Protein AF-A0A430QNC2-F1 (afdb_monomer_lite)

Sequence (498 aa):
MISQLLRFTNPSISVMVCGHLSREELDASSLANCIINIFGLSIDTGFSSACDTLFSQAYGSRNRELIGTLLQRALCVVCLMYMTLVCIHLNIETVLLLLGQNPLTASLTSEYIAYFLPGLGFDFLFLTFARYLQTQNIIQPIVYSTFTGTVFNMFAQYYFIVHLNYGLRTGYDLLEFLGCKGLGAVQEIIKVPLGLFTAVNIRVGQRLGAFDPVGARYVYFTALTIISIVALFTGLPVVLLRHYIPYMFTSDEEVCSLASQLLPMLLLFQFLEGFAGVSEAILLACGRQSLGAITIFLGYYCTGMPIAAILTYQTSLGILGSWIGLTIGFGLTTMVYTILALRTDWTKQVKQARNNVTEISSVYSTNNINEQYKYHCLDIKNESADASNLTLFEQSTMITENLSQYHKMKFSKNIKCIELTSNYLWFKCIIFFIFLILLIISLYIRFFYSIPLWYTYCNEQVNSLDKSSFCIRIMPINNYLLQSNNNITHLLMDNMTL

pLDDT: mean 72.63, std 21.4, range [28.61, 97.38]

Secondary structure (DSSP, 8-state):
-HHHHHHHHHHHHHHHHHTTS-HHHHHHHHHHHHHHIIIIIHHHHHHHHHHHHHHHHHHHTT-HHHHHHHHHHHHHHHHHHHHHHHHHHHTHHHHHHHTT--HHHHHHHHHHHHHHHHHHHHHHHHHHHHHHHHTTT--HHHHHHHHHHHHHHHHHHHIIIIIT--GGGG-------SSS-SHHHHHHHHTHHHHHHHHHHHHHHHHHHTT-HHHHHHHHHHHHHHHHHHHHHHHHHHHHTTTTSHHHH-S-HHHHHHHHHHHHHHHHHHHHHHHHHHHHHHHHHTT-HHHHHHHHIIIIIIIIHHHHHHHHHHSTTHHHHHHHHHHHHHHHHHHHHHHHHHT--HHHHHHHHHHHHHHHHHHHHHHHHHHHHHHHHHHTTS-PPPTTSHHHHHHHHHHHHHHHHHHHHHHHHHHTTTTSHHHHHHHHHHHHHHHHHHHHHHHHHHHH--S-HHHHHHHHHTTSS---HHHHHHS-GGGHHHHHHHHHHHHHHTTS--

Radius of gyration: 30.4 Å; chains: 1; bounding box: 95×49×103 Å

Foldseek 3Di:
DLLLLLLLVQQVFLLVVLVPPDPLLSLLSVVLVVCCVVLFVVVLVVLLLLLLQQLLLCVLLVPPVSLVVSLVVSLVVLVLSLLLSVLVLQCQLVVCVVVVHDNSSSVLSSLLSVLLSVVSSVVSNLSSVCSSCVLNVNNVVSNVCSVVQQVVLAVQCCCCVVPVVCRSNSNRRGDDDDDQFDPSVLVSLLCPLVVLLSVLLSQLSSCLSNLNLPSSVVSLVVQLVVQVVSLCVSLVVQLVCLQPRVVSHDPDPVSSVVSSVCSNLSSLVSSLVSLLSSLQSLCSSLVNCVVVVVLLCCLQVVFLQVQLVCQQPVHPCNNVSSSVSRSRSSNSSSVVSNVCSVPDPSNVSSVVSVVVNVVVVVVVVVVVVVVVVVVVVVPVPDDDDDDPCPPVVVVVVVVVVVVVVVVVVVVVVCVVVVVVVPVVVVVVVVVSVVSVVSSVVSVVCCVVVVDSVVNVVQVVCVPPPDRDPSSVVPDDPVVVVVVVVVVVVVVVVVPPDD

Structure (mmCIF, N/CA/C/O backbone):
data_AF-A0A430QNC2-F1
#
_entry.id   AF-A0A430QNC2-F1
#
loop_
_atom_site.group_PDB
_atom_site.id
_atom_site.type_symbol
_atom_site.label_atom_id
_atom_site.label_alt_id
_atom_site.label_comp_id
_atom_site.label_asym_id
_atom_site.label_entity_id
_atom_site.label_seq_id
_atom_site.pdbx_PDB_ins_code
_atom_site.Cartn_x
_atom_site.Cartn_y
_atom_site.Cartn_z
_atom_site.occupancy
_atom_site.B_iso_or_equiv
_atom_site.auth_seq_id
_atom_site.auth_comp_id
_atom_site.auth_asym_id
_atom_site.auth_atom_id
_atom_site.pdbx_PDB_model_num
ATOM 1 N N . MET A 1 1 ? 7.184 10.308 -0.515 1.00 64.94 1 MET A N 1
ATOM 2 C CA . MET A 1 1 ? 7.228 10.419 0.961 1.00 64.94 1 MET A CA 1
ATOM 3 C C . MET A 1 1 ? 6.279 11.507 1.447 1.00 64.94 1 MET A C 1
ATOM 5 O O . MET A 1 1 ? 5.287 11.138 2.045 1.00 64.94 1 MET A O 1
ATOM 9 N N . ILE A 1 2 ? 6.472 12.785 1.093 1.00 68.69 2 ILE A N 1
ATOM 10 C CA . ILE A 1 2 ? 5.592 13.899 1.527 1.00 68.69 2 ILE A CA 1
ATOM 11 C C . ILE A 1 2 ? 4.103 13.658 1.217 1.00 68.69 2 ILE A C 1
ATOM 13 O O . ILE A 1 2 ? 3.282 13.710 2.118 1.00 68.69 2 ILE A O 1
ATOM 17 N N . SER A 1 3 ? 3.747 13.311 -0.026 1.00 66.31 3 SER A N 1
ATOM 18 C CA . SER A 1 3 ? 2.344 13.009 -0.373 1.00 66.31 3 SER A CA 1
ATOM 19 C C . SER A 1 3 ? 1.770 11.811 0.404 1.00 66.31 3 SER A C 1
ATOM 21 O O . SER A 1 3 ? 0.591 11.814 0.725 1.00 66.31 3 SER A O 1
ATOM 23 N N . GLN A 1 4 ? 2.592 10.813 0.758 1.00 68.88 4 GLN A N 1
ATOM 24 C CA . GLN A 1 4 ? 2.130 9.681 1.572 1.00 68.88 4 GLN A CA 1
ATOM 25 C C . GLN A 1 4 ? 1.888 10.106 3.022 1.00 68.88 4 GLN A C 1
ATOM 27 O O . GLN A 1 4 ? 0.866 9.744 3.584 1.00 68.88 4 GLN A O 1
ATOM 32 N N . LEU A 1 5 ? 2.775 10.930 3.590 1.00 68.50 5 LEU A N 1
ATOM 33 C CA . LEU A 1 5 ? 2.576 11.522 4.914 1.00 68.50 5 LEU A CA 1
ATOM 34 C C . LEU A 1 5 ? 1.263 12.308 4.974 1.00 68.50 5 LEU A C 1
ATOM 36 O O . LEU A 1 5 ? 0.414 11.983 5.790 1.00 68.50 5 LEU A O 1
ATOM 40 N N . LEU A 1 6 ? 1.052 13.239 4.036 1.00 64.31 6 LEU A N 1
ATOM 41 C CA . LEU A 1 6 ? -0.166 14.057 3.980 1.00 64.31 6 LEU A CA 1
ATOM 42 C C . LEU A 1 6 ? -1.450 13.220 3.850 1.00 64.31 6 LEU A C 1
ATOM 44 O O . LEU A 1 6 ? -2.465 13.569 4.442 1.00 64.31 6 LEU A O 1
ATOM 48 N N . ARG A 1 7 ? -1.420 12.102 3.107 1.00 64.81 7 ARG A N 1
ATOM 49 C CA . ARG A 1 7 ? -2.582 11.203 2.990 1.00 64.81 7 ARG A CA 1
ATOM 50 C C . ARG A 1 7 ? -2.899 10.479 4.296 1.00 64.81 7 ARG A C 1
ATOM 52 O O . ARG A 1 7 ? -4.069 10.336 4.626 1.00 64.81 7 ARG A O 1
ATOM 59 N N . PHE A 1 8 ? -1.887 10.025 5.035 1.00 63.56 8 PHE A N 1
ATOM 60 C CA . PHE A 1 8 ? -2.107 9.329 6.309 1.00 63.56 8 PHE A CA 1
ATOM 61 C C . PHE A 1 8 ? -2.521 10.254 7.448 1.00 63.56 8 PHE A C 1
ATOM 63 O O . PHE A 1 8 ? -3.079 9.770 8.428 1.00 63.56 8 PHE A O 1
ATOM 70 N N . THR A 1 9 ? -2.297 11.557 7.299 1.00 60.88 9 THR A N 1
ATOM 71 C CA . THR A 1 9 ? -2.782 12.560 8.243 1.00 60.88 9 THR A CA 1
ATOM 72 C C . THR A 1 9 ? -4.316 12.645 8.247 1.00 60.88 9 THR A C 1
ATOM 74 O O . THR A 1 9 ? -4.897 12.845 9.306 1.00 60.88 9 THR A O 1
ATOM 77 N N . ASN A 1 10 ? -5.001 12.413 7.117 1.00 56.16 10 ASN A N 1
ATOM 78 C CA . ASN A 1 10 ? -6.460 12.595 7.026 1.00 56.16 10 ASN A CA 1
ATOM 79 C C . ASN A 1 10 ? -7.275 11.681 7.983 1.00 56.16 10 ASN A C 1
ATOM 81 O O . ASN A 1 10 ? -8.028 12.243 8.779 1.00 56.16 10 ASN A O 1
ATOM 85 N N . PRO A 1 11 ? -7.108 10.336 8.009 1.00 55.34 11 PRO A N 1
ATOM 86 C CA . PRO A 1 11 ? -7.925 9.462 8.867 1.00 55.34 11 PRO A CA 1
ATOM 87 C C . PRO A 1 11 ? -7.617 9.596 10.363 1.00 55.34 11 PRO A C 1
ATOM 89 O O . PRO A 1 11 ? -8.493 9.407 11.206 1.00 55.34 11 PRO A O 1
ATOM 92 N N . SER A 1 12 ? -6.372 9.945 10.717 1.00 54.44 12 SER A N 1
ATOM 93 C CA . SER A 1 12 ? -5.987 10.217 12.110 1.00 54.44 12 SER A CA 1
ATOM 94 C C . SER A 1 12 ? -6.826 11.344 12.704 1.00 54.44 12 SER A C 1
ATOM 96 O O . SER A 1 12 ? -7.153 11.328 13.889 1.00 54.44 12 SER A O 1
ATOM 98 N N . ILE A 1 13 ? -7.184 12.327 11.882 1.00 55.44 13 ILE A N 1
ATOM 99 C CA . ILE A 1 13 ? -7.842 13.527 12.370 1.00 55.44 13 ILE A CA 1
ATOM 100 C C . ILE A 1 13 ? -9.348 13.332 12.532 1.00 55.44 13 ILE A C 1
ATOM 102 O O . ILE A 1 13 ? -9.943 13.835 13.481 1.00 55.44 13 ILE A O 1
ATOM 106 N N . SER A 1 14 ? -9.938 12.502 11.690 1.00 53.16 14 SER A N 1
ATOM 107 C CA . SER A 1 14 ? -11.319 12.037 11.799 1.00 53.16 14 SER A CA 1
ATOM 108 C C . SER A 1 14 ? -11.618 11.433 13.169 1.00 53.16 14 SER A C 1
ATOM 110 O O . SER A 1 14 ? -12.592 11.809 13.816 1.00 53.16 14 SER A O 1
ATOM 112 N N . VAL A 1 15 ? -10.727 10.567 13.665 1.00 56.00 15 VAL A N 1
ATOM 113 C CA . VAL A 1 15 ? -10.861 9.945 14.993 1.00 56.00 15 VAL A CA 1
ATOM 114 C C . VAL A 1 15 ? -10.715 10.974 16.119 1.00 56.00 15 VAL A C 1
ATOM 116 O O . VAL A 1 15 ? -11.429 10.895 17.117 1.00 56.00 15 VAL A O 1
ATOM 119 N N . MET A 1 16 ? -9.826 11.963 15.962 1.00 58.22 16 MET A N 1
ATOM 120 C CA . MET A 1 16 ? -9.623 13.013 16.968 1.00 58.22 16 MET A CA 1
ATOM 121 C C . MET A 1 16 ? -10.873 13.873 17.162 1.00 58.22 16 MET A C 1
ATOM 123 O O . MET A 1 16 ? -11.249 14.154 18.298 1.00 58.22 16 MET A O 1
ATOM 127 N N . VAL A 1 17 ? -11.538 14.257 16.072 1.00 54.16 17 VAL A N 1
ATOM 128 C CA . VAL A 1 17 ? -12.761 15.066 16.144 1.00 54.16 17 VAL A CA 1
ATOM 129 C C . VAL A 1 17 ? -13.930 14.253 16.716 1.00 54.16 17 VAL A C 1
ATOM 131 O O . VAL A 1 17 ? -14.741 14.781 17.480 1.00 54.16 17 VAL A O 1
ATOM 134 N N . CYS A 1 18 ? -13.981 12.947 16.440 1.00 52.91 18 CYS A N 1
ATOM 135 C CA . CYS A 1 18 ? -14.992 12.058 17.013 1.00 52.91 18 CYS A CA 1
ATOM 136 C C . CYS A 1 18 ? -14.832 11.792 18.511 1.00 52.91 18 CYS A C 1
ATOM 138 O O . CYS A 1 18 ? -15.804 11.399 19.147 1.00 52.91 18 CYS A O 1
ATOM 140 N N . GLY A 1 19 ? -13.661 12.039 19.105 1.00 57.12 19 GLY A N 1
ATOM 141 C CA . GLY A 1 19 ? -13.454 11.868 20.548 1.00 57.12 19 GLY A CA 1
ATOM 142 C C . GLY A 1 19 ? -14.345 12.759 21.426 1.00 57.12 19 GLY A C 1
ATOM 143 O O . GLY A 1 19 ? -14.451 12.521 22.625 1.00 57.12 19 GLY A O 1
ATOM 144 N N . HIS A 1 20 ? -14.981 13.784 20.845 1.00 58.62 20 HIS A N 1
ATOM 145 C CA . HIS A 1 20 ? -15.894 14.702 21.535 1.00 58.62 20 HIS A CA 1
ATOM 146 C C . HIS A 1 20 ? -17.373 14.284 21.410 1.00 58.62 20 HIS A C 1
ATOM 148 O O . HIS A 1 20 ? -18.246 14.924 21.999 1.00 58.62 20 HIS A O 1
ATOM 154 N N . LEU A 1 21 ? -17.656 13.244 20.620 1.00 61.31 21 LEU A N 1
ATOM 155 C CA . LEU A 1 21 ? -18.988 12.676 20.431 1.00 61.31 21 LEU A CA 1
ATOM 156 C C . LEU A 1 21 ? -19.320 11.682 21.554 1.00 61.31 21 LEU A C 1
ATOM 158 O O . LEU A 1 21 ? -18.479 11.344 22.390 1.00 61.31 21 LEU A O 1
ATOM 162 N N . SER A 1 22 ? -20.571 11.222 21.596 1.00 67.31 22 SER A N 1
ATOM 163 C CA . SER A 1 22 ? -20.987 10.205 22.569 1.00 67.31 22 SER A CA 1
ATOM 164 C C . SER A 1 22 ? -20.189 8.901 22.409 1.00 67.31 22 SER A C 1
ATOM 166 O O . SER A 1 22 ? -19.644 8.609 21.343 1.00 67.31 22 SER A O 1
ATOM 168 N N . ARG A 1 23 ? -20.106 8.090 23.472 1.00 69.44 23 ARG A N 1
ATOM 169 C CA . ARG A 1 23 ? -19.345 6.828 23.453 1.00 69.44 23 ARG A CA 1
ATOM 170 C C . ARG A 1 23 ? -19.835 5.886 22.348 1.00 69.44 23 ARG A C 1
ATOM 172 O O . ARG A 1 23 ? -19.019 5.275 21.669 1.00 69.44 23 ARG A O 1
ATOM 179 N N . GLU A 1 24 ? -21.149 5.818 22.129 1.00 70.44 24 GLU A N 1
ATOM 180 C CA . GLU A 1 24 ? -21.738 4.974 21.086 1.00 70.44 24 GLU A CA 1
ATOM 181 C C . GLU A 1 24 ? -21.354 5.433 19.668 1.00 70.44 24 GLU A C 1
ATOM 183 O O . GLU A 1 24 ? -21.123 4.608 18.784 1.00 70.44 24 GLU A O 1
ATOM 188 N N . GLU A 1 25 ? -21.250 6.746 19.457 1.00 69.00 25 GLU A N 1
ATOM 189 C CA . GLU A 1 25 ? -20.827 7.365 18.197 1.00 69.00 25 GLU A CA 1
ATOM 190 C C . GLU A 1 25 ? -19.340 7.123 17.903 1.00 69.00 25 GLU A C 1
ATOM 192 O O . GLU A 1 25 ? -18.976 6.812 16.766 1.00 69.00 25 GLU A O 1
ATOM 197 N N . LEU A 1 26 ? -18.483 7.200 18.924 1.00 72.00 26 LEU A N 1
ATOM 198 C CA . LEU A 1 26 ? -17.052 6.914 18.803 1.00 72.00 26 LEU A CA 1
ATOM 199 C C . LEU A 1 26 ? -16.779 5.434 18.482 1.00 72.00 26 LEU A C 1
ATOM 201 O O . LEU A 1 26 ? -15.944 5.122 17.625 1.00 72.00 26 LEU A O 1
ATOM 205 N N . ASP A 1 27 ? -17.504 4.521 19.130 1.00 74.69 27 ASP A N 1
ATOM 206 C CA . ASP A 1 27 ? -17.389 3.081 18.879 1.00 74.69 27 ASP A CA 1
ATOM 207 C C . ASP A 1 27 ? -17.856 2.739 17.451 1.00 74.69 27 ASP A C 1
ATOM 209 O O . ASP A 1 27 ? -17.166 2.021 16.717 1.00 74.69 27 ASP A O 1
ATOM 213 N N . ALA A 1 28 ? -18.980 3.322 17.011 1.00 78.00 28 ALA A N 1
ATOM 214 C CA . ALA A 1 28 ? -19.498 3.148 15.654 1.00 78.00 28 ALA A CA 1
ATOM 215 C C . ALA A 1 28 ? -18.546 3.704 14.581 1.00 78.00 28 ALA A C 1
ATOM 217 O O . ALA A 1 28 ? -18.341 3.057 13.550 1.00 78.00 28 ALA A O 1
ATOM 218 N N . SER A 1 29 ? -17.940 4.870 14.836 1.00 74.50 29 SER A N 1
ATOM 219 C CA . SER A 1 29 ? -16.912 5.497 13.995 1.00 74.50 29 SER A CA 1
ATOM 220 C C . SER A 1 29 ? -15.690 4.604 13.804 1.00 74.50 29 SER A C 1
ATOM 222 O O . SER A 1 29 ? -15.228 4.366 12.685 1.00 74.50 29 SER A O 1
ATOM 224 N N . SER A 1 30 ? -15.174 4.080 14.914 1.00 76.75 30 SER A N 1
ATOM 225 C CA . SER A 1 30 ? -13.978 3.243 14.927 1.00 76.75 30 SER A CA 1
ATOM 226 C C . SER A 1 30 ? -14.215 1.950 14.149 1.00 76.75 30 SER A C 1
ATOM 228 O O . SER A 1 30 ? -13.413 1.587 13.285 1.00 76.75 30 SER A O 1
ATOM 230 N N . LEU A 1 31 ? -15.360 1.300 14.383 1.00 83.56 31 LEU A N 1
ATOM 231 C CA . LEU A 1 31 ? -15.768 0.106 13.646 1.00 83.56 31 LEU A CA 1
ATOM 232 C C . LEU A 1 31 ? -15.923 0.389 12.146 1.00 83.56 31 LEU A C 1
ATOM 234 O O . LEU A 1 31 ? -15.464 -0.398 11.314 1.00 83.56 31 LEU A O 1
ATOM 238 N N . ALA A 1 32 ? -16.521 1.526 11.794 1.00 82.50 32 ALA A N 1
ATOM 239 C CA . ALA A 1 32 ? -16.687 1.925 10.408 1.00 82.50 32 ALA A CA 1
ATOM 240 C C . ALA A 1 32 ? -15.346 2.143 9.694 1.00 82.50 32 ALA A C 1
ATOM 242 O O . ALA A 1 32 ? -15.133 1.612 8.603 1.00 82.50 32 ALA A O 1
ATOM 243 N N . ASN A 1 33 ? -14.412 2.844 10.339 1.00 77.94 33 ASN A N 1
ATOM 244 C CA . ASN A 1 33 ? -13.051 3.035 9.843 1.00 77.94 33 ASN A CA 1
ATOM 245 C C . ASN A 1 33 ? -12.314 1.707 9.644 1.00 77.94 33 ASN A C 1
ATOM 247 O O . ASN A 1 33 ? -11.610 1.537 8.647 1.00 77.94 33 ASN A O 1
ATOM 251 N N . CYS A 1 34 ? -12.478 0.735 10.544 1.00 82.50 34 CYS A N 1
ATOM 252 C CA . CYS A 1 34 ? -11.914 -0.602 10.351 1.00 82.50 34 CYS A CA 1
ATOM 253 C C . CYS A 1 34 ? -12.463 -1.269 9.081 1.00 82.50 34 CYS A C 1
ATOM 255 O O . CYS A 1 34 ? -11.688 -1.781 8.271 1.00 82.50 34 CYS A O 1
ATOM 257 N N . ILE A 1 35 ? -13.782 -1.227 8.878 1.00 86.69 35 ILE A N 1
ATOM 258 C CA . ILE A 1 35 ? -14.442 -1.819 7.706 1.00 86.69 35 ILE A CA 1
ATOM 259 C C . ILE A 1 35 ? -13.979 -1.134 6.417 1.00 86.69 35 ILE A C 1
ATOM 261 O O . ILE A 1 35 ? -13.594 -1.825 5.477 1.00 86.69 35 ILE A O 1
ATOM 265 N N . ILE A 1 36 ? -13.937 0.200 6.393 1.00 82.50 36 ILE A N 1
ATOM 266 C CA . ILE A 1 36 ? -13.465 0.998 5.252 1.00 82.50 36 ILE A CA 1
ATOM 267 C C . ILE A 1 36 ? -11.998 0.697 4.929 1.00 82.50 36 ILE A C 1
ATOM 269 O O . ILE A 1 36 ? -11.630 0.548 3.763 1.00 82.50 36 ILE A O 1
ATOM 273 N N . ASN A 1 37 ? -11.139 0.575 5.943 1.00 82.31 37 ASN A N 1
ATOM 274 C CA . ASN A 1 37 ? -9.734 0.249 5.721 1.00 82.31 37 ASN A CA 1
ATOM 275 C C . ASN A 1 37 ? -9.574 -1.152 5.121 1.00 82.31 37 ASN A C 1
ATOM 277 O O . ASN A 1 37 ? -8.788 -1.322 4.190 1.00 82.31 37 ASN A O 1
ATOM 281 N N . ILE A 1 38 ? -10.324 -2.146 5.605 1.00 85.25 38 ILE A N 1
ATOM 282 C CA . ILE A 1 38 ? -10.209 -3.544 5.159 1.00 85.25 38 ILE A CA 1
ATOM 283 C C . ILE A 1 38 ? -10.856 -3.741 3.783 1.00 85.25 38 ILE A C 1
ATOM 285 O O . ILE A 1 38 ? -10.215 -4.244 2.861 1.00 85.25 38 ILE A O 1
ATOM 289 N N . PHE A 1 39 ? -12.116 -3.332 3.634 1.00 86.19 39 PHE A N 1
ATOM 290 C CA . PHE A 1 39 ? -12.927 -3.566 2.438 1.00 86.19 39 PHE A CA 1
ATOM 291 C C . PHE A 1 39 ? -12.916 -2.396 1.445 1.00 86.19 39 PHE A C 1
ATOM 293 O O . PHE A 1 39 ? -13.577 -2.480 0.420 1.00 86.19 39 PHE A O 1
ATOM 300 N N . GLY A 1 40 ? -12.168 -1.324 1.699 1.00 86.31 40 GLY A N 1
ATOM 301 C CA . GLY A 1 40 ? -12.033 -0.178 0.796 1.00 86.31 40 GLY A CA 1
ATOM 302 C C . GLY A 1 40 ? -10.577 0.112 0.452 1.00 86.31 40 GLY A C 1
ATOM 303 O O . GLY A 1 40 ? -10.064 -0.332 -0.578 1.00 86.31 40 GLY A O 1
ATOM 304 N N . LEU A 1 41 ? -9.899 0.845 1.334 1.00 82.75 41 LEU A N 1
ATOM 305 C CA . LEU A 1 41 ? -8.581 1.437 1.072 1.00 82.75 41 LEU A CA 1
ATOM 306 C C . LEU A 1 41 ? -7.470 0.396 0.850 1.00 82.75 41 LEU A C 1
ATOM 308 O O . LEU A 1 41 ? -6.560 0.618 0.046 1.00 82.75 41 LEU A O 1
ATOM 312 N N . SER A 1 42 ? -7.541 -0.758 1.524 1.00 86.50 42 SER A N 1
ATOM 313 C CA . SER A 1 42 ? -6.567 -1.849 1.344 1.00 86.50 42 SER A CA 1
ATOM 314 C C . SER A 1 42 ? -6.679 -2.499 -0.038 1.00 86.50 42 SER A C 1
ATOM 316 O O . SER A 1 42 ? -5.663 -2.813 -0.661 1.00 86.50 42 SER A O 1
ATOM 318 N N . ILE A 1 43 ? -7.908 -2.667 -0.539 1.00 89.25 43 ILE A N 1
ATOM 319 C CA . ILE A 1 43 ? -8.182 -3.216 -1.875 1.00 89.25 43 ILE A CA 1
ATOM 320 C C . ILE A 1 43 ? -7.686 -2.246 -2.956 1.00 89.25 43 ILE A C 1
ATOM 322 O O . ILE A 1 43 ? -7.028 -2.677 -3.907 1.00 89.25 43 ILE A O 1
ATOM 326 N N . ASP A 1 44 ? -7.926 -0.945 -2.779 1.00 86.56 44 ASP A N 1
ATOM 327 C CA . ASP A 1 44 ? -7.427 0.096 -3.686 1.00 86.56 44 ASP A CA 1
ATOM 328 C C . ASP A 1 44 ? -5.900 0.176 -3.708 1.00 86.56 44 ASP A C 1
ATOM 330 O O . ASP A 1 44 ? -5.273 0.162 -4.767 1.00 86.56 44 ASP A O 1
ATOM 334 N N . THR A 1 45 ? -5.273 0.179 -2.530 1.00 84.94 45 THR A N 1
ATOM 335 C CA . THR A 1 45 ? -3.810 0.193 -2.410 1.00 84.94 45 THR A CA 1
ATOM 336 C C . THR A 1 45 ? -3.197 -1.051 -3.059 1.00 84.94 45 THR A C 1
ATOM 338 O O . THR A 1 45 ? -2.202 -0.943 -3.782 1.00 84.94 45 THR A O 1
ATOM 341 N N . GLY A 1 46 ? -3.816 -2.222 -2.870 1.00 88.75 46 GLY A N 1
ATOM 342 C CA . GLY A 1 46 ? -3.418 -3.469 -3.520 1.00 88.75 46 GLY A CA 1
ATOM 343 C C . GLY A 1 46 ? -3.492 -3.387 -5.046 1.00 88.75 46 GLY A C 1
ATOM 344 O O . GLY A 1 46 ? -2.516 -3.714 -5.724 1.00 88.75 46 GLY A O 1
ATOM 345 N N . PHE A 1 47 ? -4.597 -2.884 -5.602 1.00 89.75 47 PHE A N 1
ATOM 346 C CA . PHE A 1 47 ? -4.739 -2.685 -7.047 1.00 89.75 47 PHE A CA 1
ATOM 347 C C . PHE A 1 47 ? -3.746 -1.649 -7.596 1.00 89.75 47 PHE A C 1
ATOM 349 O O . PHE A 1 47 ? -3.045 -1.898 -8.579 1.00 89.75 47 PHE A O 1
ATOM 356 N N . SER A 1 48 ? -3.620 -0.513 -6.916 1.00 87.81 48 SER A N 1
ATOM 357 C CA . SER A 1 48 ? -2.710 0.571 -7.284 1.00 87.81 48 SER A CA 1
ATOM 358 C C . SER A 1 48 ? -1.238 0.145 -7.267 1.00 87.81 48 SER A C 1
ATOM 360 O O . SER A 1 48 ? -0.451 0.639 -8.076 1.00 87.81 48 SER A O 1
ATOM 362 N N . SER A 1 49 ? -0.860 -0.825 -6.426 1.00 88.44 49 SER A N 1
ATOM 363 C CA . SER A 1 49 ? 0.488 -1.412 -6.442 1.00 88.44 49 SER A CA 1
ATOM 364 C C . SER A 1 49 ? 0.804 -2.157 -7.750 1.00 88.44 49 SER A C 1
ATOM 366 O O . SER A 1 49 ? 1.938 -2.111 -8.230 1.00 88.44 49 SER A O 1
ATOM 368 N N . ALA A 1 50 ? -0.198 -2.781 -8.381 1.00 90.50 50 ALA A N 1
ATOM 369 C CA . ALA A 1 50 ? -0.040 -3.418 -9.687 1.00 90.50 50 ALA A CA 1
ATOM 370 C C . ALA A 1 50 ? 0.095 -2.373 -10.808 1.00 90.50 50 ALA A C 1
ATOM 372 O O . ALA A 1 50 ? 0.883 -2.556 -11.742 1.00 90.50 50 ALA A O 1
ATOM 373 N N . CYS A 1 51 ? -0.627 -1.251 -10.696 1.00 93.31 51 CYS A N 1
ATOM 374 C CA . CYS A 1 51 ? -0.473 -0.102 -11.590 1.00 93.31 51 CYS A CA 1
ATOM 375 C C . CYS A 1 51 ? 0.952 0.466 -11.542 1.00 93.31 51 CYS A C 1
ATOM 377 O O . CYS A 1 51 ? 1.513 0.749 -12.601 1.00 93.31 51 CYS A O 1
ATOM 379 N N . ASP A 1 52 ? 1.566 0.564 -10.354 1.00 91.88 52 ASP A N 1
ATOM 380 C CA . ASP A 1 52 ? 2.963 1.000 -10.215 1.00 91.88 52 ASP A CA 1
ATOM 381 C C . ASP A 1 52 ? 3.903 0.143 -11.075 1.00 91.88 52 ASP A C 1
ATOM 383 O O . ASP A 1 52 ? 4.706 0.691 -11.833 1.00 91.88 52 ASP A O 1
ATOM 387 N N . THR A 1 53 ? 3.766 -1.186 -11.045 1.00 92.38 53 THR A N 1
ATOM 388 C CA . THR A 1 53 ? 4.582 -2.104 -11.856 1.00 92.38 53 THR A CA 1
ATOM 389 C C . THR A 1 53 ? 4.324 -1.943 -13.354 1.00 92.38 53 THR A C 1
ATOM 391 O O . THR A 1 53 ? 5.264 -1.788 -14.136 1.00 92.38 53 THR A O 1
ATOM 394 N N . LEU A 1 54 ? 3.058 -1.968 -13.776 1.00 92.50 54 LEU A N 1
ATOM 395 C CA . LEU A 1 54 ? 2.702 -1.944 -15.198 1.00 92.50 54 LEU A CA 1
ATOM 396 C C . LEU A 1 54 ? 3.049 -0.605 -15.856 1.00 92.50 54 LEU A C 1
ATOM 398 O O . LEU A 1 54 ? 3.658 -0.582 -16.928 1.00 92.50 54 LEU A O 1
ATOM 402 N N . PHE A 1 55 ? 2.699 0.511 -15.214 1.00 94.69 55 PHE A N 1
ATOM 403 C CA . PHE A 1 55 ? 2.970 1.845 -15.747 1.00 94.69 55 PHE A CA 1
ATOM 404 C C . PHE A 1 55 ? 4.468 2.152 -15.749 1.00 94.69 55 PHE A C 1
ATOM 406 O O . PHE A 1 55 ? 4.970 2.703 -16.728 1.00 94.69 55 PHE A O 1
ATOM 413 N N . SER A 1 56 ? 5.207 1.764 -14.701 1.00 95.00 56 SER A N 1
ATOM 414 C CA . SER A 1 56 ? 6.653 2.005 -14.643 1.00 95.00 56 SER A CA 1
ATOM 415 C C . SER A 1 56 ? 7.426 1.212 -15.699 1.00 95.00 56 SER A C 1
ATOM 417 O O . SER A 1 56 ? 8.296 1.788 -16.354 1.00 95.00 56 SER A O 1
ATOM 419 N N . GLN A 1 57 ? 7.092 -0.063 -15.932 1.00 93.50 57 GLN A N 1
ATOM 420 C CA . GLN A 1 57 ? 7.707 -0.860 -17.001 1.00 93.50 57 GLN A CA 1
ATOM 421 C C . GLN A 1 57 ? 7.361 -0.307 -18.391 1.00 93.50 57 GLN A C 1
ATOM 423 O O . GLN A 1 57 ? 8.248 -0.166 -19.238 1.00 93.50 57 GLN A O 1
ATOM 428 N N . ALA A 1 58 ? 6.099 0.073 -18.621 1.00 91.69 58 ALA A N 1
ATOM 429 C CA . ALA A 1 58 ? 5.681 0.694 -19.876 1.00 91.69 58 ALA A CA 1
ATOM 430 C C . ALA A 1 58 ? 6.415 2.026 -20.120 1.00 91.69 58 ALA A C 1
ATOM 432 O O . ALA A 1 58 ? 6.967 2.234 -21.204 1.00 91.69 58 ALA A O 1
ATOM 433 N N . TYR A 1 59 ? 6.532 2.873 -19.094 1.00 94.44 59 TYR A N 1
ATOM 434 C CA . TYR A 1 59 ? 7.308 4.113 -19.149 1.00 94.44 59 TYR A CA 1
ATOM 435 C C . TYR A 1 59 ? 8.793 3.868 -19.424 1.00 94.44 59 TYR A C 1
ATOM 437 O O . TYR A 1 59 ? 9.367 4.508 -20.307 1.00 94.44 59 TYR A O 1
ATOM 445 N N . GLY A 1 60 ? 9.404 2.901 -18.735 1.00 93.12 60 GLY A N 1
ATOM 446 C CA . GLY A 1 60 ? 10.795 2.503 -18.953 1.00 93.12 60 GLY A CA 1
ATOM 447 C C . GLY A 1 60 ? 11.073 2.061 -20.392 1.00 93.12 60 GLY A C 1
ATOM 448 O O . GLY A 1 60 ? 12.100 2.424 -20.961 1.00 93.12 60 GLY A O 1
ATOM 449 N N . SER A 1 61 ? 10.122 1.352 -21.008 1.00 90.75 61 SER A N 1
ATOM 450 C CA . SER A 1 61 ? 10.224 0.877 -22.395 1.00 90.75 61 SER A CA 1
ATOM 451 C C . SER A 1 61 ? 10.064 1.966 -23.462 1.00 90.75 61 SER A C 1
ATOM 453 O O . SER A 1 61 ? 10.226 1.692 -24.649 1.00 90.75 61 SER A O 1
ATOM 455 N N . ARG A 1 62 ? 9.754 3.204 -23.050 1.00 87.88 62 ARG A N 1
ATOM 456 C CA . ARG A 1 62 ? 9.466 4.368 -23.908 1.00 87.88 62 ARG A CA 1
ATOM 457 C C . ARG A 1 62 ? 8.229 4.231 -24.805 1.00 87.88 62 ARG A C 1
ATOM 459 O O . ARG A 1 62 ? 8.008 5.093 -25.653 1.00 87.88 62 ARG A O 1
ATOM 466 N N . ASN A 1 63 ? 7.386 3.222 -24.594 1.00 83.50 63 ASN A N 1
ATOM 467 C CA . ASN A 1 63 ? 6.121 3.087 -25.309 1.00 83.50 63 ASN A CA 1
ATOM 468 C C . ASN A 1 63 ? 5.034 3.961 -24.651 1.00 83.50 63 ASN A C 1
ATOM 470 O O . ASN A 1 63 ? 4.371 3.547 -23.703 1.00 83.50 63 ASN A O 1
ATOM 474 N N . ARG A 1 64 ? 4.875 5.197 -25.142 1.00 85.19 64 ARG A N 1
ATOM 475 C CA . ARG A 1 64 ? 3.925 6.189 -24.601 1.00 85.19 64 ARG A CA 1
ATOM 476 C C . ARG A 1 64 ? 2.464 5.772 -24.791 1.00 85.19 64 ARG A C 1
ATOM 478 O O . ARG A 1 64 ? 1.662 5.979 -23.884 1.00 85.19 64 ARG A O 1
ATOM 485 N N . GLU A 1 65 ? 2.135 5.171 -25.933 1.00 86.62 65 GLU A N 1
ATOM 486 C CA . GLU A 1 65 ? 0.774 4.716 -26.242 1.00 86.62 65 GLU A CA 1
ATOM 487 C C . GLU A 1 65 ? 0.323 3.638 -25.257 1.00 86.62 65 GLU A C 1
ATOM 489 O O . GLU A 1 65 ? -0.764 3.724 -24.686 1.00 86.62 65 GLU A O 1
ATOM 494 N N . LEU A 1 66 ? 1.214 2.685 -24.962 1.00 85.81 66 LEU A N 1
ATOM 495 C CA . LEU A 1 66 ? 0.958 1.616 -24.003 1.00 85.81 66 LEU A CA 1
ATOM 496 C C . LEU A 1 66 ? 0.576 2.151 -22.616 1.00 85.81 66 LEU A C 1
ATOM 498 O O . LEU A 1 66 ? -0.351 1.632 -21.999 1.00 85.81 66 LEU A O 1
ATOM 502 N N . ILE A 1 67 ? 1.257 3.188 -22.124 1.00 90.06 67 ILE A N 1
ATOM 503 C CA . ILE A 1 67 ? 0.970 3.784 -20.808 1.00 90.06 67 ILE A CA 1
ATOM 504 C C . ILE A 1 67 ? -0.452 4.364 -20.788 1.00 90.06 67 ILE A C 1
ATOM 506 O O . ILE A 1 67 ? -1.194 4.133 -19.834 1.00 90.06 67 ILE A O 1
ATOM 510 N N . GLY A 1 68 ? -0.856 5.057 -21.858 1.00 90.25 68 GLY A N 1
ATOM 511 C CA . GLY A 1 68 ? -2.208 5.602 -21.997 1.00 90.25 68 GLY A CA 1
ATOM 512 C C . GLY A 1 68 ? -3.279 4.510 -22.029 1.00 90.25 68 GLY A C 1
ATOM 513 O O . GLY A 1 68 ? -4.286 4.609 -21.326 1.00 90.25 68 GLY A O 1
ATOM 514 N N . THR A 1 69 ? -3.055 3.423 -22.772 1.00 87.75 69 THR A N 1
ATOM 515 C CA . THR A 1 69 ? -4.024 2.317 -22.805 1.00 87.75 69 THR A CA 1
ATOM 516 C C . THR A 1 69 ? -4.082 1.552 -21.485 1.00 87.75 69 THR A C 1
ATOM 518 O O . THR A 1 69 ? -5.158 1.123 -21.066 1.00 87.75 69 THR A O 1
ATOM 521 N N . LEU A 1 70 ? -2.947 1.383 -20.801 1.00 90.62 70 LEU A N 1
ATOM 522 C CA . LEU A 1 70 ? -2.916 0.785 -19.467 1.00 90.62 70 LEU A CA 1
ATOM 523 C C . LEU A 1 70 ? -3.700 1.638 -18.463 1.00 90.62 70 LEU A C 1
ATOM 525 O O . LEU A 1 70 ? -4.439 1.067 -17.665 1.00 90.62 70 LEU A O 1
ATOM 529 N N . LEU A 1 71 ? -3.605 2.970 -18.535 1.00 93.50 71 LEU A N 1
ATOM 530 C CA . LEU A 1 71 ? -4.406 3.873 -17.705 1.00 93.50 71 LEU A CA 1
ATOM 531 C C . LEU A 1 71 ? -5.907 3.687 -17.953 1.00 93.50 71 LEU A C 1
ATOM 533 O O . LEU A 1 71 ? -6.656 3.500 -17.000 1.00 93.50 71 LEU A O 1
ATOM 537 N N . GLN A 1 72 ? -6.352 3.687 -19.213 1.00 92.44 72 GLN A N 1
ATOM 538 C CA . GLN A 1 72 ? -7.772 3.497 -19.545 1.00 92.44 72 GLN A CA 1
ATOM 539 C C . GLN A 1 72 ? -8.304 2.160 -19.011 1.00 92.44 72 GLN A C 1
ATOM 541 O O . GLN A 1 72 ? -9.368 2.106 -18.398 1.00 92.44 72 GLN A O 1
ATOM 546 N N . ARG A 1 73 ? -7.529 1.081 -19.181 1.00 90.06 73 ARG A N 1
ATOM 547 C CA . ARG A 1 73 ? -7.873 -0.242 -18.642 1.00 90.06 73 ARG A CA 1
ATOM 548 C C . ARG A 1 73 ? -7.927 -0.239 -17.118 1.00 90.06 73 ARG A C 1
ATOM 550 O O . ARG A 1 73 ? -8.844 -0.832 -16.558 1.00 90.06 73 ARG A O 1
ATOM 557 N N . ALA A 1 74 ? -6.973 0.421 -16.462 1.00 92.75 74 ALA A N 1
ATOM 558 C CA . ALA A 1 74 ? -6.961 0.547 -15.012 1.00 92.75 74 ALA A CA 1
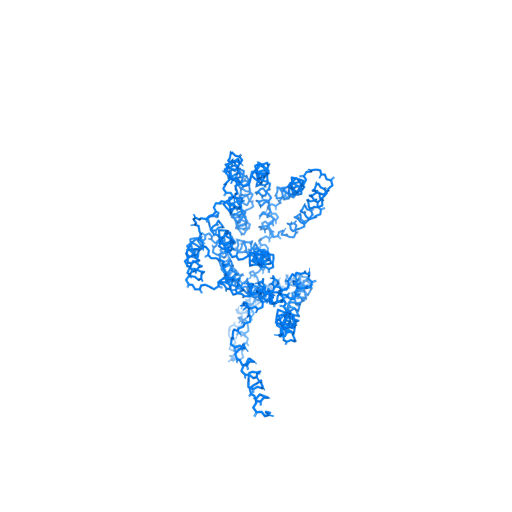ATOM 559 C C . ALA A 1 74 ? -8.211 1.283 -14.515 1.00 92.75 74 ALA A C 1
ATOM 561 O O . ALA A 1 74 ? -8.881 0.771 -13.628 1.00 92.75 74 ALA A O 1
ATOM 562 N N . LEU A 1 75 ? -8.591 2.399 -15.146 1.00 91.88 75 LEU A N 1
ATOM 563 C CA . LEU A 1 75 ? -9.807 3.144 -14.801 1.00 91.88 75 LEU A CA 1
ATOM 564 C C . LEU A 1 75 ? -11.072 2.281 -14.929 1.00 91.88 75 LEU A C 1
ATOM 566 O O . LEU A 1 75 ? -11.889 2.269 -14.013 1.00 91.88 75 LEU A O 1
ATOM 570 N N . CYS A 1 76 ? -11.214 1.494 -16.002 1.00 88.19 76 CYS A N 1
ATOM 571 C CA . CYS A 1 76 ? -12.346 0.570 -16.135 1.00 88.19 76 CYS A CA 1
ATOM 572 C C . CYS A 1 76 ? -12.389 -0.476 -15.009 1.00 88.19 76 CYS A C 1
ATOM 574 O O . CYS A 1 76 ? -13.460 -0.759 -14.471 1.00 88.19 76 CYS A O 1
ATOM 576 N N . VAL A 1 77 ? -11.236 -1.052 -14.647 1.00 89.19 77 VAL A N 1
ATOM 577 C CA . VAL A 1 77 ? -11.151 -2.043 -13.563 1.00 89.19 77 VAL A CA 1
ATOM 578 C C . VAL A 1 77 ? -11.475 -1.405 -12.213 1.00 89.19 77 VAL A C 1
ATOM 580 O O . VAL A 1 77 ? -12.241 -1.979 -11.446 1.00 89.19 77 VAL A O 1
ATOM 583 N N . VAL A 1 78 ? -10.968 -0.202 -11.950 1.00 89.88 78 VAL A N 1
ATOM 584 C CA . VAL A 1 78 ? -11.210 0.556 -10.714 1.00 89.88 78 VAL A CA 1
ATOM 585 C C . VAL A 1 78 ? -12.687 0.892 -10.548 1.00 89.88 78 VAL A C 1
ATOM 587 O O . VAL A 1 78 ? -13.236 0.676 -9.470 1.00 89.88 78 VAL A O 1
ATOM 590 N N . CYS A 1 79 ? -13.364 1.338 -11.611 1.00 87.00 79 CYS A N 1
ATOM 591 C CA . CYS A 1 79 ? -14.808 1.574 -11.571 1.00 87.00 79 CYS A CA 1
ATOM 592 C C . CYS A 1 79 ? -15.587 0.290 -11.241 1.00 87.00 79 CYS A C 1
ATOM 594 O O . CYS A 1 79 ? -16.506 0.323 -10.427 1.00 87.00 79 CYS A O 1
ATOM 596 N N . LEU A 1 80 ? -15.209 -0.852 -11.824 1.00 85.19 80 LEU A N 1
ATOM 597 C CA . LEU A 1 80 ? -15.859 -2.136 -11.542 1.00 85.19 80 LEU A CA 1
ATOM 598 C C . LEU A 1 80 ? -15.601 -2.624 -10.106 1.00 85.19 80 LEU A C 1
ATOM 600 O O . LEU A 1 80 ? -16.512 -3.125 -9.441 1.00 85.19 80 LEU A O 1
ATOM 604 N N . MET A 1 81 ? -14.375 -2.446 -9.612 1.00 85.38 81 MET A N 1
ATOM 605 C CA . MET A 1 81 ? -14.024 -2.741 -8.225 1.00 85.38 81 MET A CA 1
ATOM 606 C C . MET A 1 81 ? -14.844 -1.876 -7.267 1.00 85.38 81 MET A C 1
ATOM 608 O O . MET A 1 81 ? -15.494 -2.423 -6.380 1.00 85.38 81 MET A O 1
ATOM 612 N N . TYR A 1 82 ? -14.905 -0.562 -7.494 1.00 86.50 82 TYR A N 1
ATOM 613 C CA . TYR A 1 82 ? -15.707 0.359 -6.689 1.00 86.50 82 TYR A CA 1
ATOM 614 C C . TYR A 1 82 ? -17.182 -0.062 -6.619 1.00 86.50 82 TYR A C 1
ATOM 616 O O . TYR A 1 82 ? -17.736 -0.157 -5.526 1.00 86.50 82 TYR A O 1
ATOM 624 N N . MET A 1 83 ? -17.800 -0.415 -7.753 1.00 83.50 83 MET A N 1
ATOM 625 C CA . MET A 1 83 ? -19.197 -0.877 -7.781 1.00 83.50 83 MET A CA 1
ATOM 626 C C . MET A 1 83 ? -19.434 -2.119 -6.912 1.00 83.50 83 MET A C 1
ATOM 628 O O . MET A 1 83 ? -20.469 -2.230 -6.253 1.00 83.50 83 MET A O 1
ATOM 632 N N . THR A 1 84 ? -18.472 -3.041 -6.864 1.00 80.19 84 THR A N 1
ATOM 633 C CA . THR A 1 84 ? -18.567 -4.203 -5.970 1.00 80.19 84 THR A CA 1
ATOM 634 C C . THR A 1 84 ? -18.490 -3.782 -4.508 1.00 80.19 84 THR A C 1
ATOM 636 O O . THR A 1 84 ? -19.264 -4.262 -3.678 1.00 80.19 84 THR A O 1
ATOM 639 N N . LEU A 1 85 ? -17.561 -2.888 -4.175 1.00 84.88 85 LEU A N 1
ATOM 640 C CA . LEU A 1 85 ? -17.380 -2.438 -2.800 1.00 84.88 85 LEU A CA 1
ATOM 641 C C . LEU A 1 85 ? -18.609 -1.700 -2.293 1.00 84.88 85 LEU A C 1
ATOM 643 O O . LEU A 1 85 ? -19.037 -1.962 -1.170 1.00 84.88 85 LEU A O 1
ATOM 647 N N . VAL A 1 86 ? -19.230 -0.877 -3.141 1.00 83.56 86 VAL A N 1
ATOM 648 C CA . VAL A 1 86 ? -20.514 -0.236 -2.846 1.00 83.56 86 VAL A CA 1
ATOM 649 C C . VAL A 1 86 ? -21.545 -1.279 -2.413 1.00 83.56 86 VAL A C 1
ATOM 651 O O . VAL A 1 86 ? -22.186 -1.108 -1.384 1.00 83.56 86 VAL A O 1
ATOM 654 N N . CYS A 1 87 ? -21.646 -2.408 -3.115 1.00 77.75 87 CYS A N 1
ATOM 655 C CA . CYS A 1 87 ? -22.586 -3.473 -2.755 1.00 77.75 87 CYS A CA 1
ATOM 656 C C . CYS A 1 87 ? -22.306 -4.072 -1.370 1.00 77.75 87 CYS A C 1
ATOM 658 O O . CYS A 1 87 ? -23.229 -4.262 -0.583 1.00 77.75 87 CYS A O 1
ATOM 660 N N . ILE A 1 88 ? -21.040 -4.333 -1.037 1.00 80.94 88 ILE A N 1
ATOM 661 C CA . ILE A 1 88 ? -20.665 -4.857 0.287 1.00 80.94 88 ILE A CA 1
ATOM 662 C C . ILE A 1 88 ? -21.024 -3.842 1.384 1.00 80.94 88 ILE A C 1
ATOM 664 O O . ILE A 1 88 ? -21.646 -4.195 2.384 1.00 80.94 88 ILE A O 1
ATOM 668 N N . HIS A 1 89 ? -20.686 -2.570 1.170 1.00 84.56 89 HIS A N 1
ATOM 669 C CA . HIS A 1 89 ? -20.857 -1.507 2.161 1.00 84.56 89 HIS A CA 1
ATOM 670 C C . HIS A 1 89 ? -22.335 -1.149 2.380 1.00 84.56 89 HIS A C 1
ATOM 672 O O . HIS A 1 89 ? -22.736 -0.859 3.503 1.00 84.56 89 HIS A O 1
ATOM 678 N N . LEU A 1 90 ? -23.179 -1.250 1.347 1.00 80.38 90 LEU A N 1
ATOM 679 C CA . LEU A 1 90 ? -24.621 -1.012 1.466 1.00 80.38 90 LEU A CA 1
ATOM 680 C C . LEU A 1 90 ? -25.359 -2.061 2.314 1.00 80.38 90 LEU A C 1
ATOM 682 O O . LEU A 1 90 ? -26.479 -1.778 2.737 1.00 80.38 90 LEU A O 1
ATOM 686 N N . ASN A 1 91 ? -24.760 -3.232 2.558 1.00 79.38 91 ASN A N 1
ATOM 687 C CA . ASN A 1 91 ? -25.327 -4.310 3.383 1.00 79.38 91 ASN A CA 1
ATOM 688 C C . ASN A 1 91 ? -24.618 -4.460 4.738 1.00 79.38 91 ASN A C 1
ATOM 690 O O . ASN A 1 91 ? -24.848 -5.437 5.455 1.00 79.38 91 ASN A O 1
ATOM 694 N N . ILE A 1 92 ? -23.742 -3.517 5.096 1.00 83.25 92 ILE A N 1
ATOM 695 C CA . ILE A 1 92 ? -22.884 -3.667 6.270 1.00 83.25 92 ILE A CA 1
ATOM 696 C C . ILE A 1 92 ? -23.681 -3.746 7.576 1.00 83.25 92 ILE A C 1
ATOM 698 O O . ILE A 1 92 ? -23.303 -4.501 8.461 1.00 83.25 92 ILE A O 1
ATOM 702 N N . GLU A 1 93 ? -24.822 -3.058 7.672 1.00 80.88 93 GLU A N 1
ATOM 703 C CA . GLU A 1 93 ? -25.709 -3.123 8.841 1.00 80.88 93 GLU A CA 1
ATOM 704 C C . GLU A 1 93 ? -26.155 -4.559 9.128 1.00 80.88 93 GLU A C 1
ATOM 706 O O . GLU A 1 93 ? -25.986 -5.061 10.236 1.00 80.88 93 GLU A O 1
ATOM 711 N N . THR A 1 94 ? -26.653 -5.258 8.104 1.00 78.12 94 THR A N 1
ATOM 712 C CA . THR A 1 94 ? -27.099 -6.651 8.215 1.00 78.12 94 THR A CA 1
ATOM 713 C C . THR A 1 94 ? -25.946 -7.570 8.597 1.00 78.12 94 THR A C 1
ATOM 715 O O . THR A 1 94 ? -26.109 -8.431 9.457 1.00 78.12 94 THR A O 1
ATOM 718 N N . VAL A 1 95 ? -24.768 -7.374 7.998 1.00 83.25 95 VAL A N 1
ATOM 719 C CA . VAL A 1 95 ? -23.571 -8.161 8.330 1.00 83.25 95 VAL A CA 1
ATOM 720 C C . VAL A 1 95 ? -23.174 -7.955 9.792 1.00 83.25 95 VAL A C 1
ATOM 722 O O . VAL A 1 95 ? -22.893 -8.926 10.488 1.00 83.25 95 VAL A O 1
ATOM 725 N N . LEU A 1 96 ? -23.195 -6.717 10.288 1.00 84.88 96 LEU A N 1
ATOM 726 C CA . LEU A 1 96 ? -22.854 -6.408 11.677 1.00 84.88 96 LEU A CA 1
ATOM 727 C C . LEU A 1 96 ? -23.858 -7.007 12.666 1.00 84.88 96 LEU A C 1
ATOM 729 O O . LEU A 1 96 ? -23.448 -7.578 13.677 1.00 84.88 96 LEU A O 1
ATOM 733 N N . LEU A 1 97 ? -25.151 -6.947 12.353 1.00 79.69 97 LEU A N 1
ATOM 734 C CA . LEU A 1 97 ? -26.199 -7.576 13.159 1.00 79.69 97 LEU A CA 1
ATOM 735 C C . LEU A 1 97 ? -26.043 -9.103 13.207 1.00 79.69 97 LEU A C 1
ATOM 737 O O . LEU A 1 97 ? -26.164 -9.697 14.276 1.00 79.69 97 LEU A O 1
ATOM 741 N N . LEU A 1 98 ? -25.705 -9.738 12.079 1.00 81.25 98 LEU A N 1
ATOM 742 C CA . LEU A 1 98 ? -25.416 -11.178 12.019 1.00 81.25 98 LEU A CA 1
ATOM 743 C C . LEU A 1 98 ? -24.179 -11.568 12.839 1.00 81.25 98 LEU A C 1
ATOM 745 O O . LEU A 1 98 ? -24.125 -12.669 13.381 1.00 81.25 98 LEU A O 1
ATOM 749 N N . LEU A 1 99 ? -23.200 -10.668 12.953 1.00 86.31 99 LEU A N 1
ATOM 750 C CA . LEU A 1 99 ? -22.020 -10.838 13.805 1.00 86.31 99 LEU A CA 1
ATOM 751 C C . LEU A 1 99 ? -22.297 -10.543 15.291 1.00 86.31 99 LEU A C 1
ATOM 753 O O . LEU A 1 99 ? -21.380 -10.634 16.106 1.00 86.31 99 LEU A O 1
ATOM 757 N N . GLY A 1 100 ? -23.539 -10.205 15.656 1.00 82.00 100 GLY A N 1
ATOM 758 C CA . GLY A 1 100 ? -23.950 -9.955 17.037 1.00 82.00 100 GLY A CA 1
ATOM 759 C C . GLY A 1 100 ? -23.616 -8.556 17.561 1.00 82.00 100 GLY A C 1
ATOM 760 O O . GLY A 1 100 ? -23.564 -8.369 18.775 1.00 82.00 100 GLY A O 1
ATOM 761 N N . GLN A 1 101 ? -23.373 -7.572 16.684 1.00 83.94 101 GLN A N 1
ATOM 762 C CA . GLN A 1 101 ? -23.189 -6.180 17.110 1.00 83.94 101 GLN A CA 1
ATOM 763 C C . GLN A 1 101 ? -24.487 -5.563 17.639 1.00 83.94 101 GLN A C 1
ATOM 765 O O . GLN A 1 101 ? -25.590 -5.933 17.233 1.00 83.94 101 GLN A O 1
ATOM 770 N N . ASN A 1 102 ? -24.347 -4.572 18.524 1.00 82.69 102 ASN A N 1
ATOM 771 C CA . ASN A 1 102 ? -25.482 -3.800 19.023 1.00 82.69 102 ASN A CA 1
ATOM 772 C C . ASN A 1 102 ? -26.211 -3.106 17.847 1.00 82.69 102 ASN A C 1
ATOM 774 O O . ASN A 1 102 ? -25.538 -2.466 17.032 1.00 82.69 102 ASN A O 1
ATOM 778 N N . PRO A 1 103 ? -27.557 -3.172 17.763 1.00 77.12 103 PRO A N 1
ATOM 779 C CA . PRO A 1 103 ? -28.319 -2.548 16.681 1.00 77.12 103 PRO A CA 1
ATOM 780 C C . PRO A 1 103 ? -28.053 -1.054 16.473 1.00 77.12 103 PRO A C 1
ATOM 782 O O . PRO A 1 103 ? -27.997 -0.597 15.332 1.00 77.12 103 PRO A O 1
ATOM 785 N N . LEU A 1 104 ? -27.839 -0.296 17.553 1.00 75.44 104 LEU A N 1
ATOM 786 C CA . LEU A 1 104 ? -27.500 1.127 17.482 1.00 75.44 104 LEU A CA 1
ATOM 787 C C . LEU A 1 104 ? -26.123 1.331 16.831 1.00 75.44 104 LEU A C 1
ATOM 789 O O . LEU A 1 104 ? -26.002 2.099 15.879 1.00 75.44 104 LEU A O 1
ATOM 793 N N . THR A 1 105 ? -25.096 0.616 17.294 1.00 81.88 105 THR A N 1
ATOM 794 C CA . THR A 1 105 ? -23.740 0.707 16.730 1.00 81.88 105 THR A CA 1
ATOM 795 C C . THR A 1 105 ? -23.724 0.270 15.267 1.00 81.88 105 THR A C 1
ATOM 797 O O . THR A 1 105 ? -23.151 0.962 14.433 1.00 81.88 105 THR A O 1
ATOM 800 N N . ALA A 1 106 ? -24.413 -0.825 14.928 1.00 82.06 106 ALA A N 1
ATOM 801 C CA . ALA A 1 106 ? -24.512 -1.319 13.556 1.00 82.06 106 ALA A CA 1
ATOM 802 C C . ALA A 1 106 ? -25.169 -0.297 12.610 1.00 82.06 106 ALA A C 1
ATOM 804 O O . ALA A 1 106 ? -24.666 -0.082 11.506 1.00 82.06 106 ALA A O 1
ATOM 805 N N . SER A 1 107 ? -26.246 0.360 13.055 1.00 78.62 107 SER A N 1
ATOM 806 C CA . SER A 1 107 ? -26.934 1.398 12.280 1.00 78.62 107 SER A CA 1
ATOM 807 C C . SER A 1 107 ? -26.106 2.680 12.135 1.00 78.62 107 SER A C 1
ATOM 809 O O . SER A 1 107 ? -26.067 3.255 11.051 1.00 78.62 107 SER A O 1
ATOM 811 N N . LEU A 1 108 ? -25.424 3.135 13.189 1.00 74.50 108 LEU A N 1
ATOM 812 C CA . LEU A 1 108 ? -24.549 4.309 13.099 1.00 74.50 108 LEU A CA 1
ATOM 813 C C . LEU A 1 108 ? -23.338 4.044 12.194 1.00 74.50 108 LEU A C 1
ATOM 815 O O . LEU A 1 108 ? -22.946 4.901 11.402 1.00 74.50 108 LEU A O 1
ATOM 819 N N . THR A 1 109 ? -22.763 2.842 12.276 1.00 82.88 109 THR A N 1
ATOM 820 C CA . THR A 1 109 ? -21.671 2.409 11.400 1.00 82.88 109 THR A CA 1
ATOM 821 C C . THR A 1 109 ? -22.121 2.343 9.939 1.00 82.88 109 THR A C 1
ATOM 823 O O . THR A 1 109 ? -21.390 2.808 9.063 1.00 82.88 109 THR A O 1
ATOM 826 N N . SER A 1 110 ? -23.311 1.800 9.653 1.00 82.00 110 SER A N 1
ATOM 827 C CA . SER A 1 110 ? -23.835 1.722 8.283 1.00 82.00 110 SER A CA 1
ATOM 828 C C . SER A 1 110 ? -24.124 3.101 7.693 1.00 82.00 110 SER A C 1
ATOM 830 O O . SER A 1 110 ? -23.778 3.360 6.537 1.00 82.00 110 SER A O 1
ATOM 832 N N . GLU A 1 111 ? -24.681 4.005 8.500 1.00 75.12 111 GLU A N 1
ATOM 833 C CA . GLU A 1 111 ? -24.925 5.393 8.123 1.00 75.12 111 GLU A CA 1
ATOM 834 C C . GLU A 1 111 ? -23.613 6.117 7.796 1.00 75.12 111 GLU A C 1
ATOM 836 O O . GLU A 1 111 ? -23.483 6.695 6.716 1.00 75.12 111 GLU A O 1
ATOM 841 N N . TYR A 1 112 ? -22.604 6.013 8.665 1.00 75.12 112 TYR A N 1
ATOM 842 C CA . TYR A 1 112 ? -21.291 6.611 8.421 1.00 75.12 112 TYR A CA 1
ATOM 843 C C . TYR A 1 112 ? -20.658 6.116 7.113 1.00 75.12 112 TYR A C 1
ATOM 845 O O . TYR A 1 112 ? -20.206 6.910 6.284 1.00 75.12 112 TYR A O 1
ATOM 853 N N . ILE A 1 113 ? -20.671 4.799 6.900 1.00 80.38 113 ILE A N 1
ATOM 854 C CA . ILE A 1 113 ? -20.114 4.176 5.699 1.00 80.38 113 ILE A CA 1
ATOM 855 C C . ILE A 1 113 ? -20.826 4.670 4.433 1.00 80.38 113 ILE A C 1
ATOM 857 O O . ILE A 1 113 ? -20.169 4.930 3.423 1.00 80.38 113 ILE A O 1
ATOM 861 N N . ALA A 1 114 ? -22.152 4.825 4.474 1.00 78.25 114 ALA A N 1
ATOM 862 C CA . ALA A 1 114 ? -22.924 5.301 3.332 1.00 78.25 114 ALA A CA 1
ATOM 863 C C . ALA A 1 114 ? -22.527 6.729 2.917 1.00 78.25 114 ALA A C 1
ATOM 865 O O . ALA A 1 114 ? -22.407 6.997 1.720 1.00 78.25 114 ALA A O 1
ATOM 866 N N . TYR A 1 115 ? -22.267 7.617 3.883 1.00 73.12 115 TYR A N 1
ATOM 867 C CA . TYR A 1 115 ? -21.787 8.978 3.615 1.00 73.12 115 TYR A CA 1
ATOM 868 C C . TYR A 1 115 ? -20.337 9.020 3.118 1.00 73.12 115 TYR A C 1
ATOM 870 O O . TYR A 1 115 ? -19.995 9.876 2.304 1.00 73.12 115 TYR A O 1
ATOM 878 N N . PHE A 1 116 ? -19.492 8.086 3.555 1.00 76.12 116 PHE A N 1
ATOM 879 C CA . PHE A 1 11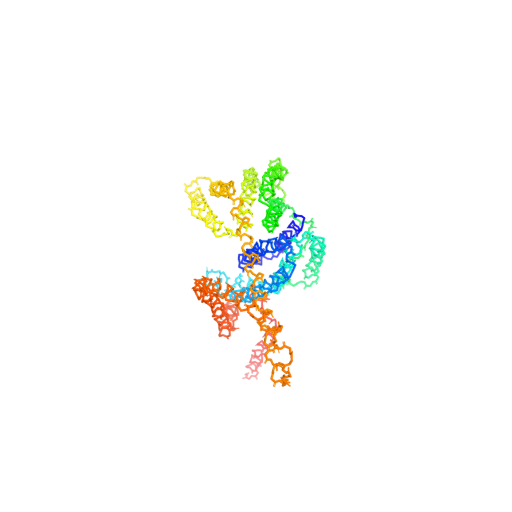6 ? -18.101 7.986 3.106 1.00 76.12 116 PHE A CA 1
ATOM 880 C C . PHE A 1 116 ? -17.966 7.444 1.668 1.00 76.12 116 PHE A C 1
ATOM 882 O O . PHE A 1 116 ? -17.023 7.766 0.940 1.00 76.12 116 PHE A O 1
ATOM 889 N N . LEU A 1 117 ? -18.928 6.631 1.227 1.00 78.06 117 LEU A N 1
ATOM 890 C CA . LEU A 1 117 ? -18.864 5.851 -0.010 1.00 78.06 117 LEU A CA 1
ATOM 891 C C . LEU A 1 117 ? -18.617 6.662 -1.299 1.00 78.06 117 LEU A C 1
ATOM 893 O O . LEU A 1 117 ? -17.835 6.203 -2.138 1.00 78.06 117 LEU A O 1
ATOM 897 N N . PRO A 1 118 ? -19.225 7.848 -1.507 1.00 80.12 118 PRO A N 1
ATOM 898 C CA . PRO A 1 118 ? -18.900 8.690 -2.657 1.00 80.12 118 PRO A CA 1
ATOM 899 C C . PRO A 1 118 ? -17.446 9.180 -2.625 1.00 80.12 118 PRO A C 1
ATOM 901 O O . PRO A 1 118 ? -16.772 9.169 -3.654 1.00 80.12 118 PRO A O 1
ATOM 904 N N . GLY A 1 119 ? -16.941 9.548 -1.441 1.00 77.56 119 GLY A N 1
ATOM 905 C CA . GLY A 1 119 ? -15.552 9.972 -1.237 1.00 77.56 119 GLY A CA 1
ATOM 906 C C . GLY A 1 119 ? -14.552 8.868 -1.580 1.00 77.56 119 GLY A C 1
ATOM 907 O O . GLY A 1 119 ? -13.573 9.120 -2.282 1.00 77.56 119 GLY A O 1
ATOM 908 N N . LEU A 1 120 ? -14.858 7.626 -1.192 1.00 80.06 120 LEU A N 1
ATOM 909 C CA . LEU A 1 120 ? -14.053 6.451 -1.536 1.00 80.06 120 LEU A CA 1
ATOM 910 C C . LEU A 1 120 ? -13.903 6.269 -3.057 1.00 80.06 120 LEU A C 1
ATOM 912 O O . LEU A 1 120 ? -12.819 5.951 -3.538 1.00 80.06 120 LEU A O 1
ATOM 916 N N . GLY A 1 121 ? -14.965 6.518 -3.830 1.00 82.62 121 GLY A N 1
ATOM 917 C CA . GLY A 1 121 ? -14.912 6.440 -5.294 1.00 82.62 121 GLY A CA 1
ATOM 918 C C . GLY A 1 121 ? -13.973 7.479 -5.914 1.00 82.62 121 GLY A C 1
ATOM 919 O O . GLY A 1 121 ? -13.251 7.180 -6.868 1.00 82.62 121 GLY A O 1
ATOM 920 N N . PHE A 1 122 ? -13.931 8.688 -5.348 1.00 84.00 122 PHE A N 1
ATOM 921 C CA . PHE A 1 122 ? -12.986 9.718 -5.778 1.00 84.00 122 PHE A CA 1
ATOM 922 C C . PHE A 1 122 ? -11.541 9.399 -5.374 1.00 84.00 122 PHE A C 1
ATOM 924 O O . PHE A 1 122 ? -10.646 9.651 -6.183 1.00 84.00 122 PHE A O 1
ATOM 931 N N . ASP A 1 123 ? -11.297 8.811 -4.195 1.00 81.12 123 ASP A N 1
ATOM 932 C CA . ASP A 1 123 ? -9.944 8.386 -3.790 1.00 81.12 123 ASP A CA 1
ATOM 933 C C . ASP A 1 123 ? -9.388 7.314 -4.739 1.00 81.12 123 ASP A C 1
ATOM 935 O O . ASP A 1 123 ? -8.254 7.440 -5.191 1.00 81.12 123 ASP A O 1
ATOM 939 N N . PHE A 1 124 ? -10.213 6.352 -5.163 1.00 84.94 124 PHE A N 1
ATOM 940 C CA . PHE A 1 124 ? -9.838 5.306 -6.129 1.00 84.94 124 PHE A CA 1
ATOM 941 C C . PHE A 1 124 ? -9.350 5.893 -7.466 1.00 84.94 124 PHE A C 1
ATOM 943 O O . PHE A 1 124 ? -8.313 5.505 -8.026 1.00 84.94 124 PHE A O 1
ATOM 950 N N . LEU A 1 125 ? -10.098 6.869 -7.993 1.00 86.44 125 LEU A N 1
ATOM 951 C CA . LEU A 1 125 ? -9.726 7.578 -9.217 1.00 86.44 125 LEU A CA 1
ATOM 952 C C . LEU A 1 125 ? -8.453 8.401 -9.007 1.00 86.44 125 LEU A C 1
ATOM 954 O O . LEU A 1 125 ? -7.515 8.308 -9.805 1.00 86.44 125 LEU A O 1
ATOM 958 N N . PHE A 1 126 ? -8.406 9.181 -7.926 1.00 87.38 126 PHE A N 1
ATOM 959 C CA . PHE A 1 126 ? -7.254 10.002 -7.574 1.00 87.38 126 PHE A CA 1
ATOM 960 C C . PHE A 1 126 ? -5.987 9.158 -7.445 1.00 87.38 126 PHE A C 1
ATOM 962 O O . PHE A 1 126 ? -4.964 9.510 -8.036 1.00 87.38 126 PHE A O 1
ATOM 969 N N . LEU A 1 127 ? -6.043 8.029 -6.734 1.00 84.94 127 LEU A N 1
ATOM 970 C CA . LEU A 1 127 ? -4.894 7.164 -6.517 1.00 84.94 127 LEU A CA 1
ATOM 971 C C . LEU A 1 127 ? -4.386 6.597 -7.842 1.00 84.94 127 LEU A C 1
ATOM 973 O O . LEU A 1 127 ? -3.183 6.655 -8.100 1.00 84.94 127 LEU A O 1
ATOM 977 N N . THR A 1 128 ? -5.287 6.160 -8.724 1.00 91.44 128 THR A N 1
ATOM 978 C CA . THR A 1 128 ? -4.937 5.662 -10.063 1.00 91.44 128 THR A CA 1
ATOM 979 C C . THR A 1 128 ? -4.231 6.728 -10.907 1.00 91.44 128 THR A C 1
ATOM 981 O O . THR A 1 128 ? -3.168 6.466 -11.483 1.00 91.44 128 THR A O 1
ATOM 984 N N . PHE A 1 129 ? -4.758 7.956 -10.945 1.00 92.75 129 PHE A N 1
ATOM 985 C CA . PHE A 1 129 ? -4.104 9.072 -11.639 1.00 92.75 129 PHE A CA 1
ATOM 986 C C . PHE A 1 129 ? -2.777 9.468 -10.986 1.00 92.75 129 PHE A C 1
ATOM 988 O O . PHE A 1 129 ? -1.802 9.757 -11.685 1.00 92.75 129 PHE A O 1
ATOM 995 N N . ALA A 1 130 ? -2.701 9.434 -9.656 1.00 90.31 130 ALA A N 1
ATOM 996 C CA . ALA A 1 130 ? -1.473 9.697 -8.927 1.00 90.31 130 ALA A CA 1
ATOM 997 C C . ALA A 1 130 ? -0.392 8.674 -9.301 1.00 90.31 130 ALA A C 1
ATOM 999 O O . ALA A 1 130 ? 0.731 9.079 -9.597 1.00 90.31 130 ALA A O 1
ATOM 1000 N N . ARG A 1 131 ? -0.718 7.375 -9.397 1.00 90.38 131 ARG A N 1
ATOM 1001 C CA . ARG A 1 131 ? 0.225 6.346 -9.879 1.00 90.38 131 ARG A CA 1
ATOM 1002 C C . ARG A 1 131 ? 0.673 6.611 -11.312 1.00 90.38 131 ARG A C 1
ATOM 1004 O O . ARG A 1 131 ? 1.865 6.541 -11.617 1.00 90.38 131 ARG A O 1
ATOM 1011 N N . TYR A 1 132 ? -0.259 6.972 -12.189 1.00 94.56 132 TYR A N 1
ATOM 1012 C CA . TYR A 1 132 ? 0.048 7.310 -13.578 1.00 94.56 132 TYR A CA 1
ATOM 1013 C C . TYR A 1 132 ? 1.041 8.474 -13.699 1.00 94.56 132 TYR A C 1
ATOM 1015 O O . TYR A 1 132 ? 1.996 8.393 -14.469 1.00 94.56 132 TYR A O 1
ATOM 1023 N N . LEU A 1 133 ? 0.866 9.546 -12.926 1.00 94.12 133 LEU A N 1
ATOM 1024 C CA . LEU A 1 133 ? 1.786 10.687 -12.937 1.00 94.12 133 LEU A CA 1
ATOM 1025 C C . LEU A 1 133 ? 3.113 10.358 -12.234 1.00 94.12 133 LEU A C 1
ATOM 1027 O O . LEU A 1 133 ? 4.195 10.647 -12.756 1.00 94.12 133 LEU A O 1
ATOM 1031 N N . GLN A 1 134 ? 3.052 9.688 -11.082 1.00 92.88 134 GLN A N 1
ATOM 1032 C CA . GLN A 1 134 ? 4.219 9.362 -10.264 1.00 92.88 134 GLN A CA 1
ATOM 1033 C C . GLN A 1 134 ? 5.185 8.417 -10.989 1.00 92.88 134 GLN A C 1
ATOM 1035 O O . GLN A 1 134 ? 6.400 8.618 -10.931 1.00 92.88 134 GLN A O 1
ATOM 1040 N N . THR A 1 135 ? 4.664 7.428 -11.720 1.00 93.69 135 THR A N 1
ATOM 1041 C CA . THR A 1 135 ? 5.464 6.478 -12.517 1.00 93.69 135 THR A CA 1
ATOM 1042 C C . THR A 1 135 ? 6.200 7.139 -13.680 1.00 93.69 135 THR A C 1
ATOM 1044 O O . THR A 1 135 ? 7.204 6.604 -14.147 1.00 93.69 135 THR A O 1
ATOM 1047 N N . GLN A 1 136 ? 5.774 8.335 -14.089 1.00 94.12 136 GLN A N 1
ATOM 1048 C CA . GLN A 1 136 ? 6.437 9.175 -15.089 1.00 94.12 136 GLN A CA 1
ATOM 1049 C C . GLN A 1 136 ? 7.379 10.215 -14.464 1.00 94.12 136 GLN A C 1
ATOM 1051 O O . GLN A 1 136 ? 7.938 11.051 -15.172 1.00 94.12 136 GLN A O 1
ATOM 1056 N N . ASN A 1 137 ? 7.580 10.155 -13.143 1.00 92.81 137 ASN A N 1
ATOM 1057 C CA . ASN A 1 137 ? 8.322 11.127 -12.336 1.00 92.81 137 ASN A CA 1
ATOM 1058 C C . ASN A 1 137 ? 7.658 12.518 -12.246 1.00 92.81 137 ASN A C 1
ATOM 1060 O O . ASN A 1 137 ? 8.327 13.495 -11.909 1.00 92.81 137 ASN A O 1
ATOM 1064 N N . ILE A 1 138 ? 6.348 12.620 -12.494 1.00 94.00 138 ILE A N 1
ATOM 1065 C CA . ILE A 1 138 ? 5.574 13.862 -12.359 1.00 94.00 138 ILE A CA 1
ATOM 1066 C C . ILE A 1 138 ? 4.893 13.860 -10.987 1.00 94.00 138 ILE A C 1
ATOM 1068 O O . ILE A 1 138 ? 3.843 13.258 -10.795 1.00 94.00 138 ILE A O 1
ATOM 1072 N N . ILE A 1 139 ? 5.517 14.513 -10.005 1.00 89.06 139 ILE A N 1
ATOM 1073 C CA . ILE A 1 139 ? 5.084 14.437 -8.596 1.00 89.06 139 ILE A CA 1
ATOM 1074 C C . ILE A 1 139 ? 4.355 15.711 -8.142 1.00 89.06 139 ILE A C 1
ATOM 1076 O O . ILE A 1 139 ? 3.504 15.653 -7.257 1.00 89.06 139 ILE A O 1
ATOM 1080 N N . GLN A 1 140 ? 4.654 16.862 -8.751 1.00 89.62 140 GLN A N 1
ATOM 1081 C CA . GLN A 1 140 ? 4.144 18.167 -8.310 1.00 89.62 140 GLN A CA 1
ATOM 1082 C C . GLN A 1 140 ? 2.606 18.254 -8.253 1.00 89.62 140 GLN A C 1
ATOM 1084 O O . GLN A 1 140 ? 2.103 18.642 -7.199 1.00 89.62 140 GLN A O 1
ATOM 1089 N N . PRO A 1 141 ? 1.835 17.833 -9.283 1.00 89.31 141 PRO A N 1
ATOM 1090 C CA . PRO A 1 141 ? 0.372 17.920 -9.236 1.00 89.31 141 PRO A CA 1
ATOM 1091 C C . PRO A 1 141 ? -0.231 17.091 -8.100 1.00 89.31 141 PRO A C 1
ATOM 1093 O O . PRO A 1 141 ? -1.182 17.517 -7.456 1.00 89.31 141 PRO A O 1
ATOM 1096 N N . ILE A 1 142 ? 0.368 15.931 -7.814 1.00 86.94 142 ILE A N 1
ATOM 1097 C CA . ILE A 1 142 ? -0.061 15.039 -6.734 1.00 86.94 142 ILE A CA 1
ATOM 1098 C C . ILE A 1 142 ? 0.135 15.734 -5.387 1.00 86.94 142 ILE A C 1
ATOM 1100 O O . ILE A 1 142 ? -0.771 15.738 -4.559 1.00 86.94 142 ILE A O 1
ATOM 1104 N N . VAL A 1 143 ? 1.306 16.340 -5.164 1.00 84.56 143 VAL A N 1
ATOM 1105 C CA . VAL A 1 143 ? 1.620 17.031 -3.905 1.00 84.56 143 VAL A CA 1
ATOM 1106 C C . VAL A 1 143 ? 0.706 18.233 -3.701 1.00 84.56 143 VAL A C 1
ATOM 1108 O O . VAL A 1 143 ? 0.132 18.350 -2.623 1.00 84.56 143 VAL A O 1
ATOM 1111 N N . TYR A 1 144 ? 0.524 19.076 -4.723 1.00 85.81 144 TYR A N 1
ATOM 1112 C CA . TYR A 1 144 ? -0.369 20.231 -4.625 1.00 85.81 144 TYR A CA 1
ATOM 1113 C C . TYR A 1 144 ? -1.813 19.806 -4.374 1.00 85.81 144 TYR A C 1
ATOM 1115 O O . TYR A 1 144 ? -2.404 20.290 -3.421 1.00 85.81 144 TYR A O 1
ATOM 1123 N N . SER A 1 145 ? -2.337 18.844 -5.141 1.00 81.38 145 SER A N 1
ATOM 1124 C CA . SER A 1 145 ? -3.699 18.331 -4.956 1.00 81.38 145 SER A CA 1
ATOM 1125 C C . SER A 1 145 ? -3.907 17.701 -3.580 1.00 81.38 145 SER A C 1
ATOM 1127 O O . SER A 1 145 ? -4.961 17.898 -2.982 1.00 81.38 145 SER A O 1
ATOM 1129 N N . THR A 1 146 ? -2.924 16.945 -3.074 1.00 78.44 146 THR A N 1
ATOM 1130 C CA . THR A 1 146 ? -3.017 16.335 -1.738 1.00 78.44 146 THR A CA 1
ATOM 1131 C C . THR A 1 146 ? -3.021 17.426 -0.673 1.00 78.44 146 THR A C 1
ATOM 1133 O O . THR A 1 146 ? -3.869 17.416 0.204 1.00 78.44 146 THR A O 1
ATOM 1136 N N . PHE A 1 147 ? -2.115 18.402 -0.775 1.00 79.88 147 PHE A N 1
ATOM 1137 C CA . PHE A 1 147 ? -2.027 19.502 0.180 1.00 79.88 147 PHE A CA 1
ATOM 1138 C C . PHE A 1 147 ? -3.300 20.356 0.192 1.00 79.88 147 PHE A C 1
ATOM 1140 O O . PHE A 1 147 ? -3.868 20.588 1.254 1.00 79.88 147 PHE A O 1
ATOM 1147 N N . THR A 1 148 ? -3.792 20.783 -0.975 1.00 80.25 148 THR A N 1
ATOM 1148 C CA . THR A 1 148 ? -5.030 21.569 -1.067 1.00 80.25 148 THR A CA 1
ATOM 1149 C C . THR A 1 148 ? -6.243 20.772 -0.611 1.00 80.25 148 THR A C 1
ATOM 1151 O O . THR A 1 148 ? -7.110 21.337 0.045 1.00 80.25 148 THR A O 1
ATOM 1154 N N . GLY A 1 149 ? -6.295 19.471 -0.918 1.00 75.56 149 GLY A N 1
ATOM 1155 C CA . GLY A 1 149 ? -7.337 18.568 -0.432 1.00 75.56 149 GLY A CA 1
ATOM 1156 C C . GLY A 1 149 ? -7.333 18.476 1.091 1.00 75.56 149 GLY A C 1
ATOM 1157 O O . GLY A 1 149 ? -8.362 18.705 1.707 1.00 75.56 149 GLY A O 1
ATOM 1158 N N . THR A 1 150 ? -6.166 18.263 1.706 1.00 72.81 150 THR A N 1
ATOM 1159 C CA . THR A 1 150 ? -5.992 18.248 3.168 1.00 72.81 150 THR A CA 1
ATOM 1160 C C . THR A 1 150 ? -6.356 19.588 3.822 1.00 72.81 150 THR A C 1
ATOM 1162 O O . THR A 1 150 ? -6.931 19.608 4.903 1.00 72.81 150 THR A O 1
ATOM 1165 N N . VAL A 1 151 ? -6.076 20.724 3.187 1.00 76.31 151 VAL A N 1
ATOM 1166 C CA . VAL A 1 151 ? -6.488 22.031 3.725 1.00 76.31 151 VAL A CA 1
ATOM 1167 C C . VAL A 1 151 ? -7.998 22.241 3.576 1.00 76.31 151 VAL A C 1
ATOM 1169 O O . VAL A 1 151 ? -8.653 22.676 4.513 1.00 76.31 151 VAL A O 1
ATOM 1172 N N . PHE A 1 152 ? -8.584 21.913 2.424 1.00 77.38 152 PHE A N 1
ATOM 1173 C CA . PHE A 1 152 ? -10.033 22.009 2.225 1.00 77.38 152 PHE A CA 1
ATOM 1174 C C . PHE A 1 152 ? -10.797 21.102 3.191 1.00 77.38 152 PHE A C 1
ATOM 1176 O O . PHE A 1 152 ? -11.787 21.535 3.779 1.00 77.38 152 PHE A O 1
ATOM 1183 N N . ASN A 1 153 ? -10.280 19.884 3.383 1.00 70.75 153 ASN A N 1
ATOM 1184 C CA . ASN A 1 153 ? -10.687 18.947 4.415 1.00 70.75 153 ASN A CA 1
ATOM 1185 C C . ASN A 1 153 ? -10.973 19.659 5.724 1.00 70.75 153 ASN A C 1
ATOM 1187 O O . ASN A 1 153 ? -12.118 19.747 6.164 1.00 70.75 153 ASN A O 1
ATOM 1191 N N . MET A 1 154 ? -9.907 20.233 6.258 1.00 69.75 154 MET A N 1
ATOM 1192 C CA . MET A 1 154 ? -9.823 20.871 7.559 1.00 69.75 154 MET A CA 1
ATOM 1193 C C . MET A 1 154 ? -10.944 21.859 7.804 1.00 69.75 154 MET A C 1
ATOM 1195 O O . MET A 1 154 ? -11.686 21.763 8.782 1.00 69.75 154 MET A O 1
ATOM 1199 N N . PHE A 1 155 ? -11.116 22.773 6.858 1.00 73.75 155 PHE A N 1
ATOM 1200 C CA . PHE A 1 155 ? -12.140 23.795 6.958 1.00 73.75 155 PHE A CA 1
ATOM 1201 C C . PHE A 1 155 ? -13.550 23.211 6.867 1.00 73.75 155 PHE A C 1
ATOM 1203 O O . PHE A 1 155 ? -14.435 23.642 7.608 1.00 73.75 155 PHE A O 1
ATOM 1210 N N . ALA A 1 156 ? -13.766 22.231 5.986 1.00 67.81 156 ALA A N 1
ATOM 1211 C CA . ALA A 1 156 ? -15.074 21.624 5.792 1.00 67.81 156 ALA A CA 1
ATOM 1212 C C . ALA A 1 156 ? -15.558 20.897 7.056 1.00 67.81 156 ALA A C 1
ATOM 1214 O O . ALA A 1 156 ? -16.687 21.142 7.481 1.00 67.81 156 ALA A O 1
ATOM 1215 N N . GLN A 1 157 ? -14.733 20.066 7.707 1.00 64.62 157 GLN A N 1
ATOM 1216 C CA . GLN A 1 157 ? -15.168 19.397 8.944 1.00 64.62 157 GLN A CA 1
ATOM 1217 C C . GLN A 1 157 ? -15.416 20.356 10.084 1.00 64.62 157 GLN A C 1
ATOM 1219 O O . GLN A 1 157 ? -16.455 20.246 10.736 1.00 64.62 157 GLN A O 1
ATOM 1224 N N . TYR A 1 158 ? -14.488 21.286 10.321 1.00 69.38 158 TYR A N 1
ATOM 1225 C CA . TYR A 1 158 ? -14.655 22.274 11.377 1.00 69.38 158 TYR A CA 1
ATOM 1226 C C . TYR A 1 158 ? -15.999 22.999 11.222 1.00 69.38 158 TYR A C 1
ATOM 1228 O O . TYR A 1 158 ? -16.771 23.115 12.177 1.00 69.38 158 TYR A O 1
ATOM 1236 N N . TYR A 1 159 ? -16.331 23.403 9.995 1.00 70.88 159 TYR A N 1
ATOM 1237 C CA . TYR A 1 159 ? -17.594 24.060 9.691 1.00 70.88 159 TYR A CA 1
ATOM 1238 C C . TYR A 1 159 ? -18.812 23.135 9.878 1.00 70.88 159 TYR A C 1
ATOM 1240 O O . TYR A 1 159 ? -19.759 23.502 10.577 1.00 70.88 159 TYR A O 1
ATOM 1248 N N . PHE A 1 160 ? -18.795 21.921 9.317 1.00 67.69 160 PHE A N 1
ATOM 1249 C CA . PHE A 1 160 ? -19.932 20.994 9.395 1.00 67.69 160 PHE A CA 1
ATOM 1250 C C . PHE A 1 160 ? -20.228 20.492 10.815 1.00 67.69 160 PHE A C 1
ATOM 1252 O O . PHE A 1 160 ? -21.389 20.241 11.147 1.00 67.69 160 PHE A O 1
ATOM 1259 N N . ILE A 1 161 ? -19.205 20.369 11.660 1.00 64.69 161 ILE A N 1
ATOM 1260 C CA . ILE A 1 161 ? -19.345 19.848 13.022 1.00 64.69 161 ILE A CA 1
ATOM 1261 C C . ILE A 1 161 ? -19.703 20.968 13.997 1.00 64.69 161 ILE A C 1
ATOM 1263 O O . ILE A 1 161 ? -20.671 20.826 14.739 1.00 64.69 161 ILE A O 1
ATOM 1267 N N . VAL A 1 162 ? -18.984 22.097 13.968 1.00 65.56 162 VAL A N 1
ATOM 1268 C CA . VAL A 1 162 ? -19.174 23.183 14.948 1.00 65.56 162 VAL A CA 1
ATOM 1269 C C . VAL A 1 162 ? -20.367 24.072 14.605 1.00 65.56 162 VAL A C 1
ATOM 1271 O O . VAL A 1 162 ? -21.098 24.480 15.503 1.00 65.56 162 VAL A O 1
ATOM 1274 N N . HIS A 1 163 ? -20.573 24.402 13.326 1.00 67.69 163 HIS A N 1
ATOM 1275 C CA . HIS A 1 163 ? -21.614 25.363 12.939 1.00 67.69 163 HIS A CA 1
ATOM 1276 C C . HIS A 1 163 ? -22.925 24.688 12.541 1.00 67.69 163 HIS A C 1
ATOM 1278 O O . HIS A 1 163 ? -23.993 25.253 12.765 1.00 67.69 163 HIS A O 1
ATOM 1284 N N . LEU A 1 164 ? -22.856 23.493 11.947 1.00 65.31 164 LEU A N 1
ATOM 1285 C CA . LEU A 1 164 ? -24.032 22.820 11.393 1.00 65.31 164 LEU A CA 1
ATOM 1286 C C . LEU A 1 164 ? -24.545 21.651 12.253 1.00 65.31 164 LEU A C 1
ATOM 1288 O O . LEU A 1 164 ? -25.603 21.113 11.941 1.00 65.31 164 LEU A O 1
ATOM 1292 N N . ASN A 1 165 ? -23.854 21.292 13.348 1.00 63.03 165 ASN A N 1
ATOM 1293 C CA . ASN A 1 165 ? -24.245 20.234 14.297 1.00 63.03 165 ASN A CA 1
ATOM 1294 C C . ASN A 1 165 ? -24.635 18.899 13.629 1.00 63.03 165 ASN A C 1
ATOM 1296 O O . ASN A 1 165 ? -25.432 18.132 14.168 1.00 63.03 165 ASN A O 1
ATOM 1300 N N . TYR A 1 166 ? -24.071 18.590 12.459 1.00 58.59 166 TYR A N 1
ATOM 1301 C CA . TYR A 1 166 ? -24.417 17.376 11.714 1.00 58.59 166 TYR A CA 1
ATOM 1302 C C . TYR A 1 166 ? -23.870 16.084 12.363 1.00 58.59 166 TYR A C 1
ATOM 1304 O O . TYR A 1 166 ? -24.193 14.989 11.902 1.00 58.59 166 TYR A O 1
ATOM 1312 N N . GLY A 1 167 ? -23.081 16.183 13.443 1.00 59.78 167 GLY A N 1
ATOM 1313 C CA . GLY A 1 167 ? -22.613 15.043 14.242 1.00 59.78 167 GLY A CA 1
ATOM 1314 C C . GLY A 1 167 ? -21.908 13.968 13.403 1.00 59.78 167 GLY A C 1
ATOM 1315 O O . GLY A 1 167 ? -21.125 14.286 12.502 1.00 59.78 167 GLY A O 1
ATOM 1316 N N . LEU A 1 168 ? -22.227 12.692 13.663 1.00 53.41 168 LEU A N 1
ATOM 1317 C CA . LEU A 1 168 ? -21.666 11.525 12.962 1.00 53.41 168 LEU A CA 1
ATOM 1318 C C . LEU A 1 168 ? -21.998 11.480 11.449 1.00 53.41 168 LEU A C 1
ATOM 1320 O O . LEU A 1 168 ? -21.308 10.809 10.682 1.00 53.41 168 LEU A O 1
ATOM 1324 N N . ARG A 1 169 ? -23.037 12.201 11.001 1.00 53.41 169 ARG A N 1
ATOM 1325 C CA . ARG A 1 169 ? -23.552 12.188 9.613 1.00 53.41 169 ARG A CA 1
ATOM 1326 C C . ARG A 1 169 ? -22.731 13.026 8.637 1.00 53.41 169 ARG A C 1
ATOM 1328 O O . ARG A 1 169 ? -23.027 13.066 7.449 1.00 53.41 169 ARG A O 1
ATOM 1335 N N . THR A 1 170 ? -21.692 13.698 9.120 1.00 52.72 170 THR A N 1
ATOM 1336 C CA . THR A 1 170 ? -20.835 14.579 8.314 1.00 52.72 170 THR A CA 1
ATOM 1337 C C . THR A 1 170 ? -19.896 13.852 7.350 1.00 52.72 170 THR A C 1
ATOM 1339 O O . THR A 1 170 ? -19.176 14.528 6.622 1.00 52.72 170 THR A O 1
ATOM 1342 N N . GLY A 1 171 ? -19.890 12.510 7.300 1.00 51.78 171 GLY A N 1
ATOM 1343 C CA . GLY A 1 171 ? -18.971 11.760 6.431 1.00 51.78 171 GLY A CA 1
ATOM 1344 C C . GLY A 1 171 ? -17.519 12.166 6.697 1.00 51.78 171 GLY A C 1
ATOM 1345 O O . GLY A 1 171 ? -16.788 12.545 5.785 1.00 51.78 171 GLY A O 1
ATOM 1346 N N . TYR A 1 172 ? -17.148 12.215 7.977 1.00 50.50 172 TYR A N 1
ATOM 1347 C CA . TYR A 1 172 ? -15.924 12.854 8.431 1.00 50.50 172 TYR A CA 1
ATOM 1348 C C . TYR A 1 172 ? -14.688 12.062 7.972 1.00 50.50 172 TYR A C 1
ATOM 1350 O O . TYR A 1 172 ? -14.338 11.048 8.563 1.00 50.50 172 TYR A O 1
ATOM 1358 N N . ASP A 1 173 ? -14.001 12.558 6.938 1.00 49.84 173 ASP A N 1
ATOM 1359 C CA . ASP A 1 173 ? -12.595 12.205 6.696 1.00 49.84 173 ASP A CA 1
ATOM 1360 C C . ASP A 1 173 ? -11.705 13.384 6.247 1.00 49.84 173 ASP A C 1
ATOM 1362 O O . ASP A 1 173 ? -11.211 13.430 5.126 1.00 49.84 173 ASP A O 1
ATOM 1366 N N . LEU A 1 174 ? -11.601 14.419 7.091 1.00 42.06 174 LEU A N 1
ATOM 1367 C CA . LEU A 1 174 ? -11.338 15.811 6.722 1.00 42.06 174 LEU A CA 1
ATOM 1368 C C . LEU A 1 174 ? -10.903 16.806 7.883 1.00 42.06 174 LEU A C 1
ATOM 1370 O O . LEU A 1 174 ? -11.504 17.852 7.988 1.00 42.06 174 LEU A O 1
ATOM 1374 N N . LEU A 1 175 ? -9.812 16.573 8.661 1.00 49.06 175 LEU A N 1
ATOM 1375 C CA . LEU A 1 175 ? -8.957 17.539 9.479 1.00 49.06 175 LEU A CA 1
ATOM 1376 C C . LEU A 1 175 ? -9.600 18.394 10.660 1.00 49.06 175 LEU A C 1
ATOM 1378 O O . LEU A 1 175 ? -10.771 18.716 10.609 1.00 49.06 175 LEU A O 1
ATOM 1382 N N . GLU A 1 176 ? -8.962 18.832 11.783 1.00 41.56 176 GLU A N 1
ATOM 1383 C CA . GLU A 1 176 ? -7.715 19.619 12.002 1.00 41.56 176 GLU A CA 1
ATOM 1384 C C . GLU A 1 176 ? -6.847 19.291 13.258 1.00 41.56 176 GLU A C 1
ATOM 1386 O O . GLU A 1 176 ? -7.299 18.999 14.364 1.00 41.56 176 GLU A O 1
ATOM 1391 N N . PHE A 1 177 ? -5.547 19.479 13.027 1.00 33.47 177 PHE A N 1
ATOM 1392 C CA . PHE A 1 177 ? -4.370 19.669 13.870 1.00 33.47 177 PHE A CA 1
ATOM 1393 C C . PHE A 1 177 ? -4.458 20.917 14.778 1.00 33.47 177 PHE A C 1
ATOM 1395 O O . PHE A 1 177 ? -4.304 22.022 14.278 1.00 33.47 177 PHE A O 1
ATOM 1402 N N . LEU A 1 178 ? -4.644 20.748 16.098 1.00 31.42 178 LEU A N 1
ATOM 1403 C CA . LEU A 1 178 ? -4.005 21.586 17.148 1.00 31.42 178 LEU A CA 1
ATOM 1404 C C . LEU A 1 178 ? -4.362 21.229 18.604 1.00 31.42 178 LEU A C 1
ATOM 1406 O O . LEU A 1 178 ? -3.788 21.812 19.522 1.00 31.42 178 LEU A O 1
ATOM 1410 N N . GLY A 1 179 ? -5.227 20.250 18.872 1.00 32.38 179 GLY A N 1
ATOM 1411 C CA . GLY A 1 179 ? -5.618 19.973 20.257 1.00 32.38 179 GLY A CA 1
ATOM 1412 C C . GLY A 1 179 ? -6.102 18.556 20.489 1.00 32.38 179 GLY A C 1
ATOM 1413 O O . GLY A 1 179 ? -7.296 18.356 20.604 1.00 32.38 179 GLY A O 1
ATOM 1414 N N . CYS A 1 180 ? -5.175 17.595 20.519 1.00 30.95 180 CYS A N 1
ATOM 1415 C CA . CYS A 1 180 ? -5.174 16.422 21.412 1.00 30.95 180 CYS A CA 1
ATOM 1416 C C . CYS A 1 180 ? -3.986 15.522 21.038 1.00 30.95 180 CYS A C 1
ATOM 1418 O O . CYS A 1 180 ? -4.099 14.498 20.378 1.00 30.95 180 CYS A O 1
ATOM 1420 N N . LYS A 1 181 ? -2.802 16.026 21.396 1.00 37.44 181 LYS A N 1
ATOM 1421 C CA . LYS A 1 181 ? -1.581 15.298 21.742 1.00 37.44 181 LYS A CA 1
ATOM 1422 C C . LYS A 1 181 ? -1.360 13.915 21.051 1.00 37.44 181 LYS A C 1
ATOM 1424 O O . LYS A 1 181 ? -1.781 12.889 21.547 1.00 37.44 181 LYS A O 1
ATOM 1429 N N . GLY A 1 182 ? -0.630 13.918 19.924 1.00 38.78 182 GLY A N 1
ATOM 1430 C CA . GLY A 1 182 ? 0.440 13.002 19.440 1.00 38.78 182 GLY A CA 1
ATOM 1431 C C . GLY A 1 182 ? 0.256 11.501 19.060 1.00 38.78 182 GLY A C 1
ATOM 1432 O O . GLY A 1 182 ? 1.247 10.948 18.577 1.00 38.78 182 GLY A O 1
ATOM 1433 N N . LEU A 1 183 ? -0.884 10.807 19.252 1.00 39.34 183 LEU A N 1
ATOM 1434 C CA . LEU A 1 183 ? -0.911 9.332 19.031 1.00 39.34 183 LEU A CA 1
ATOM 1435 C C . LEU A 1 183 ? -0.820 9.012 17.525 1.00 39.34 183 LEU A C 1
ATOM 1437 O O . LEU A 1 183 ? -0.153 8.062 17.114 1.00 39.34 183 LEU A O 1
ATOM 1441 N N . GLY A 1 184 ? -1.409 9.883 16.697 1.00 43.03 184 GLY A N 1
ATOM 1442 C CA . GLY A 1 184 ? -1.302 9.838 15.236 1.00 43.03 184 GLY A CA 1
ATOM 1443 C C . GLY A 1 184 ? 0.103 10.159 14.713 1.00 43.03 184 GLY A C 1
ATOM 1444 O O . GLY A 1 184 ? 0.563 9.522 13.769 1.00 43.03 184 GLY A O 1
ATOM 1445 N N . ALA A 1 185 ? 0.849 11.052 15.376 1.00 47.53 185 ALA A N 1
ATOM 1446 C CA . ALA A 1 185 ? 2.183 11.458 14.923 1.00 47.53 185 ALA A CA 1
ATOM 1447 C C . ALA A 1 185 ? 3.191 10.293 14.947 1.00 47.53 185 ALA A C 1
ATOM 1449 O O . ALA A 1 185 ? 4.012 10.165 14.041 1.00 47.53 185 ALA A O 1
ATOM 1450 N N . VAL A 1 186 ? 3.110 9.404 15.946 1.00 53.75 186 VAL A N 1
ATOM 1451 C CA . VAL A 1 186 ? 3.996 8.228 16.034 1.00 53.75 186 VAL A CA 1
ATOM 1452 C C . VAL A 1 186 ? 3.699 7.235 14.904 1.00 53.75 186 VAL A C 1
ATOM 1454 O O . VAL A 1 186 ? 4.628 6.756 14.256 1.00 53.75 186 VAL A O 1
ATOM 1457 N N . GLN A 1 187 ? 2.423 6.969 14.601 1.00 56.12 187 GLN A N 1
ATOM 1458 C CA . GLN A 1 187 ? 2.052 6.097 13.479 1.00 56.12 187 GLN A CA 1
ATOM 1459 C C . GLN A 1 187 ? 2.424 6.701 12.116 1.00 56.12 187 GLN A C 1
ATOM 1461 O O . GLN A 1 187 ? 2.839 5.975 11.213 1.00 56.12 187 GLN A O 1
ATOM 1466 N N . GLU A 1 188 ? 2.321 8.020 11.957 1.00 60.38 188 GLU A N 1
ATOM 1467 C CA . GLU A 1 188 ? 2.722 8.724 10.733 1.00 60.38 188 GLU A CA 1
ATOM 1468 C C . GLU A 1 188 ? 4.238 8.657 10.496 1.00 60.38 188 GLU A C 1
ATOM 1470 O O . GLU A 1 188 ? 4.675 8.395 9.371 1.00 60.38 188 GLU A O 1
ATOM 1475 N N . ILE A 1 189 ? 5.046 8.794 11.556 1.00 63.25 189 ILE A N 1
ATOM 1476 C CA . ILE A 1 189 ? 6.509 8.625 11.505 1.00 63.25 189 ILE A CA 1
ATOM 1477 C C . ILE A 1 189 ? 6.882 7.194 11.086 1.00 63.25 189 ILE A C 1
ATOM 1479 O O . ILE A 1 189 ? 7.808 6.998 10.290 1.00 63.25 189 ILE A O 1
ATOM 1483 N N . ILE A 1 190 ? 6.142 6.190 11.565 1.00 61.00 190 ILE A N 1
ATOM 1484 C CA . ILE A 1 190 ? 6.388 4.777 11.238 1.00 61.00 190 ILE A CA 1
ATOM 1485 C C . ILE A 1 190 ? 6.032 4.459 9.778 1.00 61.00 190 ILE A C 1
ATOM 1487 O O . ILE A 1 190 ? 6.669 3.596 9.181 1.00 61.00 190 ILE A O 1
ATOM 1491 N N . LYS A 1 191 ? 5.109 5.202 9.151 1.00 68.56 191 LYS A N 1
ATOM 1492 C CA . LYS A 1 191 ? 4.694 5.016 7.743 1.00 68.56 191 LYS A CA 1
ATOM 1493 C C . LYS A 1 191 ? 5.608 5.697 6.712 1.00 68.56 191 LYS A C 1
ATOM 1495 O O . LYS A 1 191 ? 5.442 5.487 5.508 1.00 68.56 191 LYS A O 1
ATOM 1500 N N . VAL A 1 192 ? 6.617 6.463 7.137 1.00 73.75 192 VAL A N 1
ATOM 1501 C CA . VAL A 1 192 ? 7.618 7.106 6.255 1.00 73.75 192 VAL A CA 1
ATOM 1502 C C . VAL A 1 192 ? 8.289 6.125 5.260 1.00 73.75 192 VAL A C 1
ATOM 1504 O O . VAL A 1 192 ? 8.374 6.464 4.068 1.00 73.75 192 VAL A O 1
ATOM 1507 N N . PRO A 1 193 ? 8.710 4.906 5.665 1.00 80.00 193 PRO A N 1
ATOM 1508 C CA . PRO A 1 193 ? 9.235 3.869 4.772 1.00 80.00 193 PRO A CA 1
ATOM 1509 C C . PRO A 1 193 ? 8.320 3.481 3.607 1.00 80.00 193 PRO A C 1
ATOM 1511 O O . PRO A 1 193 ? 8.825 3.143 2.536 1.00 80.00 193 PRO A O 1
ATOM 1514 N N . LEU A 1 194 ? 6.993 3.591 3.741 1.00 79.44 194 LEU A N 1
ATOM 1515 C CA . LEU A 1 194 ? 6.060 3.254 2.656 1.00 79.44 194 LEU A CA 1
ATOM 1516 C C . LEU A 1 194 ? 6.245 4.168 1.430 1.00 79.44 194 LEU A C 1
ATOM 1518 O O . LEU A 1 194 ? 6.083 3.766 0.272 1.00 79.44 194 LEU A O 1
ATOM 1522 N N . GLY A 1 195 ? 6.653 5.418 1.667 1.00 84.00 195 GLY A N 1
ATOM 1523 C CA . GLY A 1 195 ? 7.019 6.334 0.593 1.00 84.00 195 GLY A CA 1
ATOM 1524 C C . GLY A 1 195 ? 8.281 5.900 -0.161 1.00 84.00 195 GLY A C 1
ATOM 1525 O O . GLY A 1 195 ? 8.361 6.139 -1.368 1.00 84.00 195 GLY A O 1
ATOM 1526 N N . LEU A 1 196 ? 9.239 5.270 0.528 1.00 90.19 196 LEU A N 1
ATOM 1527 C CA . LEU A 1 196 ? 10.440 4.696 -0.082 1.00 90.19 196 LEU A CA 1
ATOM 1528 C C . LEU A 1 196 ? 10.097 3.418 -0.853 1.00 90.19 196 LEU A C 1
ATOM 1530 O O . LEU A 1 196 ? 10.497 3.301 -2.006 1.00 90.19 196 LEU A O 1
ATOM 1534 N N . PHE A 1 197 ? 9.295 2.525 -0.268 1.00 90.69 197 PHE A N 1
ATOM 1535 C CA . PHE A 1 197 ? 8.751 1.328 -0.922 1.00 90.69 197 PHE A CA 1
ATOM 1536 C C . PHE A 1 197 ? 8.185 1.635 -2.315 1.00 90.69 197 PHE A C 1
ATOM 1538 O O . PHE A 1 197 ? 8.626 1.068 -3.315 1.00 90.69 197 PHE A O 1
ATOM 1545 N N . THR A 1 198 ? 7.271 2.608 -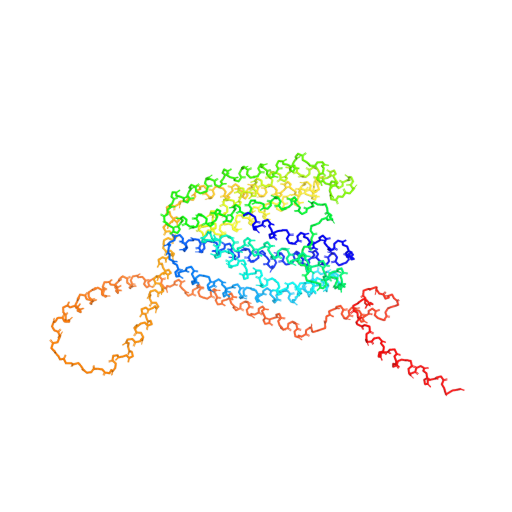2.390 1.00 89.50 198 THR A N 1
ATOM 1546 C CA . THR A 1 198 ? 6.640 3.017 -3.655 1.00 89.50 198 THR A CA 1
ATOM 1547 C C . THR A 1 198 ? 7.689 3.495 -4.663 1.00 89.50 198 THR A C 1
ATOM 1549 O O . THR A 1 198 ? 7.660 3.129 -5.837 1.00 89.50 198 THR A O 1
ATOM 1552 N N . ALA A 1 199 ? 8.639 4.319 -4.211 1.00 92.38 199 ALA A N 1
ATOM 1553 C CA . ALA A 1 199 ? 9.684 4.856 -5.075 1.00 92.38 199 ALA A CA 1
ATOM 1554 C C . ALA A 1 199 ? 10.599 3.749 -5.623 1.00 92.38 199 ALA A C 1
ATOM 1556 O O . ALA A 1 199 ? 10.955 3.788 -6.799 1.00 92.38 199 ALA A O 1
ATOM 1557 N N . VAL A 1 200 ? 10.948 2.758 -4.799 1.00 95.38 200 VAL A N 1
ATOM 1558 C CA . VAL A 1 200 ? 11.747 1.595 -5.209 1.00 95.38 200 VAL A CA 1
ATOM 1559 C C . VAL A 1 200 ? 10.998 0.767 -6.245 1.00 95.38 200 VAL A C 1
ATOM 1561 O O . VAL A 1 200 ? 11.573 0.494 -7.297 1.00 95.38 200 VAL A O 1
ATOM 1564 N N . ASN A 1 201 ? 9.724 0.440 -5.995 1.00 95.19 201 ASN A N 1
ATOM 1565 C CA . ASN A 1 201 ? 8.895 -0.330 -6.926 1.00 95.19 201 ASN A CA 1
ATOM 1566 C C . ASN A 1 201 ? 8.883 0.329 -8.319 1.00 95.19 201 ASN A C 1
ATOM 1568 O O . ASN A 1 201 ? 9.280 -0.276 -9.316 1.00 95.19 201 ASN A O 1
ATOM 1572 N N . ILE A 1 202 ? 8.564 1.628 -8.369 1.00 95.19 202 ILE A N 1
ATOM 1573 C CA . ILE A 1 202 ? 8.532 2.407 -9.613 1.00 95.19 202 ILE A CA 1
ATOM 1574 C C . ILE A 1 202 ? 9.910 2.457 -10.285 1.00 95.19 202 ILE A C 1
ATOM 1576 O O . ILE A 1 202 ? 10.021 2.218 -11.486 1.00 95.19 202 ILE A O 1
ATOM 1580 N N . ARG A 1 203 ? 10.982 2.782 -9.550 1.00 96.75 203 ARG A N 1
ATOM 1581 C CA . ARG A 1 203 ? 12.325 2.949 -10.137 1.00 96.75 203 ARG A CA 1
ATOM 1582 C C . ARG A 1 203 ? 12.880 1.636 -10.676 1.00 96.75 203 ARG A C 1
ATOM 1584 O O . ARG A 1 203 ? 13.494 1.639 -11.740 1.00 96.75 203 ARG A O 1
ATOM 1591 N N . VAL A 1 204 ? 12.659 0.525 -9.979 1.00 97.38 204 VAL A N 1
ATOM 1592 C CA . VAL A 1 204 ? 13.052 -0.803 -10.461 1.00 97.38 204 VAL A CA 1
ATOM 1593 C C . VAL A 1 204 ? 12.224 -1.180 -11.685 1.00 97.38 204 VAL A C 1
ATOM 1595 O O . VAL A 1 204 ? 12.807 -1.572 -12.693 1.00 97.38 204 VAL A O 1
ATOM 1598 N N . GLY A 1 205 ? 10.906 -0.970 -11.659 1.00 96.12 205 GLY A N 1
ATOM 1599 C CA . GLY A 1 205 ? 10.039 -1.212 -12.813 1.00 96.12 205 GLY A CA 1
ATOM 1600 C C . GLY A 1 205 ? 10.448 -0.400 -14.050 1.00 96.12 205 GLY A C 1
ATOM 1601 O O . GLY A 1 205 ? 10.569 -0.961 -15.138 1.00 96.12 205 GLY A O 1
ATOM 1602 N N . GLN A 1 206 ? 10.805 0.880 -13.887 1.00 96.44 206 GLN A N 1
ATOM 1603 C CA . GLN A 1 206 ? 11.362 1.716 -14.960 1.00 96.44 206 GLN A CA 1
ATOM 1604 C C . GLN A 1 206 ? 12.665 1.141 -15.535 1.00 96.44 206 GLN A C 1
ATOM 1606 O O . GLN A 1 206 ? 12.846 1.130 -16.751 1.00 96.44 206 GLN A O 1
ATOM 1611 N N . ARG A 1 207 ? 13.580 0.650 -14.688 1.00 96.81 207 ARG A N 1
ATOM 1612 C CA . ARG A 1 207 ? 14.848 0.038 -15.135 1.00 96.81 207 ARG A CA 1
ATOM 1613 C C . ARG A 1 207 ? 14.625 -1.289 -15.853 1.00 96.81 207 ARG A C 1
ATOM 1615 O O . ARG A 1 207 ? 15.260 -1.533 -16.877 1.00 96.81 207 ARG A O 1
ATOM 1622 N N . LEU A 1 208 ? 13.689 -2.106 -15.367 1.00 94.94 208 LEU A N 1
ATOM 1623 C CA . LEU A 1 208 ? 13.273 -3.336 -16.041 1.00 94.94 208 LEU A CA 1
ATOM 1624 C C . LEU A 1 208 ? 12.680 -3.032 -17.423 1.00 94.94 208 LEU A C 1
ATOM 1626 O O . LEU A 1 208 ? 13.074 -3.661 -18.404 1.00 94.94 208 LEU A O 1
ATOM 1630 N N . GLY A 1 209 ? 11.807 -2.024 -17.513 1.00 93.00 209 GLY A N 1
ATOM 1631 C CA . GLY A 1 209 ? 11.234 -1.542 -18.771 1.00 93.00 209 GLY A CA 1
ATOM 1632 C C . GLY A 1 209 ? 12.269 -0.956 -19.734 1.00 93.00 209 GLY A C 1
ATOM 1633 O O . GLY A 1 209 ? 12.170 -1.166 -20.937 1.00 93.00 209 GLY A O 1
ATOM 1634 N N . ALA A 1 210 ? 13.295 -0.277 -19.214 1.00 92.75 210 ALA A N 1
ATOM 1635 C CA . ALA A 1 210 ? 14.423 0.246 -19.992 1.00 92.75 210 ALA A CA 1
ATOM 1636 C C . ALA A 1 210 ? 15.446 -0.834 -20.396 1.00 92.75 210 ALA A C 1
ATOM 1638 O O . ALA A 1 210 ? 16.443 -0.535 -21.052 1.00 92.75 210 ALA A O 1
ATOM 1639 N N . PHE A 1 211 ? 15.203 -2.086 -20.006 1.00 92.94 211 PHE A N 1
ATOM 1640 C CA . PHE A 1 211 ? 16.071 -3.235 -20.236 1.00 92.94 211 PHE A CA 1
ATOM 1641 C C . PHE A 1 211 ? 17.470 -3.115 -19.616 1.00 92.94 211 PHE A C 1
ATOM 1643 O O . PHE A 1 211 ? 18.443 -3.625 -20.171 1.00 92.94 211 PHE A O 1
ATOM 1650 N N . ASP A 1 212 ? 17.556 -2.474 -18.450 1.00 93.00 212 ASP A N 1
ATOM 1651 C CA . ASP A 1 212 ? 18.792 -2.205 -17.713 1.00 93.00 212 ASP A CA 1
ATOM 1652 C C . ASP A 1 212 ? 18.857 -3.043 -16.414 1.00 93.00 212 ASP A C 1
ATOM 1654 O O . ASP A 1 212 ? 18.412 -2.590 -15.350 1.00 93.00 212 ASP A O 1
ATOM 1658 N N . PRO A 1 213 ? 19.396 -4.281 -16.464 1.00 94.25 213 PRO A N 1
ATOM 1659 C CA . PRO A 1 213 ? 19.441 -5.168 -15.298 1.00 94.25 213 PRO A CA 1
ATOM 1660 C C . PRO A 1 213 ? 20.409 -4.665 -14.221 1.00 94.25 213 PRO A C 1
ATOM 1662 O O . PRO A 1 213 ? 20.189 -4.881 -13.028 1.00 94.25 213 PRO A O 1
ATOM 1665 N N . VAL A 1 214 ? 21.477 -3.978 -14.631 1.00 96.19 214 VAL A N 1
ATOM 1666 C CA . VAL A 1 214 ? 22.502 -3.448 -13.728 1.00 96.19 214 VAL A CA 1
ATOM 1667 C C . VAL A 1 214 ? 21.934 -2.269 -12.943 1.00 96.19 214 VAL A C 1
ATOM 1669 O O . VAL A 1 214 ? 22.037 -2.244 -11.716 1.00 96.19 214 VAL A O 1
ATOM 1672 N N . GLY A 1 215 ? 21.255 -1.337 -13.615 1.00 95.69 215 GLY A N 1
ATOM 1673 C CA . GLY A 1 215 ? 20.581 -0.222 -12.956 1.00 95.69 215 GLY A CA 1
ATOM 1674 C C . GLY A 1 215 ? 19.482 -0.675 -11.996 1.00 95.69 215 GLY A C 1
ATOM 1675 O O . GLY A 1 215 ? 19.394 -0.139 -10.894 1.00 95.69 215 GLY A O 1
ATOM 1676 N N . ALA A 1 216 ? 18.689 -1.690 -12.360 1.00 95.25 216 ALA A N 1
ATOM 1677 C CA . ALA A 1 216 ? 17.675 -2.262 -11.469 1.00 95.25 216 ALA A CA 1
ATOM 1678 C C . ALA A 1 216 ? 18.297 -2.810 -10.169 1.00 95.25 216 ALA A C 1
ATOM 1680 O O . ALA A 1 216 ? 17.824 -2.504 -9.072 1.00 95.25 216 ALA A O 1
ATOM 1681 N N . ARG A 1 217 ? 19.419 -3.532 -10.286 1.00 96.25 217 ARG A N 1
ATOM 1682 C CA . ARG A 1 217 ? 20.181 -4.033 -9.137 1.00 96.25 217 ARG A CA 1
ATOM 1683 C C . ARG A 1 217 ? 20.714 -2.899 -8.259 1.00 96.25 217 ARG A C 1
ATOM 1685 O O . ARG A 1 217 ? 20.574 -2.972 -7.041 1.00 96.25 217 ARG A O 1
ATOM 1692 N N . TYR A 1 218 ? 21.308 -1.860 -8.846 1.00 96.88 218 TYR A N 1
ATOM 1693 C CA . TYR A 1 218 ? 21.832 -0.725 -8.076 1.00 96.88 218 TYR A CA 1
ATOM 1694 C C . TYR A 1 218 ? 20.738 -0.002 -7.288 1.00 96.88 218 TYR A C 1
ATOM 1696 O O . TYR A 1 218 ? 20.949 0.291 -6.115 1.00 96.88 218 TYR A O 1
ATOM 1704 N N . VAL A 1 219 ? 19.560 0.215 -7.886 1.00 96.94 219 VAL A N 1
ATOM 1705 C CA . VAL A 1 219 ? 18.418 0.836 -7.191 1.00 96.94 219 VAL A CA 1
ATOM 1706 C C . VAL A 1 219 ? 18.063 0.068 -5.915 1.00 96.94 219 VAL A C 1
ATOM 1708 O O . VAL A 1 219 ? 17.857 0.695 -4.878 1.00 96.94 219 VAL A O 1
ATOM 1711 N N . TYR A 1 220 ? 18.048 -1.268 -5.962 1.00 96.38 220 TYR A N 1
ATOM 1712 C CA . TYR A 1 220 ? 17.760 -2.090 -4.785 1.00 96.38 220 TYR A CA 1
ATOM 1713 C C . TYR A 1 220 ? 18.809 -1.922 -3.675 1.00 96.38 220 TYR A C 1
ATOM 1715 O O . TYR A 1 220 ? 18.452 -1.642 -2.533 1.00 96.38 220 TYR A O 1
ATOM 1723 N N . PHE A 1 221 ? 20.103 -2.025 -3.995 1.00 96.06 221 PHE A N 1
ATOM 1724 C CA . PHE A 1 221 ? 21.158 -1.872 -2.983 1.00 96.06 221 PHE A CA 1
ATOM 1725 C C . PHE A 1 221 ? 21.195 -0.463 -2.385 1.00 96.06 221 PHE A C 1
ATOM 1727 O O . PHE A 1 221 ? 21.347 -0.316 -1.174 1.00 96.06 221 PHE A O 1
ATOM 1734 N N . THR A 1 222 ? 20.993 0.575 -3.200 1.00 96.19 222 THR A N 1
ATOM 1735 C CA . THR A 1 222 ? 20.867 1.948 -2.697 1.00 96.19 222 THR A CA 1
ATOM 1736 C C . THR A 1 222 ? 19.662 2.089 -1.766 1.00 96.19 222 THR A C 1
ATOM 1738 O O . THR A 1 222 ? 19.766 2.741 -0.729 1.00 96.19 222 THR A O 1
ATOM 1741 N N . ALA A 1 223 ? 18.535 1.449 -2.087 1.00 95.88 223 ALA A N 1
ATOM 1742 C CA . ALA A 1 223 ? 17.346 1.483 -1.246 1.00 95.88 223 ALA A CA 1
ATOM 1743 C C . ALA A 1 223 ? 17.553 0.818 0.122 1.00 95.88 223 ALA A C 1
ATOM 1745 O O . ALA A 1 223 ? 17.076 1.364 1.113 1.00 95.88 223 ALA A O 1
ATOM 1746 N N . LEU A 1 224 ? 18.299 -0.293 0.195 1.00 94.50 224 LEU A N 1
ATOM 1747 C CA . LEU A 1 224 ? 18.660 -0.946 1.464 1.00 94.50 224 LEU A CA 1
ATOM 1748 C C . LEU A 1 224 ? 19.489 -0.025 2.378 1.00 94.50 224 LEU A C 1
ATOM 1750 O O . LEU A 1 224 ? 19.266 0.037 3.591 1.00 94.50 224 LEU A O 1
ATOM 1754 N N . THR A 1 225 ? 20.413 0.746 1.802 1.00 93.88 225 THR A N 1
ATOM 1755 C CA . THR A 1 225 ? 21.174 1.747 2.561 1.00 93.88 225 THR A CA 1
ATOM 1756 C C . THR A 1 225 ? 20.272 2.888 3.032 1.00 93.88 225 THR A C 1
ATOM 1758 O O . THR A 1 225 ? 20.318 3.265 4.202 1.00 93.88 225 THR A O 1
ATOM 1761 N N . ILE A 1 226 ? 19.412 3.415 2.151 1.00 94.12 226 ILE A N 1
ATOM 1762 C CA . ILE A 1 226 ? 18.500 4.517 2.491 1.00 94.12 226 ILE A CA 1
ATOM 1763 C C . ILE A 1 226 ? 17.526 4.099 3.594 1.00 94.12 226 ILE A C 1
ATOM 1765 O O . ILE A 1 226 ? 17.341 4.862 4.538 1.00 94.12 226 ILE A O 1
ATOM 1769 N N . ILE A 1 227 ? 16.924 2.907 3.520 1.00 92.44 227 ILE A N 1
ATOM 1770 C CA . ILE A 1 227 ? 15.955 2.483 4.537 1.00 92.44 227 ILE A CA 1
ATOM 1771 C C . ILE A 1 227 ? 16.599 2.305 5.910 1.00 92.44 227 ILE A C 1
ATOM 1773 O O . ILE A 1 227 ? 15.987 2.666 6.909 1.00 92.44 227 ILE A O 1
ATOM 1777 N N . SER A 1 228 ? 17.849 1.840 5.961 1.00 90.56 228 SER A N 1
ATOM 1778 C CA . SER A 1 228 ? 18.603 1.738 7.215 1.00 90.56 228 SER A CA 1
ATOM 1779 C C . SER A 1 228 ? 18.783 3.112 7.869 1.00 90.56 228 SER A C 1
ATOM 1781 O O . SER A 1 228 ? 18.562 3.265 9.067 1.00 90.56 228 SER A O 1
ATOM 1783 N N . ILE A 1 229 ? 19.124 4.132 7.072 1.00 91.62 229 ILE A N 1
ATOM 1784 C CA . ILE A 1 229 ? 19.282 5.515 7.547 1.00 91.62 229 ILE A CA 1
ATOM 1785 C C . ILE A 1 229 ? 17.933 6.093 7.984 1.00 91.62 229 ILE A C 1
ATOM 1787 O O . ILE A 1 229 ? 17.839 6.681 9.060 1.00 91.62 229 ILE A O 1
ATOM 1791 N N . VAL A 1 230 ? 16.888 5.915 7.170 1.00 88.94 230 VAL A N 1
ATOM 1792 C CA . VAL A 1 230 ? 15.543 6.428 7.463 1.00 88.94 230 VAL A CA 1
ATOM 1793 C C . VAL A 1 230 ? 15.004 5.810 8.748 1.00 88.94 230 VAL A C 1
ATOM 1795 O O . VAL A 1 230 ? 14.595 6.564 9.619 1.00 88.94 230 VAL A O 1
ATOM 1798 N N . ALA A 1 231 ? 15.065 4.484 8.902 1.00 87.00 231 ALA A N 1
ATOM 1799 C CA . ALA A 1 231 ? 14.564 3.788 10.086 1.00 87.00 231 ALA A CA 1
ATOM 1800 C C . ALA A 1 231 ? 15.274 4.238 11.373 1.00 87.00 231 ALA A C 1
ATOM 1802 O O . ALA A 1 231 ? 14.623 4.430 12.397 1.00 87.00 231 ALA A O 1
ATOM 1803 N N . LEU A 1 232 ? 16.592 4.466 11.319 1.00 87.44 232 LEU A N 1
ATOM 1804 C CA . LEU A 1 232 ? 17.336 5.025 12.450 1.00 87.44 232 LEU A CA 1
ATOM 1805 C C . LEU A 1 232 ? 16.904 6.462 12.753 1.00 87.44 232 LEU A C 1
ATOM 1807 O O . LEU A 1 232 ? 16.644 6.789 13.906 1.00 87.44 232 LEU A O 1
ATOM 1811 N N . PHE A 1 233 ? 16.801 7.311 11.730 1.00 87.38 233 PHE A N 1
ATOM 1812 C CA . PHE A 1 233 ? 16.446 8.718 11.903 1.00 87.38 233 PHE A CA 1
ATOM 1813 C C . PHE A 1 233 ? 15.024 8.907 12.447 1.00 87.38 233 PHE A C 1
ATOM 1815 O O . PHE A 1 233 ? 14.794 9.794 13.265 1.00 87.38 233 PHE A O 1
ATOM 1822 N N . THR A 1 234 ? 14.073 8.073 12.024 1.00 83.56 234 THR A N 1
ATOM 1823 C CA . THR A 1 234 ? 12.676 8.144 12.473 1.00 83.56 234 THR A CA 1
ATOM 1824 C C . THR A 1 234 ? 12.438 7.412 13.787 1.00 83.56 234 THR A C 1
ATOM 1826 O O . THR A 1 234 ? 11.672 7.894 14.617 1.00 83.56 234 THR A O 1
ATOM 1829 N N . GLY A 1 235 ? 13.086 6.265 14.000 1.00 84.06 235 GLY A N 1
ATOM 1830 C CA . GLY A 1 235 ? 12.845 5.432 15.174 1.00 84.06 235 GLY A CA 1
ATOM 1831 C C . GLY A 1 235 ? 13.647 5.857 16.406 1.00 84.06 235 GLY A C 1
ATOM 1832 O O . GLY A 1 235 ? 13.147 5.750 17.525 1.00 84.06 235 GLY A O 1
ATOM 1833 N N . LEU A 1 236 ? 14.866 6.389 16.243 1.00 87.81 236 LEU A N 1
ATOM 1834 C CA . LEU A 1 236 ? 15.705 6.789 17.380 1.00 87.81 236 LEU A CA 1
ATOM 1835 C C . LEU A 1 236 ? 15.045 7.869 18.263 1.00 87.81 236 LEU A C 1
ATOM 1837 O O . LEU A 1 236 ? 15.025 7.676 19.481 1.00 87.81 236 LEU A O 1
ATOM 1841 N N . PRO A 1 237 ? 14.442 8.949 17.719 1.00 87.62 237 PRO A N 1
ATOM 1842 C CA . PRO A 1 237 ? 13.718 9.924 18.535 1.00 87.62 237 PRO A CA 1
ATOM 1843 C C . PRO A 1 237 ? 12.588 9.298 19.360 1.00 87.62 237 PRO A C 1
ATOM 1845 O O . PRO A 1 237 ? 12.414 9.665 20.519 1.00 87.62 237 PRO A O 1
ATOM 1848 N N . VAL A 1 238 ? 11.866 8.316 18.806 1.00 84.38 238 VAL A N 1
ATOM 1849 C CA . VAL A 1 238 ? 10.771 7.620 19.504 1.00 84.38 238 VAL A CA 1
ATOM 1850 C C . VAL A 1 238 ? 11.292 6.861 20.726 1.00 84.38 238 VAL A C 1
ATOM 1852 O O . VAL A 1 238 ? 10.701 6.930 21.802 1.00 84.38 238 VAL A O 1
ATOM 1855 N N . VAL A 1 239 ? 12.437 6.185 20.599 1.00 88.31 239 VAL A N 1
ATOM 1856 C CA . VAL A 1 239 ? 13.053 5.438 21.710 1.00 88.31 239 VAL A CA 1
ATOM 1857 C C . VAL A 1 239 ? 13.637 6.365 22.777 1.00 88.31 239 VAL A C 1
ATOM 1859 O O . VAL A 1 239 ? 13.539 6.070 23.975 1.00 88.31 239 VAL A O 1
ATOM 1862 N N . LEU A 1 240 ? 14.245 7.480 22.363 1.00 90.75 240 LEU A N 1
ATOM 1863 C CA . LEU A 1 240 ? 14.822 8.471 23.276 1.00 90.75 240 LEU A CA 1
ATOM 1864 C C . LEU A 1 240 ? 13.739 9.221 24.058 1.00 90.75 240 LEU A C 1
ATOM 1866 O O . LEU A 1 240 ? 13.892 9.453 25.254 1.00 90.75 240 LEU A O 1
ATOM 1870 N N . LEU A 1 241 ? 12.623 9.543 23.405 1.00 89.38 241 LEU A N 1
ATOM 1871 C CA . LEU A 1 241 ? 11.497 10.262 24.000 1.00 89.38 241 LEU A CA 1
ATOM 1872 C C . LEU A 1 241 ? 10.430 9.328 24.588 1.00 89.38 241 LEU A C 1
ATOM 1874 O O . LEU A 1 241 ? 9.341 9.787 24.930 1.00 89.38 241 LEU A O 1
ATOM 1878 N N . ARG A 1 242 ? 10.728 8.031 24.753 1.00 89.25 242 ARG A N 1
ATOM 1879 C CA . ARG A 1 242 ? 9.739 7.010 25.143 1.00 89.25 242 ARG A CA 1
ATOM 1880 C C . ARG A 1 242 ? 9.008 7.268 26.460 1.00 89.25 242 ARG A C 1
ATOM 1882 O O . ARG A 1 242 ? 7.912 6.766 26.654 1.00 89.25 242 ARG A O 1
ATOM 1889 N N . HIS A 1 243 ? 9.615 8.037 27.357 1.00 90.06 243 HIS A N 1
ATOM 1890 C CA . HIS A 1 243 ? 9.015 8.394 28.643 1.00 90.06 243 HIS A CA 1
ATOM 1891 C C . HIS A 1 243 ? 8.173 9.665 28.577 1.00 90.06 243 HIS A C 1
ATOM 1893 O O . HIS A 1 243 ? 7.390 9.899 29.478 1.00 90.06 243 HIS A O 1
ATOM 1899 N N . TYR A 1 244 ? 8.307 10.472 27.522 1.00 88.25 244 TYR A N 1
ATOM 1900 C CA . TYR A 1 244 ? 7.567 11.726 27.340 1.00 88.25 244 TYR A CA 1
ATOM 1901 C C . TYR A 1 244 ? 6.405 11.575 26.359 1.00 88.25 244 TYR A C 1
ATOM 1903 O O . TYR A 1 244 ? 5.355 12.185 26.545 1.00 88.25 244 TYR A O 1
ATOM 1911 N N . ILE A 1 245 ? 6.586 10.744 25.328 1.00 83.88 245 ILE A N 1
ATOM 1912 C CA . ILE A 1 245 ? 5.581 10.482 24.294 1.00 83.88 245 ILE A CA 1
ATOM 1913 C C . ILE A 1 245 ? 4.243 10.011 24.903 1.00 83.88 245 ILE A C 1
ATOM 1915 O O . ILE A 1 245 ? 3.224 10.592 24.548 1.00 83.88 245 ILE A O 1
ATOM 1919 N N . PRO A 1 246 ? 4.186 9.048 25.848 1.00 84.31 246 PRO A N 1
ATOM 1920 C CA . PRO A 1 246 ? 2.910 8.587 26.401 1.00 84.31 246 PRO A CA 1
ATOM 1921 C C . PRO A 1 246 ? 2.115 9.649 27.172 1.00 84.31 246 PRO A C 1
ATOM 1923 O O . PRO A 1 246 ? 0.893 9.673 27.061 1.00 84.31 246 PRO A O 1
ATOM 1926 N N . TYR A 1 247 ? 2.788 10.580 27.861 1.00 81.44 247 TYR A N 1
ATOM 1927 C CA . TYR A 1 247 ? 2.140 11.706 28.559 1.00 81.44 247 TYR A CA 1
ATOM 1928 C C . TYR A 1 247 ? 1.533 12.743 27.610 1.00 81.44 247 TYR A C 1
ATOM 1930 O O . TYR A 1 247 ? 0.782 13.636 28.023 1.00 81.44 247 TYR A O 1
ATOM 1938 N N . MET A 1 248 ? 1.849 12.639 26.318 1.00 78.00 248 MET A N 1
ATOM 1939 C CA . MET A 1 248 ? 1.058 13.311 25.308 1.00 78.00 248 MET A CA 1
ATOM 1940 C C . MET A 1 248 ? -0.341 12.660 25.268 1.00 78.00 248 MET A C 1
ATOM 1942 O O . MET A 1 248 ? -1.336 13.360 25.311 1.00 78.00 248 MET A O 1
ATOM 1946 N N . PHE A 1 249 ? -0.486 11.343 25.317 1.00 70.12 249 PHE A N 1
ATOM 1947 C CA . PHE A 1 249 ? -1.790 10.691 25.098 1.00 70.12 249 PHE A CA 1
ATOM 1948 C C . PHE A 1 249 ? -2.705 10.682 26.299 1.00 70.12 249 PHE A C 1
ATOM 1950 O O . PHE A 1 249 ? -3.910 10.868 26.159 1.00 70.12 249 PHE A O 1
ATOM 1957 N N . THR A 1 250 ? -2.143 10.438 27.471 1.00 76.12 250 THR A N 1
ATOM 1958 C CA . THR A 1 250 ? -2.941 10.184 28.658 1.00 76.12 250 THR A CA 1
ATOM 1959 C C . THR A 1 250 ? -2.221 10.676 29.897 1.00 76.12 250 THR A C 1
ATOM 1961 O O . THR A 1 250 ? -0.993 10.751 29.945 1.00 76.12 250 THR A O 1
ATOM 1964 N N . SER A 1 251 ? -3.013 11.038 30.897 1.00 83.62 251 SER A N 1
ATOM 1965 C CA . SER A 1 251 ? -2.521 11.334 32.241 1.00 83.62 251 SER A CA 1
ATOM 1966 C C . SER A 1 251 ? -2.453 10.074 33.112 1.00 83.62 251 SER A C 1
ATOM 1968 O O . SER A 1 251 ? -1.983 10.154 34.240 1.00 83.62 251 SER A O 1
ATOM 1970 N N . ASP A 1 252 ? -2.938 8.934 32.610 1.00 86.00 252 ASP A N 1
ATOM 1971 C CA . ASP A 1 252 ? -2.923 7.654 33.315 1.00 86.00 252 ASP A CA 1
ATOM 1972 C C . ASP A 1 252 ? -1.499 7.080 33.371 1.00 86.00 252 ASP A C 1
ATOM 1974 O O . ASP A 1 252 ? -0.902 6.731 32.347 1.00 86.00 252 ASP A O 1
ATOM 1978 N N . GLU A 1 253 ? -0.948 6.994 34.583 1.00 89.94 253 GLU A N 1
ATOM 1979 C CA . GLU A 1 253 ? 0.414 6.518 34.822 1.00 89.94 253 GLU A CA 1
ATOM 1980 C C . GLU A 1 253 ? 0.611 5.045 34.442 1.00 89.94 253 GLU A C 1
ATOM 1982 O O . GLU A 1 253 ? 1.693 4.684 33.969 1.00 89.94 253 GLU A O 1
ATOM 1987 N N . GLU A 1 254 ? -0.413 4.199 34.590 1.00 88.75 254 GLU A N 1
ATOM 1988 C CA . GLU A 1 254 ? -0.324 2.776 34.249 1.00 88.75 254 GLU A CA 1
ATOM 1989 C C . GLU A 1 254 ? -0.183 2.605 32.732 1.00 88.75 254 GLU A C 1
ATOM 1991 O O . GLU A 1 254 ? 0.723 1.916 32.246 1.00 88.75 254 GLU A O 1
ATOM 1996 N N . VAL A 1 255 ? -1.010 3.327 31.971 1.00 85.56 255 VAL A N 1
ATOM 1997 C CA . VAL A 1 255 ? -0.957 3.340 30.503 1.00 85.56 255 VAL A CA 1
ATOM 1998 C C . VAL A 1 255 ? 0.357 3.951 30.008 1.00 85.56 255 VAL A C 1
ATOM 2000 O O . VAL A 1 255 ? 0.973 3.417 29.081 1.00 85.56 255 VAL A O 1
ATOM 2003 N N . CYS A 1 256 ? 0.828 5.033 30.636 1.00 88.06 256 CYS A N 1
ATOM 2004 C CA . CYS A 1 256 ? 2.109 5.658 30.303 1.00 88.06 256 CYS A CA 1
ATOM 2005 C C . CYS A 1 256 ? 3.298 4.718 30.540 1.00 88.06 256 CYS A C 1
ATOM 2007 O O . CYS A 1 256 ? 4.168 4.590 29.670 1.00 88.06 256 CYS A O 1
ATOM 2009 N N . SER A 1 257 ? 3.317 4.027 31.682 1.00 88.31 257 SER A N 1
ATOM 2010 C CA . SER A 1 257 ? 4.345 3.041 32.020 1.00 88.31 257 SER A CA 1
ATOM 2011 C C . SER A 1 257 ? 4.372 1.907 30.998 1.00 88.31 257 SER A C 1
ATOM 2013 O O . SER A 1 257 ? 5.429 1.623 30.424 1.00 88.31 257 SER A O 1
ATOM 2015 N N . LEU A 1 258 ? 3.211 1.327 30.679 1.00 85.88 258 LEU A N 1
ATOM 2016 C CA . LEU A 1 258 ? 3.099 0.255 29.693 1.00 85.88 258 LEU A CA 1
ATOM 2017 C C . LEU A 1 258 ? 3.553 0.712 28.297 1.00 85.88 258 LEU A C 1
ATOM 2019 O O . LEU A 1 258 ? 4.358 0.040 27.652 1.00 85.88 258 LEU A O 1
ATOM 2023 N N . ALA A 1 259 ? 3.095 1.879 27.838 1.00 85.12 259 ALA A N 1
ATOM 2024 C CA . ALA A 1 259 ? 3.490 2.430 26.546 1.00 85.12 259 ALA A CA 1
ATOM 2025 C C . ALA A 1 259 ? 5.009 2.655 26.463 1.00 85.12 259 ALA A C 1
ATOM 2027 O O . ALA A 1 259 ? 5.633 2.276 25.470 1.00 85.12 259 ALA A O 1
ATOM 2028 N N . SER A 1 260 ? 5.631 3.187 27.521 1.00 89.00 260 SER A N 1
ATOM 2029 C CA . SER A 1 260 ? 7.082 3.416 27.566 1.00 89.00 260 SER A CA 1
ATOM 2030 C C . SER A 1 260 ? 7.909 2.129 27.413 1.00 89.00 260 SER A C 1
ATOM 2032 O O . SER A 1 260 ? 9.011 2.172 26.859 1.00 89.00 260 SER A O 1
ATOM 2034 N N . GLN A 1 261 ? 7.371 0.979 27.843 1.00 87.19 261 GLN A N 1
ATOM 2035 C CA . GLN A 1 261 ? 7.996 -0.339 27.676 1.00 87.19 261 GLN A CA 1
ATOM 2036 C C . GLN A 1 261 ? 7.871 -0.869 26.239 1.00 87.19 261 GLN A C 1
ATOM 2038 O O . GLN A 1 261 ? 8.752 -1.592 25.773 1.00 87.19 261 GLN A O 1
ATOM 2043 N N . LEU A 1 262 ? 6.809 -0.493 25.520 1.00 84.38 262 LEU A N 1
ATOM 2044 C CA . LEU A 1 262 ? 6.537 -0.938 24.149 1.00 84.38 262 LEU A CA 1
ATOM 2045 C C . LEU A 1 262 ? 7.278 -0.110 23.089 1.00 84.38 262 LEU A C 1
ATOM 2047 O O . LEU A 1 262 ? 7.715 -0.660 22.078 1.00 84.38 262 LEU A O 1
ATOM 2051 N N . LEU A 1 263 ? 7.461 1.196 23.310 1.00 86.06 263 LEU A N 1
ATOM 2052 C CA . LEU A 1 263 ? 8.074 2.107 22.330 1.00 86.06 263 LEU A CA 1
ATOM 2053 C C . LEU A 1 263 ? 9.467 1.665 21.817 1.00 86.06 263 LEU A C 1
ATOM 2055 O O . LEU A 1 263 ? 9.719 1.830 20.624 1.00 86.06 263 LEU A O 1
ATOM 2059 N N . PRO A 1 264 ? 10.369 1.060 22.620 1.00 87.50 264 PRO A N 1
ATOM 2060 C CA . PRO A 1 264 ? 11.615 0.487 22.106 1.00 87.50 264 PRO A CA 1
ATOM 2061 C C . PRO A 1 264 ? 11.424 -0.604 21.044 1.00 87.50 264 PRO A C 1
ATOM 2063 O O . PRO A 1 264 ? 12.222 -0.683 20.110 1.00 87.50 264 PRO A O 1
ATOM 2066 N N . MET A 1 265 ? 10.367 -1.420 21.145 1.00 83.94 265 MET A N 1
ATOM 2067 C CA . MET A 1 265 ? 10.075 -2.450 20.140 1.00 83.94 265 MET A CA 1
ATOM 2068 C C . MET A 1 265 ? 9.673 -1.847 18.791 1.00 83.94 265 MET A C 1
ATOM 2070 O O . MET A 1 265 ? 9.940 -2.461 17.759 1.00 83.94 265 MET A O 1
ATOM 2074 N N . LEU A 1 266 ? 9.121 -0.628 18.766 1.00 80.38 266 LEU A N 1
ATOM 2075 C CA . LEU A 1 266 ? 8.750 0.045 17.518 1.00 80.38 266 LEU A CA 1
ATOM 2076 C C . LEU A 1 266 ? 9.950 0.335 16.616 1.00 80.38 266 LEU A C 1
ATOM 2078 O O . LEU A 1 266 ? 9.801 0.286 15.401 1.00 80.38 266 LEU A O 1
ATOM 2082 N N . LEU A 1 267 ? 11.138 0.594 17.174 1.00 84.94 267 LEU A N 1
ATOM 2083 C CA . LEU A 1 267 ? 12.345 0.793 16.363 1.00 84.94 267 LEU A CA 1
ATOM 2084 C C . LEU A 1 267 ? 12.717 -0.489 15.609 1.00 84.94 267 LEU A C 1
ATOM 2086 O O . LEU A 1 267 ? 13.003 -0.447 14.412 1.00 84.94 267 LEU A O 1
ATOM 2090 N N . LEU A 1 268 ? 12.694 -1.630 16.305 1.00 86.94 268 LEU A N 1
ATOM 2091 C CA . LEU A 1 268 ? 12.959 -2.930 15.692 1.00 86.94 268 LEU A CA 1
ATOM 2092 C C . LEU A 1 268 ? 11.894 -3.256 14.642 1.00 86.94 268 LEU A C 1
ATOM 2094 O O . LEU A 1 268 ? 12.225 -3.665 13.532 1.00 86.94 268 LEU A O 1
ATOM 2098 N N . PHE A 1 269 ? 10.629 -3.026 14.980 1.00 85.69 269 PHE A N 1
ATOM 2099 C CA . PHE A 1 269 ? 9.506 -3.258 14.085 1.00 85.69 269 PHE A CA 1
ATOM 2100 C C . PHE A 1 269 ? 9.609 -2.407 12.814 1.00 85.69 269 PHE A C 1
ATOM 2102 O O . PHE A 1 269 ? 9.569 -2.942 11.711 1.00 85.69 269 PHE A O 1
ATOM 2109 N N . GLN A 1 270 ? 9.874 -1.106 12.954 1.00 86.12 270 GLN A N 1
ATOM 2110 C CA . GLN A 1 270 ? 10.058 -0.188 11.832 1.00 86.12 270 GLN A CA 1
ATOM 2111 C C . GLN A 1 270 ? 11.237 -0.590 10.937 1.00 86.12 270 GLN A C 1
ATOM 2113 O O . GLN A 1 270 ? 11.154 -0.479 9.712 1.00 86.12 270 GLN A O 1
ATOM 2118 N N . PHE A 1 271 ? 12.340 -1.058 11.526 1.00 87.69 271 PHE A N 1
ATOM 2119 C CA . PHE A 1 271 ? 13.477 -1.559 10.759 1.00 87.69 271 PHE A CA 1
ATOM 2120 C C . PHE A 1 271 ? 13.096 -2.807 9.946 1.00 87.69 271 PHE A C 1
ATOM 2122 O O . PHE A 1 271 ? 13.362 -2.863 8.742 1.00 87.69 271 PHE A O 1
ATOM 2129 N N . LEU A 1 272 ? 12.431 -3.781 10.577 1.00 91.06 272 LEU A N 1
ATOM 2130 C CA . LEU A 1 272 ? 11.983 -5.015 9.925 1.00 91.06 272 LEU A CA 1
ATOM 2131 C C . LEU A 1 272 ? 10.957 -4.748 8.819 1.00 91.06 272 LEU A C 1
ATOM 2133 O O . LEU A 1 272 ? 11.107 -5.294 7.722 1.00 91.06 272 LEU A O 1
ATOM 2137 N N . GLU A 1 273 ? 9.966 -3.893 9.073 1.00 87.81 273 GLU A N 1
ATOM 2138 C CA . GLU A 1 273 ? 8.967 -3.479 8.085 1.00 87.81 273 GLU A CA 1
ATOM 2139 C C . GLU A 1 273 ? 9.600 -2.705 6.929 1.00 87.81 273 GLU A C 1
ATOM 2141 O O . GLU A 1 273 ? 9.282 -2.955 5.769 1.00 87.81 273 GLU A O 1
ATOM 2146 N N . GLY A 1 274 ? 10.541 -1.804 7.217 1.00 90.19 274 GLY A N 1
ATOM 2147 C CA . GLY A 1 274 ? 11.262 -1.060 6.192 1.00 90.19 274 GLY A CA 1
ATOM 2148 C C . GLY A 1 274 ? 12.015 -1.982 5.230 1.00 90.19 274 GLY A C 1
ATOM 2149 O O . GLY A 1 274 ? 11.890 -1.852 4.008 1.00 90.19 274 GLY A O 1
ATOM 2150 N N . PHE A 1 275 ? 12.777 -2.935 5.770 1.00 92.25 275 PHE A N 1
ATOM 2151 C CA . PHE A 1 275 ? 13.511 -3.924 4.974 1.00 92.25 275 PHE A CA 1
ATOM 2152 C C . PHE A 1 275 ? 12.581 -4.872 4.213 1.00 92.25 275 PHE A C 1
ATOM 2154 O O . PHE A 1 275 ? 12.835 -5.160 3.037 1.00 92.25 275 PHE A O 1
ATOM 2161 N N . ALA A 1 276 ? 11.508 -5.336 4.863 1.00 93.44 276 ALA A N 1
ATOM 2162 C CA . ALA A 1 276 ? 10.481 -6.155 4.228 1.00 93.44 276 ALA A CA 1
ATOM 2163 C C . ALA A 1 276 ? 9.869 -5.411 3.046 1.00 93.44 276 ALA A C 1
ATOM 2165 O O . ALA A 1 276 ? 9.874 -5.948 1.945 1.00 93.44 276 ALA A O 1
ATOM 2166 N N . GLY A 1 277 ? 9.456 -4.158 3.246 1.00 92.94 277 GLY A N 1
ATOM 2167 C CA . GLY A 1 277 ? 8.891 -3.312 2.206 1.00 92.94 277 GLY A CA 1
ATOM 2168 C C . GLY A 1 277 ? 9.853 -3.142 1.033 1.00 92.94 277 GLY A C 1
ATOM 2169 O O . GLY A 1 277 ? 9.512 -3.482 -0.096 1.00 92.94 277 GLY A O 1
ATOM 2170 N N . VAL A 1 278 ? 11.084 -2.669 1.254 1.00 95.19 278 VAL A N 1
ATOM 2171 C CA . VAL A 1 278 ? 12.047 -2.481 0.147 1.00 95.19 278 VAL A CA 1
ATOM 2172 C C . VAL A 1 278 ? 12.280 -3.779 -0.635 1.00 95.19 278 VAL A C 1
ATOM 2174 O O . VAL A 1 278 ? 12.393 -3.739 -1.860 1.00 95.19 278 VAL A O 1
ATOM 2177 N N . SER A 1 279 ? 12.311 -4.924 0.046 1.00 95.81 279 SER A N 1
ATOM 2178 C CA . SER A 1 279 ? 12.470 -6.233 -0.593 1.00 95.81 279 SER A CA 1
ATOM 2179 C C . SER A 1 279 ? 11.211 -6.672 -1.348 1.00 95.81 279 SER A C 1
ATOM 2181 O O . SER A 1 279 ? 11.302 -7.122 -2.489 1.00 95.81 279 SER A O 1
ATOM 2183 N N . GLU A 1 280 ? 10.032 -6.489 -0.760 1.00 95.31 280 GLU A N 1
ATOM 2184 C CA . GLU A 1 280 ? 8.733 -6.747 -1.382 1.00 95.31 280 GLU A CA 1
ATOM 2185 C C . GLU A 1 280 ? 8.532 -5.892 -2.638 1.00 95.31 280 GLU A C 1
ATOM 2187 O O . GLU A 1 280 ? 8.087 -6.404 -3.665 1.00 95.31 280 GLU A O 1
ATOM 2192 N N . ALA A 1 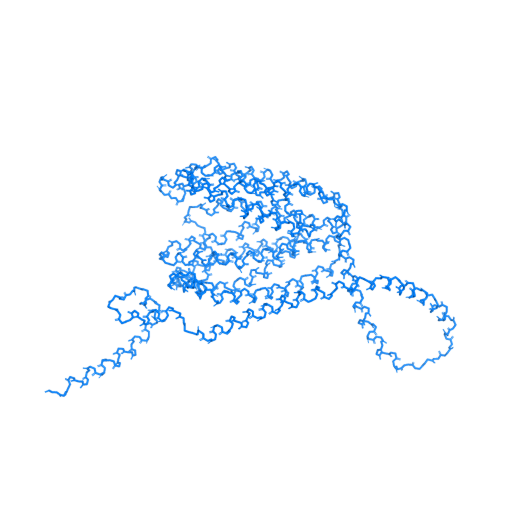281 ? 8.962 -4.628 -2.617 1.00 95.44 281 ALA A N 1
ATOM 2193 C CA . ALA A 1 281 ? 8.924 -3.739 -3.774 1.00 95.44 281 ALA A CA 1
ATOM 2194 C C . ALA A 1 281 ? 9.665 -4.327 -4.988 1.00 95.44 281 ALA A C 1
ATOM 2196 O O . ALA A 1 281 ? 9.246 -4.106 -6.122 1.00 95.44 281 ALA A O 1
ATOM 2197 N N . ILE A 1 282 ? 10.730 -5.113 -4.776 1.00 96.25 282 ILE A N 1
ATOM 2198 C CA . ILE A 1 282 ? 11.429 -5.821 -5.860 1.00 96.25 282 ILE A CA 1
ATOM 2199 C C . ILE A 1 282 ? 10.557 -6.928 -6.440 1.00 96.25 282 ILE A C 1
ATOM 2201 O O . ILE A 1 282 ? 10.455 -7.062 -7.660 1.00 96.25 282 ILE A O 1
ATOM 2205 N N . LEU A 1 283 ? 9.908 -7.718 -5.581 1.00 95.31 283 LEU A N 1
ATOM 2206 C CA . LEU A 1 283 ? 9.008 -8.779 -6.024 1.00 95.31 283 LEU A CA 1
ATOM 2207 C C . LEU A 1 283 ? 7.851 -8.181 -6.835 1.00 95.31 283 LEU A C 1
ATOM 2209 O O . LEU A 1 283 ? 7.543 -8.701 -7.908 1.00 95.31 283 LEU A O 1
ATOM 2213 N N . LEU A 1 284 ? 7.268 -7.074 -6.373 1.00 94.06 284 LEU A N 1
ATOM 2214 C CA . LEU A 1 284 ? 6.203 -6.360 -7.080 1.00 94.06 284 LEU A CA 1
ATOM 2215 C C . LEU A 1 284 ? 6.675 -5.783 -8.416 1.00 94.06 284 LEU A C 1
ATOM 2217 O O . LEU A 1 284 ? 6.027 -6.027 -9.434 1.00 94.06 284 LEU A O 1
ATOM 2221 N N . ALA A 1 285 ? 7.825 -5.104 -8.450 1.00 94.56 285 ALA A N 1
ATOM 2222 C CA . ALA A 1 285 ? 8.380 -4.528 -9.677 1.00 94.56 285 ALA A CA 1
ATOM 2223 C C . ALA A 1 285 ? 8.679 -5.595 -10.741 1.00 94.56 285 ALA A C 1
ATOM 2225 O O . ALA A 1 285 ? 8.584 -5.333 -11.941 1.00 94.56 285 ALA A O 1
ATOM 2226 N N . CYS A 1 286 ? 9.019 -6.811 -10.309 1.00 93.19 286 CYS A N 1
ATOM 2227 C CA . CYS A 1 286 ? 9.221 -7.980 -11.162 1.00 93.19 286 CYS A CA 1
ATOM 2228 C C . CYS A 1 286 ? 7.917 -8.709 -11.549 1.00 93.19 286 CYS A C 1
ATOM 2230 O O . CYS A 1 286 ? 7.969 -9.698 -12.279 1.00 93.19 286 CYS A O 1
ATOM 2232 N N . GLY A 1 287 ? 6.751 -8.281 -11.054 1.00 90.44 287 GLY A N 1
ATOM 2233 C CA . GLY A 1 287 ? 5.466 -8.956 -11.281 1.00 90.44 287 GLY A CA 1
ATOM 2234 C C . GLY A 1 287 ? 5.309 -10.279 -10.518 1.00 90.44 287 GLY A C 1
ATOM 2235 O O . GLY A 1 287 ? 4.491 -11.120 -10.882 1.00 90.44 287 GLY A O 1
ATOM 2236 N N . ARG A 1 288 ? 6.091 -10.491 -9.453 1.00 92.00 288 ARG A N 1
ATOM 2237 C CA . ARG A 1 288 ? 6.089 -11.691 -8.593 1.00 92.00 288 ARG A CA 1
ATOM 2238 C C . ARG A 1 288 ? 5.243 -11.499 -7.327 1.00 92.00 288 ARG A C 1
ATOM 2240 O O . ARG A 1 288 ? 5.559 -12.059 -6.279 1.00 92.00 288 ARG A O 1
ATOM 2247 N N . GLN A 1 289 ? 4.160 -10.730 -7.422 1.00 91.12 289 GLN A N 1
ATOM 2248 C CA . GLN A 1 289 ? 3.288 -10.377 -6.292 1.00 91.12 289 GLN A CA 1
ATOM 2249 C C . GLN A 1 289 ? 2.640 -11.577 -5.583 1.00 91.12 289 GLN A C 1
ATOM 2251 O O . GLN A 1 289 ? 2.426 -11.523 -4.379 1.00 91.12 289 GLN A O 1
ATOM 2256 N N . SER A 1 290 ? 2.393 -12.691 -6.284 1.00 90.25 290 SER A N 1
ATOM 2257 C CA . SER A 1 290 ? 1.855 -13.917 -5.672 1.00 90.25 290 SER A CA 1
ATOM 2258 C C . SER A 1 290 ? 2.816 -14.527 -4.653 1.00 90.25 290 SER A C 1
ATOM 2260 O O . SER A 1 290 ? 2.400 -14.948 -3.579 1.00 90.25 290 SER A O 1
ATOM 2262 N N . LEU A 1 291 ? 4.115 -14.524 -4.960 1.00 91.81 291 LEU A N 1
ATOM 2263 C CA . LEU A 1 291 ? 5.148 -14.957 -4.025 1.00 91.81 291 LEU A CA 1
ATOM 2264 C C . LEU A 1 291 ? 5.236 -14.006 -2.823 1.00 91.81 291 LEU A C 1
ATOM 2266 O O . LEU A 1 291 ? 5.450 -14.467 -1.704 1.00 91.81 291 LEU A O 1
ATOM 2270 N N . GLY A 1 292 ? 5.012 -12.710 -3.067 1.00 91.69 292 GLY A N 1
ATOM 2271 C CA . GLY A 1 292 ? 4.761 -11.689 -2.049 1.00 91.69 292 GLY A CA 1
ATOM 2272 C C . GLY A 1 292 ? 3.676 -12.128 -1.064 1.00 91.69 292 GLY A C 1
ATOM 2273 O O . GLY A 1 292 ? 3.949 -12.481 0.081 1.00 91.69 292 GLY A O 1
ATOM 2274 N N . ALA A 1 293 ? 2.451 -12.232 -1.580 1.00 92.06 293 ALA A N 1
ATOM 2275 C CA . ALA A 1 293 ? 1.251 -12.590 -0.827 1.00 92.06 293 ALA A CA 1
ATOM 2276 C C . ALA A 1 293 ? 1.388 -13.901 -0.028 1.00 92.06 293 ALA A C 1
ATOM 2278 O O . ALA A 1 293 ? 0.987 -13.962 1.132 1.00 92.06 293 ALA A O 1
ATOM 2279 N N . ILE A 1 294 ? 1.992 -14.943 -0.611 1.00 95.00 294 ILE A N 1
ATOM 2280 C CA . ILE A 1 294 ? 2.227 -16.217 0.090 1.00 95.00 294 ILE A CA 1
ATOM 2281 C C . ILE A 1 294 ? 3.172 -16.021 1.282 1.00 95.00 294 ILE A C 1
ATOM 2283 O O . ILE A 1 294 ? 2.934 -16.569 2.357 1.00 95.00 294 ILE A O 1
ATOM 2287 N N . THR A 1 295 ? 4.237 -15.239 1.106 1.00 94.12 295 THR A N 1
ATOM 2288 C CA . THR A 1 295 ? 5.247 -15.028 2.151 1.00 94.12 295 THR A CA 1
ATOM 2289 C C . THR A 1 295 ? 4.654 -14.286 3.347 1.00 94.12 295 THR A C 1
ATOM 2291 O O . THR A 1 295 ? 4.819 -14.744 4.477 1.00 94.12 295 THR A O 1
ATOM 2294 N N . ILE A 1 296 ? 3.916 -13.192 3.113 1.00 92.31 296 ILE A N 1
ATOM 2295 C CA . ILE A 1 296 ? 3.250 -12.454 4.198 1.00 92.31 296 ILE A CA 1
ATOM 2296 C C . ILE A 1 296 ? 2.150 -13.284 4.865 1.00 92.31 296 ILE A C 1
ATOM 2298 O O . ILE A 1 296 ? 2.025 -13.248 6.086 1.00 92.31 296 ILE A O 1
ATOM 2302 N N . PHE A 1 297 ? 1.402 -14.094 4.110 1.00 94.62 297 PHE A N 1
ATOM 2303 C CA . PHE A 1 297 ? 0.396 -14.985 4.687 1.00 94.62 297 PHE A CA 1
ATOM 2304 C C . PHE A 1 297 ? 1.021 -15.989 5.667 1.00 94.62 297 PHE A C 1
ATOM 2306 O O . PHE A 1 297 ? 0.603 -16.084 6.820 1.00 94.62 297 PHE A O 1
ATOM 2313 N N . LEU A 1 298 ? 2.080 -16.689 5.250 1.00 95.00 298 LEU A N 1
ATOM 2314 C CA . LEU A 1 298 ? 2.754 -17.675 6.098 1.00 95.00 298 LEU A CA 1
ATOM 2315 C C . LEU A 1 298 ? 3.447 -17.033 7.311 1.00 95.00 298 LEU A C 1
ATOM 2317 O O . LEU A 1 298 ? 3.368 -17.549 8.428 1.00 95.00 298 LEU A O 1
ATOM 2321 N N . GLY A 1 299 ? 4.123 -15.905 7.106 1.00 93.56 299 GLY A N 1
ATOM 2322 C CA . GLY A 1 299 ? 4.881 -15.241 8.161 1.00 93.56 299 GLY A CA 1
ATOM 2323 C C . GLY A 1 299 ? 4.005 -14.493 9.170 1.00 93.56 299 GLY A C 1
ATOM 2324 O O . GLY A 1 299 ? 4.231 -14.566 10.375 1.00 93.56 299 GLY A O 1
ATOM 2325 N N . TYR A 1 300 ? 2.953 -13.815 8.719 1.00 89.44 300 TYR A N 1
ATOM 2326 C CA . TYR A 1 300 ? 2.086 -13.056 9.617 1.00 89.44 300 TYR A CA 1
ATOM 2327 C C . TYR A 1 300 ? 0.948 -13.910 10.186 1.00 89.44 300 TYR A C 1
ATOM 2329 O O . TYR A 1 300 ? 0.788 -13.994 11.403 1.00 89.44 300 TYR A O 1
ATOM 2337 N N . TYR A 1 301 ? 0.181 -14.587 9.325 1.00 93.56 301 TYR A N 1
ATOM 2338 C CA . TYR A 1 301 ? -1.042 -15.287 9.735 1.00 93.56 301 TYR A CA 1
ATOM 2339 C C . TYR A 1 301 ? -0.770 -16.696 10.266 1.00 93.56 301 TYR A C 1
ATOM 2341 O O . TYR A 1 301 ? -1.387 -17.094 11.250 1.00 93.56 301 TYR A O 1
ATOM 2349 N N . CYS A 1 302 ? 0.142 -17.458 9.655 1.00 95.50 302 CYS A N 1
ATOM 2350 C CA . CYS A 1 302 ? 0.398 -18.843 10.077 1.00 95.50 302 CYS A CA 1
ATOM 2351 C C . CYS A 1 302 ? 1.438 -18.979 11.197 1.00 95.50 302 CYS A C 1
ATOM 2353 O O . CYS A 1 302 ? 1.480 -20.022 11.843 1.00 95.50 302 CYS A O 1
ATOM 2355 N N . THR A 1 303 ? 2.282 -17.967 11.427 1.00 95.56 303 THR A N 1
ATOM 2356 C CA . THR A 1 303 ? 3.346 -18.031 12.444 1.00 95.56 303 THR A CA 1
ATOM 2357 C C . THR A 1 303 ? 3.271 -16.879 13.447 1.00 95.56 303 THR A C 1
ATOM 2359 O O . THR A 1 303 ? 3.099 -17.143 14.635 1.00 95.56 303 THR A O 1
ATOM 2362 N N . GLY A 1 304 ? 3.312 -15.619 13.000 1.00 94.94 304 GLY A N 1
ATOM 2363 C CA . GLY A 1 304 ? 3.271 -14.446 13.884 1.00 94.94 304 GLY A CA 1
ATOM 2364 C C . GLY A 1 304 ? 2.040 -14.385 14.792 1.00 94.94 304 GLY A C 1
ATOM 2365 O O . GLY A 1 304 ? 2.181 -14.298 16.010 1.00 94.94 304 GLY A O 1
ATOM 2366 N N . MET A 1 305 ? 0.834 -14.475 14.222 1.00 94.38 305 MET A N 1
ATOM 2367 C CA . MET A 1 305 ? -0.416 -14.407 14.989 1.00 94.38 305 MET A CA 1
ATOM 2368 C C . MET A 1 305 ? -0.611 -15.569 15.978 1.00 94.38 305 MET A C 1
ATOM 2370 O O . MET A 1 305 ? -0.935 -15.289 17.132 1.00 94.38 305 MET A O 1
ATOM 2374 N N . PRO A 1 306 ? -0.380 -16.847 15.618 1.00 96.62 306 PRO A N 1
ATOM 2375 C CA . PRO A 1 306 ? -0.448 -17.944 16.582 1.00 96.62 306 PRO A CA 1
ATOM 2376 C C . PRO A 1 306 ? 0.531 -17.785 17.748 1.00 96.62 306 PRO A C 1
ATOM 2378 O O . PRO A 1 306 ? 0.142 -17.974 18.899 1.00 96.62 306 PRO A O 1
ATOM 2381 N N . ILE A 1 307 ? 1.780 -17.384 17.477 1.00 96.38 307 ILE A N 1
ATOM 2382 C CA . ILE A 1 307 ? 2.774 -17.136 18.532 1.00 96.38 307 ILE A CA 1
ATOM 2383 C C . ILE A 1 307 ? 2.333 -15.958 19.408 1.00 96.38 307 ILE A C 1
ATOM 2385 O O . ILE A 1 307 ? 2.396 -16.059 20.630 1.00 96.38 307 ILE A O 1
ATOM 2389 N N . ALA A 1 308 ? 1.848 -14.869 18.805 1.00 95.56 308 ALA A N 1
ATOM 2390 C CA . ALA A 1 308 ? 1.331 -13.710 19.529 1.00 95.56 308 ALA A CA 1
ATOM 2391 C C . ALA A 1 308 ? 0.174 -14.098 20.462 1.00 95.56 308 ALA A C 1
ATOM 2393 O O . ALA A 1 308 ? 0.198 -13.744 21.637 1.00 95.56 308 ALA A O 1
ATOM 2394 N N . ALA A 1 309 ? -0.788 -14.889 19.979 1.00 95.50 309 ALA A N 1
ATOM 2395 C CA . ALA A 1 309 ? -1.910 -15.365 20.783 1.00 95.50 309 ALA A CA 1
ATOM 2396 C C . ALA A 1 309 ? -1.450 -16.258 21.949 1.00 95.50 309 ALA A C 1
ATOM 2398 O O . ALA A 1 309 ? -1.877 -16.054 23.085 1.00 95.50 309 ALA A O 1
ATOM 2399 N N . ILE A 1 310 ? -0.544 -17.209 21.693 1.00 96.38 310 ILE A N 1
ATOM 2400 C CA . ILE A 1 310 ? 0.016 -18.083 22.735 1.00 96.38 310 ILE A CA 1
ATOM 2401 C C . ILE A 1 310 ? 0.735 -17.251 23.801 1.00 96.38 310 ILE A C 1
ATOM 2403 O O . ILE A 1 310 ? 0.450 -17.399 24.987 1.00 96.38 310 ILE A O 1
ATOM 2407 N N . LEU A 1 311 ? 1.626 -16.343 23.398 1.00 95.62 311 LEU A N 1
ATOM 2408 C CA . LEU A 1 311 ? 2.372 -15.509 24.339 1.00 95.62 311 LEU A CA 1
ATOM 2409 C C . LEU A 1 311 ? 1.455 -14.567 25.123 1.00 95.62 311 LEU A C 1
ATOM 2411 O O . LEU A 1 311 ? 1.692 -14.342 26.304 1.00 95.62 311 LEU A O 1
ATOM 2415 N N . THR A 1 312 ? 0.399 -14.040 24.514 1.00 95.25 312 THR A N 1
ATOM 2416 C CA . THR A 1 312 ? -0.519 -13.129 25.204 1.00 95.25 312 THR A CA 1
ATOM 2417 C C . THR A 1 312 ? -1.415 -13.822 26.214 1.00 95.25 312 THR A C 1
ATOM 2419 O O . THR A 1 312 ? -1.591 -13.286 27.305 1.00 95.25 312 THR A O 1
ATOM 2422 N N . TYR A 1 313 ? -1.970 -14.988 25.881 1.00 94.50 313 TYR A N 1
ATOM 2423 C CA . TYR A 1 313 ? -2.963 -15.645 26.736 1.00 94.50 313 TYR A CA 1
ATOM 2424 C C . TYR A 1 313 ? -2.382 -16.710 27.668 1.00 94.50 313 TYR A C 1
ATOM 2426 O O . TYR A 1 313 ? -2.951 -16.952 28.728 1.00 94.50 313 TYR A O 1
ATOM 2434 N N . GLN A 1 314 ? -1.279 -17.367 27.295 1.00 94.31 314 GLN A N 1
ATOM 2435 C CA . GLN A 1 314 ? -0.710 -18.474 28.079 1.00 94.31 314 GLN A CA 1
ATOM 2436 C C . GLN A 1 314 ? 0.479 -18.061 28.948 1.00 94.31 314 GLN A C 1
ATOM 2438 O O . GLN A 1 314 ? 0.938 -18.853 29.769 1.00 94.31 314 GLN A O 1
ATOM 2443 N N . THR A 1 315 ? 0.996 -16.843 28.783 1.00 93.50 315 THR A N 1
ATOM 2444 C CA . THR A 1 315 ? 2.116 -16.337 29.584 1.00 93.50 315 THR A CA 1
ATOM 2445 C C . THR A 1 315 ? 1.733 -15.047 30.300 1.00 93.50 315 THR A C 1
ATOM 2447 O O . THR A 1 315 ? 0.766 -14.383 29.938 1.00 93.50 315 THR A O 1
ATOM 2450 N N . SER A 1 316 ? 2.520 -14.648 31.300 1.00 92.44 316 SER A N 1
ATOM 2451 C CA . SER A 1 316 ? 2.333 -13.384 32.024 1.00 92.44 316 SER A CA 1
ATOM 2452 C C . SER A 1 316 ? 2.710 -12.135 31.211 1.00 92.44 316 SER A C 1
ATOM 2454 O O . SER A 1 316 ? 2.673 -11.029 31.743 1.00 92.44 316 SER A O 1
ATOM 2456 N N . LEU A 1 317 ? 3.087 -12.285 29.934 1.00 86.44 317 LEU A N 1
ATOM 2457 C CA . LEU A 1 317 ? 3.563 -11.187 29.090 1.00 86.44 317 LEU A CA 1
ATOM 2458 C C . LEU A 1 317 ? 2.429 -10.290 28.563 1.00 86.44 317 LEU A C 1
ATOM 2460 O O . LEU A 1 317 ? 2.702 -9.167 28.140 1.00 86.44 317 LEU A O 1
ATOM 2464 N N . GLY A 1 318 ? 1.175 -10.756 28.548 1.00 88.38 318 GLY A N 1
ATOM 2465 C CA . GLY A 1 318 ? 0.021 -9.967 28.100 1.00 88.38 318 GLY A CA 1
ATOM 2466 C C . GLY A 1 318 ? 0.236 -9.308 26.727 1.00 88.38 318 GLY A C 1
ATOM 2467 O O . GLY A 1 318 ? 0.556 -9.980 25.742 1.00 88.38 318 GLY A O 1
ATOM 2468 N N . ILE A 1 319 ? 0.099 -7.979 26.658 1.00 86.00 319 ILE A N 1
ATOM 2469 C CA . ILE A 1 319 ? 0.280 -7.187 25.424 1.00 86.00 319 ILE A CA 1
ATOM 2470 C C . ILE A 1 319 ? 1.722 -7.271 24.898 1.00 86.00 319 ILE A C 1
ATOM 2472 O O . ILE A 1 319 ? 1.930 -7.331 23.686 1.00 86.00 319 ILE A O 1
ATOM 2476 N N . LEU A 1 320 ? 2.724 -7.346 25.782 1.00 86.31 320 LEU A N 1
ATOM 2477 C CA . LEU A 1 320 ? 4.126 -7.530 25.387 1.00 86.31 320 LEU A CA 1
ATOM 2478 C C . LEU A 1 320 ? 4.300 -8.833 24.591 1.00 86.31 320 LEU A C 1
ATOM 2480 O O . LEU A 1 320 ? 5.014 -8.864 23.590 1.00 86.31 320 LEU A O 1
ATOM 2484 N N . GLY A 1 321 ? 3.588 -9.889 25.000 1.00 91.12 321 GLY A N 1
ATOM 2485 C CA . GLY A 1 321 ? 3.553 -11.172 24.301 1.00 91.12 321 GLY A CA 1
ATOM 2486 C C . GLY A 1 321 ? 3.048 -11.052 22.861 1.00 91.12 321 GLY A C 1
ATOM 2487 O O . GLY A 1 321 ? 3.630 -11.662 21.961 1.00 91.12 321 GLY A O 1
ATOM 2488 N N . SER A 1 322 ? 2.044 -10.198 22.617 1.00 91.00 322 SER A N 1
ATOM 2489 C CA . SER A 1 322 ? 1.518 -9.955 21.267 1.00 91.00 322 SER A CA 1
ATOM 2490 C C . SER A 1 322 ? 2.591 -9.332 20.377 1.00 91.00 322 SER A C 1
ATOM 2492 O O . SER A 1 322 ? 2.851 -9.816 19.277 1.00 91.00 322 SER A O 1
ATOM 2494 N N . TRP A 1 323 ? 3.255 -8.285 20.873 1.00 90.31 323 TRP A N 1
ATOM 2495 C CA . TRP A 1 323 ? 4.309 -7.579 20.141 1.00 90.31 323 TRP A CA 1
ATOM 2496 C C . TRP A 1 323 ? 5.499 -8.482 19.818 1.00 90.31 323 TRP A C 1
ATOM 2498 O O . TRP A 1 323 ? 5.999 -8.452 18.692 1.00 90.31 323 TRP A O 1
ATOM 2508 N N . ILE A 1 324 ? 5.921 -9.326 20.763 1.00 91.81 324 ILE A N 1
ATOM 2509 C CA . ILE A 1 324 ? 7.006 -10.290 20.544 1.00 91.81 324 ILE A CA 1
ATOM 2510 C C . ILE A 1 324 ? 6.616 -11.298 19.456 1.00 91.81 324 ILE A C 1
ATOM 2512 O O . ILE A 1 324 ? 7.377 -11.494 18.507 1.00 91.81 324 ILE A O 1
ATOM 2516 N N . GLY A 1 325 ? 5.428 -11.904 19.549 1.00 93.00 325 GLY A N 1
ATOM 2517 C CA . GLY A 1 325 ? 4.972 -12.889 18.565 1.00 93.00 325 GLY A CA 1
ATOM 2518 C C . GLY A 1 325 ? 4.848 -12.313 17.154 1.00 93.00 325 GLY A C 1
ATOM 2519 O O . GLY A 1 325 ? 5.353 -12.905 16.197 1.00 93.00 325 GLY A O 1
ATOM 2520 N N . LEU A 1 326 ? 4.275 -11.112 17.026 1.00 90.94 326 LEU A N 1
ATOM 2521 C CA . LEU A 1 326 ? 4.194 -10.405 15.746 1.00 90.94 326 LEU A CA 1
ATOM 2522 C C . LEU A 1 326 ? 5.584 -10.057 15.200 1.00 90.94 326 LEU A C 1
ATOM 2524 O O . LEU A 1 326 ? 5.836 -10.256 14.013 1.00 90.94 326 LEU A O 1
ATOM 2528 N N . THR A 1 327 ? 6.509 -9.609 16.054 1.00 91.69 327 THR A N 1
ATOM 2529 C CA . THR A 1 327 ? 7.891 -9.294 15.653 1.00 91.69 327 THR A CA 1
ATOM 2530 C C . THR A 1 327 ? 8.621 -10.525 15.118 1.00 91.69 327 THR A C 1
ATOM 2532 O O . THR A 1 327 ? 9.346 -10.419 14.131 1.00 91.69 327 THR A O 1
ATOM 2535 N N . ILE A 1 328 ? 8.407 -11.705 15.710 1.00 93.31 328 ILE A N 1
ATOM 2536 C CA . ILE A 1 328 ? 8.979 -12.968 15.215 1.00 93.31 328 ILE A CA 1
ATOM 2537 C C . ILE A 1 328 ? 8.437 -13.293 13.816 1.00 93.31 328 ILE A C 1
ATOM 2539 O O . ILE A 1 328 ? 9.222 -13.548 12.899 1.00 93.31 328 ILE A O 1
ATOM 2543 N N . GLY A 1 329 ? 7.114 -13.246 13.631 1.00 94.00 329 GLY A N 1
ATOM 2544 C CA . GLY A 1 329 ? 6.481 -13.513 12.334 1.00 94.00 329 GLY A CA 1
ATOM 2545 C C . GLY A 1 329 ? 6.936 -12.542 11.240 1.00 94.00 329 GLY A C 1
ATOM 2546 O O . GLY A 1 329 ? 7.327 -12.956 10.142 1.00 94.00 329 GLY A O 1
ATOM 2547 N N . PHE A 1 330 ? 6.979 -11.245 11.551 1.00 91.31 330 PHE A N 1
ATOM 2548 C CA . PHE A 1 330 ? 7.511 -10.237 10.636 1.00 91.31 330 PHE A CA 1
ATOM 2549 C C . PHE A 1 330 ? 9.001 -10.424 10.367 1.00 91.31 330 PHE A C 1
ATOM 2551 O O . PHE A 1 330 ? 9.399 -10.365 9.211 1.00 91.31 330 PHE A O 1
ATOM 2558 N N . GLY A 1 331 ? 9.820 -10.726 11.375 1.00 94.44 331 GLY A N 1
ATOM 2559 C CA . GLY A 1 331 ? 11.251 -10.976 11.193 1.00 94.44 331 GLY A CA 1
ATOM 2560 C C . GLY A 1 331 ? 11.532 -12.125 10.220 1.00 94.44 331 GLY A C 1
ATOM 2561 O O . GLY A 1 331 ? 12.373 -11.992 9.327 1.00 94.44 331 GLY A O 1
ATOM 2562 N N . LEU A 1 332 ? 10.775 -13.224 10.324 1.00 94.56 332 LEU A N 1
ATOM 2563 C CA . LEU A 1 332 ? 10.835 -14.333 9.366 1.00 94.56 332 LEU A CA 1
ATOM 2564 C C . LEU A 1 332 ? 10.404 -13.892 7.960 1.00 94.56 332 LEU A C 1
ATOM 2566 O O . LEU A 1 332 ? 11.083 -14.207 6.981 1.00 94.56 332 LEU A O 1
ATOM 2570 N N . THR A 1 333 ? 9.320 -13.120 7.861 1.00 94.94 333 THR A N 1
ATOM 2571 C CA . THR A 1 333 ? 8.826 -12.552 6.593 1.00 94.94 333 THR A CA 1
ATOM 2572 C C . THR A 1 333 ? 9.894 -11.679 5.928 1.00 94.94 333 THR A C 1
ATOM 2574 O O . THR A 1 333 ? 10.231 -11.888 4.761 1.00 94.94 333 THR A O 1
ATOM 2577 N N . THR A 1 334 ? 10.489 -10.747 6.679 1.00 95.62 334 THR A N 1
ATOM 2578 C CA . THR A 1 334 ? 11.567 -9.857 6.230 1.00 95.62 334 THR A CA 1
ATOM 2579 C C . THR A 1 334 ? 12.762 -10.654 5.724 1.00 95.62 334 THR A C 1
ATOM 2581 O O . THR A 1 334 ? 13.299 -10.346 4.657 1.00 95.62 334 THR A O 1
ATOM 2584 N N . MET A 1 335 ? 13.169 -11.699 6.450 1.00 95.62 335 MET A N 1
ATOM 2585 C CA . MET A 1 335 ? 14.274 -12.566 6.045 1.00 95.62 335 MET A CA 1
ATOM 2586 C C . MET A 1 335 ? 13.983 -13.245 4.702 1.00 95.62 335 MET A C 1
ATOM 2588 O O . MET A 1 335 ? 14.813 -13.185 3.791 1.00 95.62 335 MET A O 1
ATOM 2592 N N . VAL A 1 336 ? 12.800 -13.846 4.545 1.00 96.56 336 VAL A N 1
ATOM 2593 C CA . VAL A 1 336 ? 12.409 -14.526 3.301 1.00 96.56 336 VAL A CA 1
ATOM 2594 C C . VAL A 1 336 ? 12.330 -13.538 2.137 1.00 96.56 336 VAL A C 1
ATOM 2596 O O . VAL A 1 336 ? 12.931 -13.795 1.091 1.00 96.56 336 VAL A O 1
ATOM 2599 N N . TYR A 1 337 ? 11.678 -12.385 2.309 1.00 96.56 337 TYR A N 1
ATOM 2600 C CA . TYR A 1 337 ? 11.640 -11.343 1.280 1.00 96.56 337 TYR A CA 1
ATOM 2601 C C . TYR A 1 337 ? 13.031 -10.878 0.866 1.00 96.56 337 TYR A C 1
ATOM 2603 O O . TYR A 1 337 ? 13.323 -10.820 -0.330 1.00 96.56 337 TYR A O 1
ATOM 2611 N N . THR A 1 338 ? 13.908 -10.613 1.833 1.00 95.69 338 THR A N 1
ATOM 2612 C CA . THR A 1 338 ? 15.273 -10.151 1.561 1.00 95.69 338 THR A CA 1
ATOM 2613 C C . THR A 1 338 ? 16.069 -11.208 0.792 1.00 95.69 338 THR A C 1
ATOM 2615 O O . THR A 1 338 ? 16.740 -10.879 -0.188 1.00 95.69 338 THR A O 1
ATOM 2618 N N . ILE A 1 339 ? 15.960 -12.491 1.162 1.00 96.56 339 ILE A N 1
ATOM 2619 C CA . ILE A 1 339 ? 16.600 -13.601 0.436 1.00 96.56 339 ILE A CA 1
ATOM 2620 C C . ILE A 1 339 ? 16.073 -13.684 -1.001 1.00 96.56 339 ILE A C 1
ATOM 2622 O O . ILE A 1 339 ? 16.866 -13.779 -1.942 1.00 96.56 339 ILE A O 1
ATOM 2626 N N . LEU A 1 340 ? 14.753 -13.628 -1.193 1.00 96.50 340 LEU A N 1
ATOM 2627 C CA . LEU A 1 340 ? 14.130 -13.693 -2.517 1.00 96.50 340 LEU A CA 1
ATOM 2628 C C . LEU A 1 340 ? 14.531 -12.508 -3.404 1.00 96.50 340 LEU A C 1
ATOM 2630 O O . LEU A 1 340 ? 14.799 -12.700 -4.594 1.00 96.50 340 LEU A O 1
ATOM 2634 N N . ALA A 1 341 ? 14.609 -11.306 -2.834 1.00 96.12 341 ALA A N 1
ATOM 2635 C CA . ALA A 1 341 ? 15.053 -10.106 -3.529 1.00 96.12 341 ALA A CA 1
ATOM 2636 C C . ALA A 1 341 ? 16.544 -10.196 -3.904 1.00 96.12 341 ALA A C 1
ATOM 2638 O O . ALA A 1 341 ? 16.890 -10.009 -5.071 1.00 96.12 341 ALA A O 1
ATOM 2639 N N . LEU A 1 342 ? 17.424 -10.596 -2.975 1.00 95.81 342 LEU A N 1
ATOM 2640 C CA . LEU A 1 342 ? 18.863 -10.775 -3.233 1.00 95.81 342 LEU A CA 1
ATOM 2641 C C . LEU A 1 342 ? 19.163 -11.866 -4.271 1.00 95.81 342 LEU A C 1
ATOM 2643 O O . LEU A 1 342 ? 20.123 -11.748 -5.032 1.00 95.81 342 LEU A O 1
ATOM 2647 N N . ARG A 1 343 ? 18.347 -12.924 -4.320 1.00 95.81 343 ARG A N 1
ATOM 2648 C CA . ARG A 1 343 ? 18.467 -14.032 -5.285 1.00 95.81 343 ARG A CA 1
ATOM 2649 C C . ARG A 1 343 ? 17.790 -13.748 -6.628 1.00 95.81 343 ARG A C 1
ATOM 2651 O O . ARG A 1 343 ? 17.731 -14.640 -7.473 1.00 95.81 343 ARG A O 1
ATOM 2658 N N . THR A 1 344 ? 17.261 -12.545 -6.844 1.00 95.75 344 THR A N 1
ATOM 2659 C CA . THR A 1 344 ? 16.587 -12.207 -8.099 1.00 95.75 344 THR A CA 1
ATOM 2660 C C . THR A 1 344 ? 17.583 -12.153 -9.258 1.00 95.75 344 THR A C 1
ATOM 2662 O O . THR A 1 344 ? 18.531 -11.371 -9.260 1.00 95.75 344 THR A O 1
ATOM 2665 N N . ASP A 1 345 ? 17.341 -12.983 -10.273 1.00 96.38 345 ASP A N 1
ATOM 2666 C CA . ASP A 1 345 ? 18.063 -12.936 -11.544 1.00 96.38 345 ASP A CA 1
ATOM 2667 C C . ASP A 1 345 ? 17.557 -11.758 -12.387 1.00 96.38 345 ASP A C 1
ATOM 2669 O O . ASP A 1 345 ? 16.552 -11.851 -13.096 1.00 96.38 345 ASP A O 1
ATOM 2673 N N . TRP A 1 346 ? 18.269 -10.638 -12.297 1.00 94.94 346 TRP A N 1
ATOM 2674 C CA . TRP A 1 346 ? 17.944 -9.396 -12.997 1.00 94.94 346 TRP A CA 1
ATOM 2675 C C . TRP A 1 346 ? 17.900 -9.550 -14.520 1.00 94.94 346 TRP A C 1
ATOM 2677 O O . TRP A 1 346 ? 17.056 -8.936 -15.174 1.00 94.94 346 TRP A O 1
ATOM 2687 N N . THR A 1 347 ? 18.751 -10.402 -15.094 1.00 94.75 347 THR A N 1
ATOM 2688 C CA . THR A 1 347 ? 18.788 -10.645 -16.543 1.00 94.75 347 THR A CA 1
ATOM 2689 C C . THR A 1 347 ? 17.517 -11.355 -16.994 1.00 94.75 347 THR A C 1
ATOM 2691 O O . THR A 1 347 ? 16.895 -10.963 -17.987 1.00 94.75 347 THR A O 1
ATOM 2694 N N . LYS A 1 348 ? 17.081 -12.366 -16.233 1.00 94.69 348 LYS A N 1
ATOM 2695 C CA . LYS A 1 348 ? 15.813 -13.059 -16.484 1.00 94.69 348 LYS A CA 1
ATOM 2696 C C . LYS A 1 348 ? 14.617 -12.111 -16.368 1.00 94.69 348 LYS A C 1
ATOM 2698 O O . LYS A 1 348 ? 13.743 -12.145 -17.233 1.00 94.69 348 LYS A O 1
ATOM 2703 N N . GLN A 1 349 ? 14.591 -11.252 -15.348 1.00 95.12 349 GLN A N 1
ATOM 2704 C CA . GLN A 1 349 ? 13.487 -10.306 -15.130 1.00 95.12 349 GLN A CA 1
ATOM 2705 C C . GLN A 1 349 ? 13.385 -9.256 -16.243 1.00 95.12 349 GLN A C 1
ATOM 2707 O O . GLN A 1 349 ? 12.295 -9.002 -16.752 1.00 95.12 349 GLN A O 1
ATOM 2712 N N . VAL A 1 350 ? 14.514 -8.708 -16.701 1.00 93.69 350 VAL A N 1
ATOM 2713 C CA . VAL A 1 350 ? 14.545 -7.791 -17.853 1.00 93.69 350 VAL A CA 1
ATOM 2714 C C . VAL A 1 350 ? 14.044 -8.469 -19.128 1.00 93.69 350 VAL A C 1
ATOM 2716 O O . VAL A 1 350 ? 13.271 -7.877 -19.884 1.00 93.69 350 VAL A O 1
ATOM 2719 N N . LYS A 1 351 ? 14.452 -9.721 -19.374 1.00 90.38 351 LYS A N 1
ATOM 2720 C CA . LYS A 1 351 ? 13.981 -10.486 -20.536 1.00 90.38 351 LYS A CA 1
ATOM 2721 C C . LYS A 1 351 ? 12.463 -10.686 -20.498 1.00 90.38 351 LYS A C 1
ATOM 2723 O O . LYS A 1 351 ? 11.808 -10.530 -21.523 1.00 90.38 351 LYS A O 1
ATOM 2728 N N . GLN A 1 352 ? 11.908 -10.989 -19.325 1.00 90.44 352 GLN A N 1
ATOM 2729 C CA . GLN A 1 352 ? 10.463 -11.115 -19.137 1.00 90.44 352 GLN A CA 1
ATOM 2730 C C . GLN A 1 352 ? 9.738 -9.778 -19.363 1.00 90.44 352 GLN A C 1
ATOM 2732 O O . GLN A 1 352 ? 8.768 -9.742 -20.116 1.00 90.44 352 GLN A O 1
ATOM 2737 N N . ALA A 1 353 ? 10.240 -8.675 -18.798 1.00 88.25 353 ALA A N 1
ATOM 2738 C CA . ALA A 1 353 ? 9.672 -7.341 -19.009 1.00 88.25 353 ALA A CA 1
ATOM 2739 C C . ALA A 1 353 ? 9.660 -6.946 -20.498 1.00 88.25 353 ALA A C 1
ATOM 2741 O O . ALA A 1 353 ? 8.662 -6.427 -20.997 1.00 88.25 353 ALA A O 1
ATOM 2742 N N . ARG A 1 354 ? 10.733 -7.265 -21.238 1.00 86.50 354 ARG A N 1
ATOM 2743 C CA . ARG A 1 354 ? 10.797 -7.070 -22.696 1.00 86.50 354 ARG A CA 1
ATOM 2744 C C . ARG A 1 354 ? 9.702 -7.830 -23.426 1.00 86.50 354 ARG A C 1
ATOM 2746 O O . ARG A 1 354 ? 8.999 -7.222 -24.228 1.00 86.50 354 ARG A O 1
ATOM 2753 N N . ASN A 1 355 ? 9.545 -9.119 -23.130 1.00 84.75 355 ASN A N 1
ATOM 2754 C CA . ASN A 1 355 ? 8.530 -9.950 -23.771 1.00 84.75 355 ASN A CA 1
ATOM 2755 C C . ASN A 1 355 ? 7.120 -9.385 -23.539 1.00 84.75 355 ASN A C 1
ATOM 2757 O O . ASN A 1 355 ? 6.380 -9.206 -24.505 1.00 84.75 355 ASN A O 1
ATOM 2761 N N . ASN A 1 356 ? 6.798 -9.001 -22.298 1.00 82.00 356 ASN A N 1
ATOM 2762 C CA . ASN A 1 356 ? 5.500 -8.421 -21.941 1.00 82.00 356 ASN A CA 1
ATOM 2763 C C . ASN A 1 356 ? 5.188 -7.159 -22.764 1.00 82.00 356 ASN A C 1
ATOM 2765 O O . ASN A 1 356 ? 4.098 -7.026 -23.318 1.00 82.00 356 ASN A O 1
ATOM 2769 N N . VAL A 1 357 ? 6.150 -6.237 -22.888 1.00 78.06 357 VAL A N 1
ATOM 2770 C CA . VAL A 1 357 ? 5.969 -5.006 -23.677 1.00 78.06 357 VAL A CA 1
ATOM 2771 C C . VAL A 1 357 ? 5.797 -5.321 -25.166 1.00 78.06 357 VAL A C 1
ATOM 2773 O O . VAL A 1 357 ? 4.940 -4.726 -25.828 1.00 78.06 357 VAL A O 1
ATOM 2776 N N . THR A 1 358 ? 6.586 -6.256 -25.708 1.00 73.81 358 THR A N 1
ATOM 2777 C CA . THR A 1 358 ? 6.521 -6.618 -27.132 1.00 73.81 358 THR A CA 1
ATOM 2778 C C . THR A 1 358 ? 5.233 -7.344 -27.504 1.00 73.81 358 THR A C 1
ATOM 2780 O O . THR A 1 358 ? 4.650 -7.022 -28.536 1.00 73.81 358 THR A O 1
ATOM 2783 N N . GLU A 1 359 ? 4.751 -8.266 -26.665 1.00 72.06 359 GLU A N 1
ATOM 2784 C CA . GLU A 1 359 ? 3.484 -8.968 -26.890 1.00 72.06 359 GLU A CA 1
ATOM 2785 C C . GLU A 1 359 ? 2.331 -7.971 -26.938 1.00 72.06 359 GLU A C 1
ATOM 2787 O O . GLU A 1 359 ? 1.572 -7.949 -27.907 1.00 72.06 359 GLU A O 1
ATOM 2792 N N . ILE A 1 360 ? 2.260 -7.071 -25.955 1.00 65.31 360 ILE A N 1
ATOM 2793 C CA . ILE A 1 360 ? 1.208 -6.060 -25.909 1.00 65.31 360 ILE A CA 1
ATOM 2794 C C . ILE A 1 360 ? 1.269 -5.145 -27.144 1.00 65.31 360 ILE A C 1
ATOM 2796 O O . ILE A 1 360 ? 0.238 -4.890 -27.763 1.00 65.31 360 ILE A O 1
ATOM 2800 N N . SER A 1 361 ? 2.465 -4.697 -27.541 1.00 62.88 361 SER A N 1
ATOM 2801 C CA . SER A 1 361 ? 2.644 -3.852 -28.733 1.00 62.88 361 SER A CA 1
ATOM 2802 C C . SER A 1 361 ? 2.214 -4.578 -30.015 1.00 62.88 361 SER A C 1
ATOM 2804 O O . SER A 1 361 ? 1.525 -3.998 -30.850 1.00 62.88 361 SER A O 1
ATOM 2806 N N . SER A 1 362 ? 2.545 -5.867 -30.148 1.00 59.50 362 SER A N 1
ATOM 2807 C CA . SER A 1 362 ? 2.184 -6.678 -31.318 1.00 59.50 362 SER A CA 1
ATOM 2808 C C . SER A 1 362 ? 0.675 -6.903 -31.463 1.00 59.50 362 SER A C 1
ATOM 2810 O O . SER A 1 362 ? 0.164 -6.900 -32.584 1.00 59.50 362 SER A O 1
ATOM 2812 N N . VAL A 1 363 ? -0.059 -7.031 -30.350 1.00 60.66 363 VAL A N 1
ATOM 2813 C CA . VAL A 1 363 ? -1.529 -7.135 -30.356 1.00 60.66 363 VAL A CA 1
ATOM 2814 C C . VAL A 1 363 ? -2.159 -5.847 -30.890 1.00 60.66 363 VAL A C 1
ATOM 2816 O O . VAL A 1 363 ? -3.072 -5.916 -31.711 1.00 60.66 363 VAL A O 1
ATOM 2819 N N . TYR A 1 364 ? -1.646 -4.676 -30.497 1.00 55.78 364 TYR A N 1
ATOM 2820 C CA . TYR A 1 364 ? -2.140 -3.399 -31.024 1.00 55.78 364 TYR A CA 1
ATOM 2821 C C . TYR A 1 364 ? -1.820 -3.218 -32.504 1.00 55.78 364 TYR A C 1
ATOM 2823 O O . TYR A 1 364 ? -2.713 -2.863 -33.269 1.00 55.78 364 TYR A O 1
ATOM 2831 N N . SER A 1 365 ? -0.590 -3.525 -32.932 1.00 55.91 365 SER A N 1
ATOM 2832 C CA . SER A 1 365 ? -0.240 -3.477 -34.355 1.00 55.91 365 SER A CA 1
ATOM 2833 C C . SER A 1 365 ? -1.135 -4.404 -35.178 1.00 55.91 365 SER A C 1
ATOM 2835 O O . SER A 1 365 ? -1.615 -4.000 -36.228 1.00 55.91 365 SER A O 1
ATOM 2837 N N . THR A 1 366 ? -1.428 -5.611 -34.686 1.00 52.47 366 THR A N 1
ATOM 2838 C CA . THR A 1 366 ? -2.306 -6.568 -35.380 1.00 52.47 366 THR A CA 1
ATOM 2839 C C . THR A 1 366 ? -3.748 -6.061 -35.468 1.00 52.47 366 THR A C 1
ATOM 2841 O O . THR A 1 366 ? -4.371 -6.196 -36.516 1.00 52.47 366 THR A O 1
ATOM 2844 N N . ASN A 1 367 ? -4.277 -5.436 -34.412 1.00 49.44 367 ASN A N 1
ATOM 2845 C CA . ASN A 1 367 ? -5.624 -4.859 -34.431 1.00 49.44 367 ASN A CA 1
ATOM 2846 C C . ASN A 1 367 ? -5.727 -3.655 -35.378 1.00 49.44 367 ASN A C 1
ATOM 2848 O O . ASN A 1 367 ? -6.672 -3.600 -36.159 1.00 49.44 367 ASN A O 1
ATOM 2852 N N . ASN A 1 368 ? -4.735 -2.758 -35.380 1.00 46.06 368 ASN A N 1
ATOM 2853 C CA . ASN A 1 368 ? -4.694 -1.618 -36.302 1.00 46.06 368 ASN A CA 1
ATOM 2854 C C . ASN A 1 368 ? -4.558 -2.079 -37.757 1.00 46.06 368 ASN A C 1
ATOM 2856 O O . ASN A 1 368 ? -5.236 -1.557 -38.635 1.00 46.06 368 ASN A O 1
ATOM 2860 N N . ILE A 1 369 ? -3.724 -3.091 -38.011 1.00 49.75 369 ILE A N 1
ATOM 2861 C CA . ILE A 1 369 ? -3.589 -3.706 -39.333 1.00 49.75 369 ILE A CA 1
ATOM 2862 C C . ILE A 1 369 ? -4.923 -4.338 -39.757 1.00 49.75 369 ILE A C 1
ATOM 2864 O O . ILE A 1 369 ? -5.379 -4.099 -40.870 1.00 49.75 369 ILE A O 1
ATOM 2868 N N . ASN A 1 370 ? -5.590 -5.092 -38.880 1.00 42.44 370 ASN A N 1
ATOM 2869 C CA . ASN A 1 370 ? -6.888 -5.699 -39.181 1.00 42.44 370 ASN A CA 1
ATOM 2870 C C . ASN A 1 370 ? -7.992 -4.654 -39.419 1.00 42.44 370 ASN A C 1
ATOM 2872 O O . ASN A 1 370 ? -8.838 -4.870 -40.285 1.00 42.44 370 ASN A O 1
ATOM 2876 N N . GLU A 1 371 ? -7.987 -3.522 -38.709 1.00 40.94 371 GLU A N 1
ATOM 2877 C CA . GLU A 1 371 ? -8.880 -2.395 -39.004 1.00 40.94 371 GLU A CA 1
ATOM 2878 C C . GLU A 1 371 ? -8.541 -1.742 -40.348 1.00 40.94 371 GLU A C 1
ATOM 2880 O O . GLU A 1 371 ? -9.437 -1.540 -41.162 1.00 40.94 371 GLU A O 1
ATOM 2885 N N . GLN A 1 372 ? -7.262 -1.501 -40.643 1.00 34.31 372 GLN A N 1
ATOM 2886 C CA . GLN A 1 372 ? -6.821 -0.919 -41.912 1.00 34.31 372 GLN A CA 1
ATOM 2887 C C . GLN A 1 372 ? -7.152 -1.827 -43.111 1.00 34.31 372 GLN A C 1
ATOM 2889 O O . GLN A 1 372 ? -7.646 -1.341 -44.127 1.00 34.31 372 GLN A O 1
ATOM 2894 N N . TYR A 1 373 ? -6.991 -3.149 -42.981 1.00 38.03 373 TYR A N 1
ATOM 2895 C CA . TYR A 1 373 ? -7.450 -4.122 -43.982 1.00 38.03 373 TYR A CA 1
ATOM 2896 C C . TYR A 1 373 ? -8.979 -4.176 -44.091 1.00 38.03 373 TYR A C 1
ATOM 2898 O O . TYR A 1 373 ? -9.497 -4.404 -45.182 1.00 38.03 373 TYR A O 1
ATOM 2906 N N . LYS A 1 374 ? -9.723 -3.935 -43.005 1.00 30.27 374 LYS A N 1
ATOM 2907 C CA . LYS A 1 374 ? -11.192 -3.876 -43.043 1.00 30.27 374 LYS A CA 1
ATOM 2908 C C . LYS A 1 374 ? -11.697 -2.687 -43.867 1.00 30.27 374 LYS A C 1
ATOM 2910 O O . LYS A 1 374 ? -12.682 -2.852 -44.581 1.00 30.27 374 LYS A O 1
ATOM 2915 N N . TYR A 1 375 ? -11.008 -1.543 -43.828 1.00 32.44 375 TYR A N 1
ATOM 2916 C CA . TYR A 1 375 ? -11.287 -0.404 -44.715 1.00 32.44 375 TYR A CA 1
ATOM 2917 C C . TYR A 1 375 ? -10.804 -0.660 -46.151 1.00 32.44 375 TYR A C 1
ATOM 2919 O O . TYR A 1 375 ? -11.546 -0.426 -47.098 1.00 32.44 375 TYR A O 1
ATOM 2927 N N . HIS A 1 376 ? -9.622 -1.258 -46.332 1.00 30.23 376 HIS A N 1
ATOM 2928 C CA . HIS A 1 376 ? -9.072 -1.524 -47.667 1.00 30.23 376 HIS A CA 1
ATOM 2929 C C . HIS A 1 376 ? -9.846 -2.609 -48.451 1.00 30.23 376 HIS A C 1
ATOM 2931 O O . HIS A 1 376 ? -9.901 -2.569 -49.678 1.00 30.23 376 HIS A O 1
ATOM 2937 N N . CYS A 1 377 ? -10.495 -3.559 -47.766 1.00 32.19 377 CYS A N 1
ATOM 2938 C CA . CYS A 1 377 ? -11.393 -4.544 -48.386 1.00 32.19 377 CYS A CA 1
ATOM 2939 C C . CYS A 1 377 ? -12.768 -3.970 -48.782 1.00 32.19 377 CYS A C 1
ATOM 2941 O O . CYS A 1 377 ? -13.504 -4.635 -49.513 1.00 32.19 377 CYS A O 1
ATOM 2943 N N . LEU A 1 378 ? -13.131 -2.772 -48.308 1.00 33.72 378 LEU A N 1
ATOM 2944 C CA . LEU A 1 378 ? -14.348 -2.074 -48.738 1.00 33.72 378 LEU A CA 1
ATOM 2945 C C . LEU A 1 378 ? -14.116 -1.273 -50.032 1.00 33.72 378 LEU A C 1
ATOM 2947 O O . LEU A 1 378 ? -15.026 -1.219 -50.854 1.00 33.72 378 LEU A O 1
ATOM 2951 N N . ASP A 1 379 ? -12.898 -0.771 -50.265 1.00 34.12 379 ASP A N 1
ATOM 2952 C CA . ASP A 1 379 ? -12.556 0.021 -51.461 1.00 34.12 379 ASP A CA 1
ATOM 2953 C C . ASP A 1 379 ? -12.203 -0.817 -52.708 1.00 34.12 379 ASP A C 1
ATOM 2955 O O . ASP A 1 379 ? -12.429 -0.377 -53.832 1.00 34.12 379 ASP A O 1
ATOM 2959 N N . ILE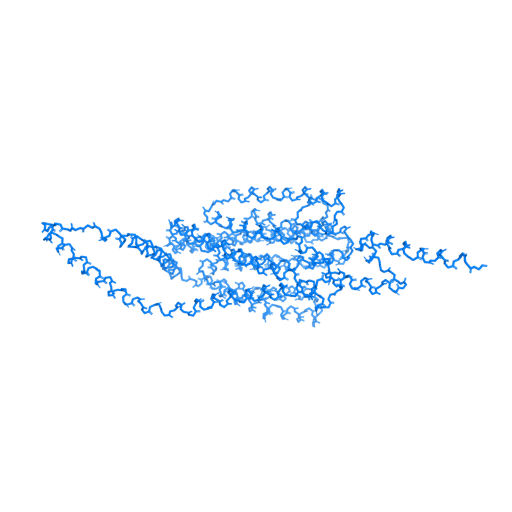 A 1 380 ? -11.735 -2.065 -52.560 1.00 41.41 380 ILE A N 1
ATOM 2960 C CA . ILE A 1 380 ? -11.328 -2.911 -53.710 1.00 41.41 380 ILE A CA 1
ATOM 2961 C C . ILE A 1 380 ? -12.519 -3.377 -54.581 1.00 41.41 380 ILE A C 1
ATOM 2963 O O . ILE A 1 380 ? -12.328 -3.912 -55.671 1.00 41.41 380 ILE A O 1
ATOM 2967 N N . LYS A 1 381 ? -13.775 -3.151 -54.172 1.00 36.53 381 LYS A N 1
ATOM 2968 C CA . LYS A 1 381 ? -14.938 -3.552 -54.985 1.00 36.53 381 LYS A CA 1
ATOM 2969 C C . LYS A 1 381 ? -15.246 -2.642 -56.185 1.00 36.53 381 LYS A C 1
ATOM 2971 O O . LYS A 1 381 ? -16.146 -3.005 -56.937 1.00 36.53 381 LYS A O 1
ATOM 2976 N N . ASN A 1 382 ? -14.527 -1.532 -56.397 1.00 37.16 382 ASN A N 1
ATOM 2977 C CA . ASN A 1 382 ? -14.948 -0.505 -57.364 1.00 37.16 382 ASN A CA 1
ATOM 2978 C C . ASN A 1 382 ? -13.966 -0.096 -58.478 1.00 37.16 382 ASN A C 1
ATOM 2980 O O . ASN A 1 382 ? -14.315 0.806 -59.234 1.00 37.16 382 ASN A O 1
ATOM 2984 N N . GLU A 1 383 ? -12.817 -0.745 -58.682 1.00 36.31 383 GLU A N 1
ATOM 2985 C CA . GLU A 1 383 ? -11.931 -0.365 -59.800 1.00 36.31 383 GLU A CA 1
ATOM 2986 C C . GLU A 1 383 ? -11.532 -1.554 -60.687 1.00 36.31 383 GLU A C 1
ATOM 2988 O O . GLU A 1 383 ? -10.841 -2.486 -60.280 1.00 36.31 383 GLU A O 1
ATOM 2993 N N . SER A 1 384 ? -12.006 -1.506 -61.934 1.00 31.98 384 SER A N 1
ATOM 2994 C CA . SER A 1 384 ? -11.607 -2.351 -63.060 1.00 31.98 384 SER A CA 1
ATOM 2995 C C . SER A 1 384 ? -10.196 -1.982 -63.533 1.00 31.98 384 SER A C 1
ATOM 2997 O O . SER A 1 384 ? -9.960 -0.837 -63.913 1.00 31.98 384 SER A O 1
ATOM 2999 N N . ALA A 1 385 ? -9.274 -2.948 -63.511 1.00 35.66 385 ALA A N 1
ATOM 3000 C CA . ALA A 1 385 ? -7.847 -2.759 -63.773 1.00 35.66 385 ALA A CA 1
ATOM 3001 C C . ALA A 1 385 ? -7.460 -2.840 -65.266 1.00 35.66 385 ALA A C 1
ATOM 3003 O O . ALA A 1 385 ? -7.833 -3.793 -65.952 1.00 35.66 385 ALA A O 1
ATOM 3004 N N . ASP A 1 386 ? -6.629 -1.892 -65.719 1.00 29.48 386 ASP A N 1
ATOM 3005 C CA . ASP A 1 386 ? -5.894 -1.920 -66.994 1.00 29.48 386 ASP A CA 1
ATOM 3006 C C . ASP A 1 386 ? -4.542 -2.658 -66.861 1.00 29.48 386 ASP A C 1
ATOM 3008 O O . ASP A 1 386 ? -3.814 -2.533 -65.874 1.00 29.48 386 ASP A O 1
ATOM 3012 N N . ALA A 1 387 ? -4.201 -3.447 -67.885 1.00 36.78 387 ALA A N 1
ATOM 3013 C CA . ALA A 1 387 ? -3.289 -4.596 -67.815 1.00 36.78 387 ALA A CA 1
ATOM 3014 C C . ALA A 1 387 ? -1.791 -4.337 -68.119 1.00 36.78 387 ALA A C 1
ATOM 3016 O O . ALA A 1 387 ? -1.058 -5.283 -68.405 1.00 36.78 387 ALA A O 1
ATOM 3017 N N . SER A 1 388 ? -1.280 -3.103 -68.058 1.00 33.00 388 SER A N 1
ATOM 3018 C CA . SER A 1 388 ? 0.120 -2.811 -68.442 1.00 33.00 388 SER A CA 1
ATOM 3019 C C . SER A 1 388 ? 1.140 -2.800 -67.290 1.00 33.00 388 SER A C 1
ATOM 3021 O O . SER A 1 388 ? 2.339 -2.829 -67.550 1.00 33.00 388 SER A O 1
ATOM 3023 N N . ASN A 1 389 ? 0.700 -2.820 -66.026 1.00 30.05 389 ASN A N 1
ATOM 3024 C CA . ASN A 1 389 ? 1.584 -2.828 -64.843 1.00 30.05 389 ASN A CA 1
ATOM 3025 C C . ASN A 1 389 ? 1.866 -4.239 -64.276 1.00 30.05 389 ASN A C 1
ATOM 3027 O O . ASN A 1 389 ? 2.469 -4.371 -63.210 1.00 30.05 389 ASN A O 1
ATOM 3031 N N . LEU A 1 390 ? 1.441 -5.298 -64.975 1.00 34.34 390 LEU A N 1
ATOM 3032 C CA . LEU A 1 390 ? 1.383 -6.664 -64.440 1.00 34.34 390 LEU A CA 1
ATOM 3033 C C . LEU A 1 390 ? 2.766 -7.298 -64.179 1.00 34.34 390 LEU A C 1
ATOM 3035 O O . LEU A 1 390 ? 2.932 -8.029 -63.210 1.00 34.34 390 LEU A O 1
ATOM 3039 N N . THR A 1 391 ? 3.785 -6.981 -64.981 1.00 29.88 391 THR A N 1
ATOM 3040 C CA . THR A 1 391 ? 5.081 -7.692 -64.940 1.00 29.88 391 THR A CA 1
ATOM 3041 C C . THR A 1 391 ? 6.032 -7.196 -63.846 1.00 29.88 391 THR A C 1
ATOM 3043 O O . THR A 1 391 ? 6.773 -7.986 -63.265 1.00 29.88 391 THR A O 1
ATOM 3046 N N . LEU A 1 392 ? 5.987 -5.903 -63.502 1.00 31.28 392 LEU A N 1
ATOM 3047 C CA . LEU A 1 392 ? 6.699 -5.351 -62.337 1.00 31.28 392 LEU A CA 1
ATOM 3048 C C . LEU A 1 392 ? 5.983 -5.690 -61.020 1.00 31.28 392 LEU A C 1
ATOM 3050 O O . LEU A 1 392 ? 6.630 -5.837 -59.981 1.00 31.28 392 LEU A O 1
ATOM 3054 N N . PHE A 1 393 ? 4.658 -5.867 -61.069 1.00 34.25 393 PHE A N 1
ATOM 3055 C CA . PHE A 1 393 ? 3.862 -6.283 -59.920 1.00 34.25 393 PHE A CA 1
ATOM 3056 C C . PHE A 1 393 ? 4.105 -7.759 -59.571 1.00 34.25 393 PHE A C 1
ATOM 3058 O O . PHE A 1 393 ? 4.344 -8.045 -58.400 1.00 34.25 393 PHE A O 1
ATOM 3065 N N . GLU A 1 394 ? 4.190 -8.660 -60.559 1.00 32.78 394 GLU A N 1
ATOM 3066 C CA . GLU A 1 394 ? 4.449 -10.101 -60.360 1.00 32.78 394 GLU A CA 1
ATOM 3067 C C . GLU A 1 394 ? 5.763 -10.404 -59.615 1.00 32.78 394 GLU A C 1
ATOM 3069 O O . GLU A 1 394 ? 5.827 -11.308 -58.776 1.00 32.78 394 GLU A O 1
ATOM 3074 N N . GLN A 1 395 ? 6.816 -9.619 -59.868 1.00 28.61 395 GLN A N 1
ATOM 3075 C CA . GLN A 1 395 ? 8.102 -9.765 -59.178 1.00 28.61 395 GLN A CA 1
ATOM 3076 C C . GLN A 1 395 ? 8.044 -9.275 -57.726 1.00 28.61 395 GLN A C 1
ATOM 3078 O O . GLN A 1 395 ? 8.666 -9.870 -56.843 1.00 28.61 395 GLN A O 1
ATOM 3083 N N . SER A 1 396 ? 7.264 -8.221 -57.464 1.00 29.73 396 SER A N 1
ATOM 3084 C CA . SER A 1 396 ? 7.023 -7.739 -56.105 1.00 29.73 396 SER A CA 1
ATOM 3085 C C . SER A 1 396 ? 6.150 -8.721 -55.321 1.00 29.73 396 SER A C 1
ATOM 3087 O O . SER A 1 396 ? 6.538 -9.099 -54.219 1.00 29.73 396 SER A O 1
ATOM 3089 N N . THR A 1 397 ? 5.070 -9.247 -55.916 1.00 32.72 397 THR A N 1
ATOM 3090 C CA . THR A 1 397 ? 4.152 -10.203 -55.280 1.00 32.72 397 THR A CA 1
ATOM 3091 C C . THR A 1 397 ? 4.813 -11.530 -54.954 1.00 32.72 397 THR A C 1
ATOM 3093 O O . THR A 1 397 ? 4.508 -12.079 -53.906 1.00 32.72 397 THR A O 1
ATOM 3096 N N . MET A 1 398 ? 5.771 -12.019 -55.748 1.00 29.36 398 MET A N 1
ATOM 3097 C CA . MET A 1 398 ? 6.522 -13.239 -55.404 1.00 29.36 398 MET A CA 1
ATOM 3098 C C . MET A 1 398 ? 7.407 -13.063 -54.156 1.00 29.36 398 MET A C 1
ATOM 3100 O O . MET A 1 398 ? 7.584 -13.996 -53.366 1.00 29.36 398 MET A O 1
ATOM 3104 N N . ILE A 1 399 ? 7.958 -11.863 -53.943 1.00 39.50 399 ILE A N 1
ATOM 3105 C CA . ILE A 1 399 ? 8.735 -11.532 -52.739 1.00 39.50 399 ILE A CA 1
ATOM 3106 C C . ILE A 1 399 ? 7.790 -11.348 -51.546 1.00 39.50 399 ILE A C 1
ATOM 3108 O O . ILE A 1 399 ? 8.078 -11.859 -50.460 1.00 39.50 399 ILE A O 1
ATOM 3112 N N . THR A 1 400 ? 6.637 -10.696 -51.740 1.00 34.22 400 THR A N 1
ATOM 3113 C CA . THR A 1 400 ? 5.608 -10.551 -50.698 1.00 34.22 400 THR A CA 1
ATOM 3114 C C . THR A 1 400 ? 4.967 -11.885 -50.336 1.00 34.22 400 THR A C 1
ATOM 3116 O O . THR A 1 400 ? 4.720 -12.120 -49.159 1.00 34.22 400 THR A O 1
ATOM 3119 N N . GLU A 1 401 ? 4.748 -12.791 -51.288 1.00 37.94 401 GLU A N 1
ATOM 3120 C CA . GLU A 1 401 ? 4.220 -14.132 -51.040 1.00 37.94 401 GLU A CA 1
ATOM 3121 C C . GLU A 1 401 ? 5.222 -14.970 -50.256 1.00 37.94 401 GLU A C 1
ATOM 3123 O O . GLU A 1 401 ? 4.835 -15.530 -49.234 1.00 37.94 401 GLU A O 1
ATOM 3128 N N . ASN A 1 402 ? 6.509 -14.957 -50.618 1.00 32.34 402 ASN A N 1
ATOM 3129 C CA . ASN A 1 402 ? 7.554 -15.649 -49.860 1.00 32.34 402 ASN A CA 1
ATOM 3130 C C . ASN A 1 402 ? 7.748 -15.067 -48.447 1.00 32.34 402 ASN A C 1
ATOM 3132 O O . ASN A 1 402 ? 7.874 -15.830 -47.485 1.00 32.34 402 ASN A O 1
ATOM 3136 N N . LEU A 1 403 ? 7.700 -13.738 -48.272 1.00 35.12 403 LEU A N 1
ATOM 3137 C CA . LEU A 1 403 ? 7.706 -13.120 -46.938 1.00 35.12 403 LEU A CA 1
ATOM 3138 C C . LEU A 1 403 ? 6.425 -13.432 -46.156 1.00 35.12 403 LEU A C 1
ATOM 3140 O O . LEU A 1 403 ? 6.502 -13.693 -44.955 1.00 35.12 403 LEU A O 1
ATOM 3144 N N . SER A 1 404 ? 5.263 -13.449 -46.815 1.00 37.66 404 SER A N 1
ATOM 3145 C CA . SER A 1 404 ? 3.976 -13.784 -46.197 1.00 37.66 404 SER A CA 1
ATOM 3146 C C . SER A 1 404 ? 3.901 -15.256 -45.816 1.00 37.66 404 SER A C 1
ATOM 3148 O O . SER A 1 404 ? 3.297 -15.577 -44.800 1.00 37.66 404 SER A O 1
ATOM 3150 N N . GLN A 1 405 ? 4.540 -16.148 -46.577 1.00 34.34 405 GLN A N 1
ATOM 3151 C CA . GLN A 1 405 ? 4.593 -17.583 -46.332 1.00 34.34 405 GLN A CA 1
ATOM 3152 C C . GLN A 1 405 ? 5.607 -17.894 -45.228 1.00 34.34 405 GLN A C 1
ATOM 3154 O O . GLN A 1 405 ? 5.315 -18.701 -44.347 1.00 34.34 405 GLN A O 1
ATOM 3159 N N . TYR A 1 406 ? 6.733 -17.173 -45.181 1.00 33.06 406 TYR A N 1
ATOM 3160 C CA . TYR A 1 406 ? 7.679 -17.196 -44.062 1.00 33.06 406 TYR A CA 1
ATOM 3161 C C . TYR A 1 406 ? 7.051 -16.637 -42.772 1.00 33.06 406 TYR A C 1
ATOM 3163 O O . TYR A 1 406 ? 7.193 -17.227 -41.696 1.00 33.06 406 TYR A O 1
ATOM 3171 N N . HIS A 1 407 ? 6.280 -15.546 -42.867 1.00 38.00 407 HIS A N 1
ATOM 3172 C CA . HIS A 1 407 ? 5.459 -15.044 -41.765 1.00 38.00 407 HIS A CA 1
ATOM 3173 C C . HIS A 1 407 ? 4.357 -16.033 -41.390 1.00 38.00 407 HIS A C 1
ATOM 3175 O O . HIS A 1 407 ? 4.266 -16.343 -40.214 1.00 38.00 407 HIS A O 1
ATOM 3181 N N . LYS A 1 408 ? 3.611 -16.627 -42.329 1.00 35.19 408 LYS A N 1
ATOM 3182 C CA . LYS A 1 408 ? 2.588 -17.660 -42.071 1.00 35.19 408 LYS A CA 1
ATOM 3183 C C . LYS A 1 408 ? 3.169 -18.916 -41.433 1.00 35.19 408 LYS A C 1
ATOM 3185 O O . LYS A 1 408 ? 2.529 -19.470 -40.550 1.00 35.19 408 LYS A O 1
ATOM 3190 N N . MET A 1 409 ? 4.369 -19.360 -41.809 1.00 32.84 409 MET A N 1
ATOM 3191 C CA . MET A 1 409 ? 5.042 -20.500 -41.170 1.00 32.84 409 MET A CA 1
ATOM 3192 C C . MET A 1 409 ? 5.462 -20.174 -39.733 1.00 32.84 409 MET A C 1
ATOM 3194 O O . MET A 1 409 ? 5.259 -20.989 -38.830 1.00 32.84 409 MET A O 1
ATOM 3198 N N . LYS A 1 410 ? 5.990 -18.967 -39.485 1.00 32.47 410 LYS A N 1
ATOM 3199 C CA . LYS A 1 410 ? 6.304 -18.491 -38.127 1.00 32.47 410 LYS A CA 1
ATOM 3200 C C . LYS A 1 410 ? 5.032 -18.241 -37.298 1.00 32.47 410 LYS A C 1
ATOM 3202 O O . LYS A 1 410 ? 5.015 -18.518 -36.103 1.00 32.47 410 LYS A O 1
ATOM 3207 N N . PHE A 1 411 ? 3.955 -17.804 -37.948 1.00 38.00 411 PHE A N 1
ATOM 3208 C CA . PHE A 1 411 ? 2.624 -17.577 -37.382 1.00 38.00 411 PHE A CA 1
ATOM 3209 C C . PHE A 1 411 ? 1.935 -18.905 -37.036 1.00 38.00 411 PHE A C 1
ATOM 3211 O O . PHE A 1 411 ? 1.409 -19.046 -35.942 1.00 38.00 411 PHE A O 1
ATOM 3218 N N . SER A 1 412 ? 2.047 -19.930 -37.887 1.00 31.06 412 SER A N 1
ATOM 3219 C CA . SER A 1 412 ? 1.535 -21.287 -37.644 1.00 31.06 412 SER A CA 1
ATOM 3220 C C . SER A 1 412 ? 2.230 -21.966 -36.460 1.00 31.06 412 SER A C 1
ATOM 3222 O O . SER A 1 412 ? 1.566 -22.589 -35.634 1.00 31.06 412 SER A O 1
ATOM 3224 N N . LYS A 1 413 ? 3.546 -21.762 -36.291 1.00 34.53 413 LYS A N 1
ATOM 3225 C CA . LYS A 1 413 ? 4.263 -22.222 -35.089 1.00 34.53 413 LYS A CA 1
ATOM 3226 C C . LYS A 1 413 ? 3.836 -21.482 -33.811 1.00 34.53 413 LYS A C 1
ATOM 3228 O O . LYS A 1 413 ? 3.835 -22.097 -32.750 1.00 34.53 413 LYS A O 1
ATOM 3233 N N . ASN A 1 414 ? 3.425 -20.215 -33.914 1.00 36.56 414 ASN A N 1
ATOM 3234 C CA . ASN A 1 414 ? 2.915 -19.417 -32.791 1.00 36.56 414 ASN A CA 1
ATOM 3235 C C . ASN A 1 414 ? 1.422 -19.642 -32.482 1.00 36.56 414 ASN A C 1
ATOM 3237 O O . ASN A 1 414 ? 0.993 -19.334 -31.373 1.00 36.56 414 ASN A O 1
ATOM 3241 N N . ILE A 1 415 ? 0.635 -20.227 -33.393 1.00 37.31 415 ILE A N 1
ATOM 3242 C CA . ILE A 1 415 ? -0.772 -20.583 -33.126 1.00 37.31 415 ILE A CA 1
ATOM 3243 C C . ILE A 1 415 ? -0.886 -21.680 -32.051 1.00 37.31 415 ILE A C 1
ATOM 3245 O O . ILE A 1 415 ? -1.871 -21.707 -31.320 1.00 37.31 415 ILE A O 1
ATOM 3249 N N . LYS A 1 416 ? 0.162 -22.488 -31.819 1.00 28.86 416 LYS A N 1
ATOM 3250 C CA . LYS A 1 416 ? 0.219 -23.395 -30.654 1.00 28.86 416 LYS A CA 1
ATOM 3251 C C . LYS A 1 416 ? 0.288 -22.680 -29.291 1.00 28.86 416 LYS A C 1
ATOM 3253 O O . LYS A 1 416 ? 0.104 -23.333 -28.272 1.00 28.86 416 LYS A O 1
ATOM 3258 N N . CYS A 1 417 ? 0.503 -21.361 -29.245 1.00 34.59 417 CYS A N 1
ATOM 3259 C CA . CYS A 1 417 ? 0.429 -20.565 -28.010 1.00 34.59 417 CYS A CA 1
ATOM 3260 C C . CYS A 1 417 ? -0.950 -19.922 -27.759 1.00 34.59 417 CYS A C 1
ATOM 3262 O O . CYS A 1 417 ? -1.129 -19.270 -26.732 1.00 34.59 417 CYS A O 1
ATOM 3264 N N . ILE A 1 418 ? -1.941 -20.127 -28.636 1.00 39.38 418 ILE A N 1
ATOM 3265 C CA . ILE A 1 418 ? -3.319 -19.619 -28.466 1.00 39.38 418 ILE A CA 1
ATOM 3266 C C . ILE A 1 418 ? -4.251 -20.745 -27.971 1.00 39.38 418 ILE A C 1
ATOM 3268 O O . ILE A 1 418 ? -5.446 -20.751 -28.221 1.00 39.38 418 ILE A O 1
ATOM 3272 N N . GLU A 1 419 ? -3.724 -21.717 -27.226 1.00 33.69 419 GLU A N 1
ATOM 3273 C CA . GLU A 1 419 ? -4.549 -22.618 -26.400 1.00 33.69 419 GLU A CA 1
ATOM 3274 C C . GLU A 1 419 ? -4.552 -22.209 -24.915 1.00 33.69 419 GLU A C 1
ATOM 3276 O O . GLU A 1 419 ? -5.348 -22.725 -24.134 1.00 33.69 419 GLU A O 1
ATOM 3281 N N . LEU A 1 420 ? -3.755 -21.205 -24.513 1.00 40.56 420 LEU A N 1
ATOM 3282 C CA . LEU A 1 420 ? -3.770 -20.659 -23.143 1.00 40.56 420 LEU A CA 1
ATOM 3283 C C . LEU A 1 420 ? -4.766 -19.502 -22.916 1.00 40.56 420 LEU A C 1
ATOM 3285 O O . LEU A 1 420 ? -4.874 -18.990 -21.801 1.00 40.56 420 LEU A O 1
ATOM 3289 N N . THR A 1 421 ? -5.520 -19.083 -23.932 1.00 49.22 421 THR A N 1
ATOM 3290 C CA . THR A 1 421 ? -6.471 -17.958 -23.845 1.00 49.22 421 THR A CA 1
ATOM 3291 C C . THR A 1 421 ? -7.862 -18.356 -23.348 1.00 49.22 421 THR A C 1
ATOM 3293 O O . THR A 1 421 ? -8.540 -17.515 -22.759 1.00 49.22 421 THR A O 1
ATOM 3296 N N . SER A 1 422 ? -8.281 -19.618 -23.502 1.00 46.47 422 SER A N 1
ATOM 3297 C CA . SER A 1 422 ? -9.631 -20.064 -23.111 1.00 46.47 422 SER A CA 1
ATOM 3298 C C . SER A 1 422 ? -9.828 -20.076 -21.589 1.00 46.47 422 SER A C 1
ATOM 3300 O O . SER A 1 422 ? -10.734 -19.418 -21.081 1.00 46.47 422 SER A O 1
ATOM 3302 N N . ASN A 1 423 ? -8.915 -20.705 -20.837 1.00 49.97 423 ASN A N 1
ATOM 3303 C CA . ASN A 1 423 ? -9.001 -20.773 -19.370 1.00 49.97 423 ASN A CA 1
ATOM 3304 C C . ASN A 1 423 ? -8.862 -19.394 -18.705 1.00 49.97 423 ASN A C 1
ATOM 3306 O O . ASN A 1 423 ? -9.511 -19.117 -17.699 1.00 49.97 423 ASN A O 1
ATOM 3310 N N . TYR A 1 424 ? -8.047 -18.506 -19.279 1.00 52.53 424 TYR A N 1
ATOM 3311 C CA . TYR A 1 424 ? -7.834 -17.160 -18.746 1.00 52.53 424 TYR A CA 1
ATOM 3312 C C . TYR A 1 424 ? -9.026 -16.227 -19.008 1.00 52.53 424 TYR A C 1
ATOM 3314 O O . TYR A 1 424 ? -9.377 -15.406 -18.158 1.00 52.53 424 TYR A O 1
ATOM 3322 N N . LEU A 1 425 ? -9.679 -16.365 -20.167 1.00 52.53 425 LEU A N 1
ATOM 3323 C CA . LEU A 1 425 ? -10.908 -15.641 -20.484 1.00 52.53 425 LEU A CA 1
ATOM 3324 C C . LEU A 1 425 ? -12.074 -16.135 -19.619 1.00 52.53 425 LEU A C 1
ATOM 3326 O O . LEU A 1 425 ? -12.791 -15.317 -19.050 1.00 52.53 425 LEU A O 1
ATOM 3330 N N . TRP A 1 426 ? -12.197 -17.453 -19.435 1.00 55.81 426 TRP A N 1
ATOM 3331 C CA . TRP A 1 426 ? -13.183 -18.051 -18.533 1.00 55.81 426 TRP A CA 1
ATOM 3332 C C . TRP A 1 426 ? -13.018 -17.558 -17.095 1.00 55.81 426 TRP A C 1
ATOM 3334 O O . TRP A 1 426 ? -14.002 -17.189 -16.465 1.00 55.81 426 TRP A O 1
ATOM 3344 N N . PHE A 1 427 ? -11.784 -17.459 -16.594 1.00 58.62 427 PHE A N 1
ATOM 3345 C CA . PHE A 1 427 ? -11.517 -16.938 -15.251 1.00 58.62 427 PHE A CA 1
ATOM 3346 C C . PHE A 1 427 ? -11.935 -15.464 -15.099 1.00 58.62 427 PHE A C 1
ATOM 3348 O O . PHE A 1 427 ? -12.535 -15.090 -14.094 1.00 58.62 427 PHE A O 1
ATOM 3355 N N . LYS A 1 428 ? -11.699 -14.627 -16.122 1.00 62.69 428 LYS A N 1
ATOM 3356 C CA . LYS A 1 428 ? -12.178 -13.232 -16.147 1.00 62.69 428 LYS A CA 1
ATOM 3357 C C . LYS A 1 428 ? -13.701 -13.137 -16.188 1.00 62.69 428 LYS A C 1
ATOM 3359 O O . LYS A 1 428 ? -14.270 -12.311 -15.480 1.00 62.69 428 LYS A O 1
ATOM 3364 N N . CYS A 1 429 ? -14.351 -13.981 -16.988 1.00 62.28 429 CYS A N 1
ATOM 3365 C CA . CYS A 1 429 ? -15.806 -14.059 -17.046 1.00 62.28 429 CYS A CA 1
ATOM 3366 C C . CYS A 1 429 ? -16.386 -14.529 -15.709 1.00 62.28 429 CYS A C 1
ATOM 3368 O O . CYS A 1 429 ? -17.317 -13.903 -15.223 1.00 62.28 429 CYS A O 1
ATOM 3370 N N . ILE A 1 430 ? -15.805 -15.550 -15.070 1.00 73.38 430 ILE A N 1
ATOM 3371 C CA . ILE A 1 430 ? -16.211 -16.012 -13.736 1.00 73.38 430 ILE A CA 1
ATOM 3372 C C . ILE A 1 430 ? -16.111 -14.873 -12.721 1.00 73.38 430 ILE A C 1
ATOM 3374 O O . ILE A 1 430 ? -17.078 -14.622 -12.013 1.00 73.38 430 ILE A O 1
ATOM 3378 N N . ILE A 1 431 ? -14.985 -14.155 -12.668 1.00 66.94 431 ILE A N 1
ATOM 3379 C CA . ILE A 1 431 ? -14.812 -13.022 -11.747 1.00 66.94 431 ILE A CA 1
ATOM 3380 C C . ILE A 1 431 ? -15.883 -11.952 -11.996 1.00 66.94 431 ILE A C 1
ATOM 3382 O O . ILE A 1 431 ? -16.524 -11.491 -11.055 1.00 66.94 431 ILE A O 1
ATOM 3386 N N . PHE A 1 432 ? -16.120 -11.594 -13.260 1.00 70.69 432 PHE A N 1
ATOM 3387 C CA . PHE A 1 432 ? -17.163 -10.639 -13.632 1.00 70.69 432 PHE A CA 1
ATOM 3388 C C . PHE A 1 432 ? -18.563 -11.113 -13.210 1.00 70.69 432 PHE A C 1
ATOM 3390 O O . PHE A 1 432 ? -19.323 -10.339 -12.633 1.00 70.69 432 PHE A O 1
ATOM 3397 N N . PHE A 1 433 ? -18.895 -12.386 -13.438 1.00 72.88 433 PHE A N 1
ATOM 3398 C CA . PHE A 1 433 ? -20.178 -12.969 -13.045 1.00 72.88 433 PHE A CA 1
ATOM 3399 C C . PHE A 1 433 ? -20.337 -13.079 -11.528 1.00 72.88 433 PHE A C 1
ATOM 3401 O O . PHE A 1 433 ? -21.427 -12.825 -11.032 1.00 72.88 433 PHE A O 1
ATOM 3408 N N . ILE A 1 434 ? -19.275 -13.389 -10.779 1.00 74.06 434 ILE A N 1
ATOM 3409 C CA . ILE A 1 434 ? -19.296 -13.372 -9.310 1.00 74.06 434 ILE A CA 1
ATOM 3410 C C . ILE A 1 434 ? -19.629 -11.963 -8.816 1.00 74.06 434 ILE A C 1
ATOM 3412 O O . ILE A 1 434 ? -20.523 -11.809 -7.987 1.00 74.06 434 ILE A O 1
ATOM 3416 N N . PHE A 1 435 ? -18.976 -10.930 -9.356 1.00 67.38 435 PHE A N 1
ATOM 3417 C CA . PHE A 1 435 ? -19.277 -9.545 -8.991 1.00 67.38 435 PHE A CA 1
ATOM 3418 C C . PHE A 1 435 ? -20.700 -9.131 -9.377 1.00 67.38 435 PHE A C 1
ATOM 3420 O O . PHE A 1 435 ? -21.385 -8.486 -8.584 1.00 67.38 435 PHE A O 1
ATOM 3427 N N . LEU A 1 436 ? -21.182 -9.557 -10.546 1.00 70.81 436 LEU A N 1
ATOM 3428 C CA . LEU A 1 436 ? -22.555 -9.310 -10.983 1.00 70.81 436 LEU A CA 1
ATOM 3429 C C . LEU A 1 436 ? -23.581 -10.002 -10.071 1.00 70.81 436 LEU A C 1
ATOM 3431 O O . LEU A 1 436 ? -24.587 -9.400 -9.712 1.00 70.81 436 LEU A O 1
ATOM 3435 N N . ILE A 1 437 ? -23.315 -11.243 -9.657 1.00 75.88 437 ILE A N 1
ATOM 3436 C CA . ILE A 1 437 ? -24.164 -11.997 -8.728 1.00 75.88 437 ILE A CA 1
ATOM 3437 C C . ILE A 1 437 ? -24.181 -11.325 -7.352 1.00 75.88 437 ILE A C 1
ATOM 3439 O O . ILE A 1 437 ? -25.258 -11.137 -6.794 1.00 75.88 437 ILE A O 1
ATOM 3443 N N . LEU A 1 438 ? -23.026 -10.905 -6.825 1.00 67.62 438 LEU A N 1
ATOM 3444 C CA . LEU A 1 438 ? -22.948 -10.164 -5.560 1.00 67.62 438 LEU A CA 1
ATOM 3445 C C . LEU A 1 438 ? -23.735 -8.849 -5.624 1.00 67.62 438 LEU A C 1
ATOM 3447 O O . LEU A 1 438 ? -24.433 -8.505 -4.672 1.00 67.62 438 LEU A O 1
ATOM 3451 N N . LEU A 1 439 ? -23.675 -8.148 -6.759 1.00 68.69 439 LEU A N 1
ATOM 3452 C CA . LEU A 1 439 ? -24.442 -6.928 -6.998 1.00 68.69 439 LEU A CA 1
ATOM 3453 C C . LEU A 1 439 ? -25.953 -7.203 -7.034 1.00 68.69 439 LEU A C 1
ATOM 3455 O O . LEU A 1 439 ? -26.717 -6.494 -6.381 1.00 68.69 439 LEU A O 1
ATOM 3459 N N . ILE A 1 440 ? -26.389 -8.263 -7.718 1.00 74.00 440 ILE A N 1
ATOM 3460 C CA . ILE A 1 440 ? -27.803 -8.665 -7.774 1.00 74.00 440 ILE A CA 1
ATOM 3461 C C . ILE A 1 440 ? -28.313 -9.091 -6.392 1.00 74.00 440 ILE A C 1
ATOM 3463 O O . ILE A 1 440 ? -29.389 -8.658 -5.989 1.00 74.00 440 ILE A O 1
ATOM 3467 N N . ILE A 1 441 ? -27.544 -9.886 -5.642 1.00 72.31 441 ILE A N 1
ATOM 3468 C CA . ILE A 1 441 ? -27.902 -10.323 -4.283 1.00 72.31 441 ILE A CA 1
ATOM 3469 C C . ILE A 1 441 ? -27.990 -9.121 -3.337 1.00 72.31 441 ILE A C 1
ATOM 3471 O O . ILE A 1 441 ? -28.952 -9.008 -2.585 1.00 72.31 441 ILE A O 1
ATOM 3475 N N . SER A 1 442 ? -27.033 -8.194 -3.405 1.00 68.75 442 SER A N 1
ATOM 3476 C CA . SER A 1 442 ? -27.041 -6.953 -2.622 1.00 68.75 442 SER A CA 1
ATOM 3477 C C . SER A 1 442 ? -28.283 -6.101 -2.903 1.00 68.75 442 SER A C 1
ATOM 3479 O O . SER A 1 442 ? -28.952 -5.641 -1.977 1.00 68.75 442 SER A O 1
ATOM 3481 N N . LEU A 1 443 ? -28.615 -5.902 -4.182 1.00 68.06 443 LEU A N 1
ATOM 3482 C CA . LEU A 1 443 ? -29.809 -5.155 -4.579 1.00 68.06 443 LEU A CA 1
ATOM 3483 C C . LEU A 1 443 ? -31.094 -5.878 -4.157 1.00 68.06 443 LEU A C 1
ATOM 3485 O O . LEU A 1 443 ? -32.031 -5.225 -3.711 1.00 68.06 443 LEU A O 1
ATOM 3489 N N . TYR A 1 444 ? -31.120 -7.211 -4.236 1.00 73.62 444 TYR A N 1
ATOM 3490 C CA . TYR A 1 444 ? -32.235 -8.034 -3.773 1.00 73.62 444 TYR A CA 1
ATOM 3491 C C . TYR A 1 444 ? -32.453 -7.892 -2.260 1.00 73.62 444 TYR A C 1
ATOM 3493 O O . TYR A 1 444 ? -33.562 -7.580 -1.833 1.00 73.62 444 TYR A O 1
ATOM 3501 N N . ILE A 1 445 ? -31.401 -8.042 -1.447 1.00 65.94 445 ILE A N 1
ATOM 3502 C CA . ILE A 1 445 ? -31.484 -7.886 0.014 1.00 65.94 445 ILE A CA 1
ATOM 3503 C C . ILE A 1 445 ? -32.026 -6.498 0.361 1.00 65.94 445 ILE A C 1
ATOM 3505 O O . ILE A 1 445 ? -32.972 -6.384 1.134 1.00 65.94 445 ILE A O 1
ATOM 3509 N N . ARG A 1 446 ? -31.506 -5.442 -0.269 1.00 66.75 446 ARG A N 1
ATOM 3510 C CA . ARG A 1 446 ? -31.942 -4.072 0.018 1.00 66.75 446 ARG A CA 1
ATOM 3511 C C . ARG A 1 446 ? -33.359 -3.759 -0.464 1.00 66.75 446 ARG A C 1
ATOM 3513 O O . ARG A 1 446 ? -34.061 -2.998 0.190 1.00 66.75 446 ARG A O 1
ATOM 3520 N N . PHE A 1 447 ? -33.792 -4.344 -1.581 1.00 65.81 447 PHE A N 1
ATOM 3521 C CA . PHE A 1 447 ? -35.150 -4.163 -2.095 1.00 65.81 447 PHE A CA 1
ATOM 3522 C C . PHE A 1 447 ? -36.188 -4.846 -1.192 1.00 65.81 447 PHE A C 1
ATOM 3524 O O . PHE A 1 447 ? -37.205 -4.241 -0.855 1.00 65.81 447 PHE A O 1
ATOM 3531 N N . PHE A 1 448 ? -35.917 -6.075 -0.740 1.00 65.44 448 PHE A N 1
ATOM 3532 C CA . PHE A 1 448 ? -36.865 -6.856 0.063 1.00 65.44 448 PHE A CA 1
ATOM 3533 C C . PHE A 1 448 ? -36.803 -6.569 1.577 1.00 65.44 448 PHE A C 1
ATOM 3535 O O . PHE A 1 448 ? -37.824 -6.704 2.247 1.00 65.44 448 PHE A O 1
ATOM 3542 N N . TYR A 1 449 ? -35.671 -6.099 2.116 1.00 60.12 449 TYR A N 1
ATOM 3543 C CA . TYR A 1 449 ? -35.514 -5.679 3.519 1.00 60.12 449 TYR A CA 1
ATOM 3544 C C . TYR A 1 449 ? -35.401 -4.147 3.638 1.00 60.12 449 TYR A C 1
ATOM 3546 O O . TYR A 1 449 ? -34.420 -3.610 4.142 1.00 60.12 449 TYR A O 1
ATOM 3554 N N . SER A 1 450 ? -36.418 -3.427 3.148 1.00 53.72 450 SER A N 1
ATOM 3555 C CA . SER A 1 450 ? -36.433 -1.952 3.075 1.00 53.72 450 SER A CA 1
ATOM 3556 C C . SER A 1 450 ? -36.650 -1.230 4.418 1.00 53.72 450 SER A C 1
ATOM 3558 O O . SER A 1 450 ? -36.530 -0.007 4.472 1.00 53.72 450 SER A O 1
ATOM 3560 N N . ILE A 1 451 ? -36.988 -1.944 5.499 1.00 57.09 451 ILE A N 1
ATOM 3561 C CA . ILE A 1 451 ? -37.186 -1.340 6.823 1.00 57.09 451 ILE A CA 1
ATOM 3562 C C . ILE A 1 451 ? -35.857 -1.428 7.584 1.00 57.09 451 ILE A C 1
ATOM 3564 O O . ILE A 1 451 ? -35.400 -2.543 7.842 1.00 57.09 451 ILE A O 1
ATOM 3568 N N . PRO A 1 452 ? -35.235 -0.297 7.958 1.00 58.06 452 PRO A N 1
ATOM 3569 C CA . PRO A 1 452 ? -34.028 -0.321 8.773 1.00 58.06 452 PRO A CA 1
ATOM 3570 C C . PRO A 1 452 ? -34.301 -1.038 10.099 1.00 58.06 452 PRO A C 1
ATOM 3572 O O . PRO A 1 452 ? -35.311 -0.758 10.747 1.00 58.06 452 PRO A O 1
ATOM 3575 N N . LEU A 1 453 ? -33.421 -1.939 10.540 1.00 54.19 453 LEU A N 1
ATOM 3576 C CA . LEU A 1 453 ? -33.683 -2.748 11.739 1.00 54.19 453 LEU A CA 1
ATOM 3577 C C . LEU A 1 453 ? -33.760 -1.906 13.027 1.00 54.19 453 LEU A C 1
ATOM 3579 O O . LEU A 1 453 ? -34.443 -2.288 13.981 1.00 54.19 453 LEU A O 1
ATOM 3583 N N . TRP A 1 454 ? -33.143 -0.719 13.044 1.00 54.44 454 TRP A N 1
ATOM 3584 C CA . TRP A 1 454 ? -33.325 0.253 14.125 1.00 54.44 454 TRP A CA 1
ATOM 3585 C C . TRP A 1 454 ? -34.772 0.753 14.233 1.00 54.44 454 TRP A C 1
ATOM 3587 O O . TRP A 1 454 ? -35.238 1.025 15.338 1.00 54.44 454 TRP A O 1
ATOM 3597 N N . TYR A 1 455 ? -35.506 0.843 13.116 1.00 59.44 455 TYR A N 1
ATOM 3598 C CA . TYR A 1 455 ? -36.908 1.258 13.115 1.00 59.44 455 TYR A CA 1
ATOM 3599 C C . TYR A 1 455 ? -37.762 0.207 13.818 1.00 59.44 455 TYR A C 1
ATOM 3601 O O . TYR A 1 455 ? -38.557 0.556 14.684 1.00 59.44 455 TYR A O 1
ATOM 3609 N N . THR A 1 456 ? -37.544 -1.079 13.528 1.00 59.62 456 THR 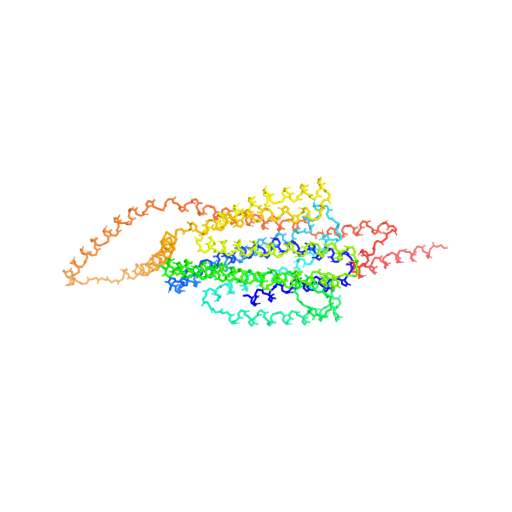A N 1
ATOM 3610 C CA . THR A 1 456 ? -38.215 -2.184 14.231 1.00 59.62 456 THR A CA 1
ATOM 3611 C C . THR A 1 456 ? -37.850 -2.239 15.714 1.00 59.62 456 THR A C 1
ATOM 3613 O O . THR A 1 456 ? -38.753 -2.315 16.540 1.00 59.62 456 THR A O 1
ATOM 3616 N N . TYR A 1 457 ? -36.569 -2.087 16.070 1.00 59.59 457 TYR A N 1
ATOM 3617 C CA . TYR A 1 457 ? -36.122 -2.056 17.469 1.00 59.59 457 TYR A CA 1
ATOM 3618 C C . TYR A 1 457 ? -36.758 -0.898 18.253 1.00 59.59 457 TYR A C 1
ATOM 3620 O O . TYR A 1 457 ? -37.250 -1.077 19.367 1.00 59.59 457 TYR A O 1
ATOM 3628 N N . CYS A 1 458 ? -36.791 0.300 17.665 1.00 59.22 458 CYS A N 1
ATOM 3629 C CA . CYS A 1 458 ? -37.413 1.446 18.314 1.00 59.22 458 CYS A CA 1
ATOM 3630 C C . CYS A 1 458 ? -38.930 1.332 18.393 1.00 59.22 458 CYS A C 1
ATOM 3632 O O . CYS A 1 458 ? -39.508 1.772 19.382 1.00 59.22 458 CYS A O 1
ATOM 3634 N N . ASN A 1 459 ? -39.573 0.714 17.404 1.00 61.47 459 ASN A N 1
ATOM 3635 C CA . ASN A 1 459 ? -41.010 0.474 17.434 1.00 61.47 459 ASN A CA 1
ATOM 3636 C C . ASN A 1 459 ? -41.398 -0.584 18.489 1.00 61.47 459 ASN A C 1
ATOM 3638 O O . ASN A 1 459 ? -42.450 -0.466 19.109 1.00 61.47 459 ASN A O 1
ATOM 3642 N N . GLU A 1 460 ? -40.534 -1.570 18.762 1.00 58.69 460 GLU A N 1
ATOM 3643 C CA . GLU A 1 460 ? -40.719 -2.529 19.863 1.00 58.69 460 GLU A CA 1
ATOM 3644 C C . GLU A 1 460 ? -40.527 -1.879 21.247 1.00 58.69 460 GLU A C 1
ATOM 3646 O O . GLU A 1 460 ? -41.308 -2.147 22.162 1.00 58.69 460 GLU A O 1
ATOM 3651 N N . GLN A 1 461 ? -39.564 -0.959 21.401 1.00 54.44 461 GLN A N 1
ATOM 3652 C CA . GLN A 1 461 ? -39.347 -0.228 22.661 1.00 54.44 461 GLN A CA 1
ATOM 3653 C C . GLN A 1 461 ? -40.389 0.863 22.963 1.00 54.44 461 GLN A C 1
ATOM 3655 O O . GLN A 1 461 ? -40.509 1.281 24.114 1.00 54.44 461 GLN A O 1
ATOM 3660 N N . VAL A 1 462 ? -41.181 1.316 21.983 1.00 52.31 462 VAL A N 1
ATOM 3661 C CA . VAL A 1 462 ? -42.284 2.276 22.215 1.00 52.31 462 VAL A CA 1
ATOM 3662 C C . VAL A 1 462 ? -43.336 1.721 23.189 1.00 52.31 462 VAL A C 1
ATOM 3664 O O . VAL A 1 462 ? -43.971 2.501 23.899 1.00 52.31 462 VAL A O 1
ATOM 3667 N N . ASN A 1 463 ? -43.472 0.394 23.280 1.00 47.91 463 ASN A N 1
ATOM 3668 C CA . ASN A 1 463 ? -44.421 -0.278 24.173 1.00 47.91 463 ASN A CA 1
ATOM 3669 C C . ASN A 1 463 ? -43.849 -0.615 25.564 1.00 47.91 463 ASN A C 1
ATOM 3671 O O . ASN A 1 463 ? -44.598 -1.052 26.438 1.00 47.91 463 ASN A O 1
ATOM 3675 N N . SER A 1 464 ? -42.549 -0.404 25.800 1.00 44.41 464 SER A N 1
ATOM 3676 C CA . SER A 1 464 ? -41.917 -0.565 27.116 1.00 44.41 464 SER A CA 1
ATOM 3677 C C . SER A 1 464 ? -41.748 0.792 27.808 1.00 44.41 464 SER A C 1
ATOM 3679 O O . SER A 1 464 ? -41.299 1.753 27.191 1.00 44.41 464 SER A O 1
ATOM 3681 N N . LEU A 1 465 ? -42.087 0.879 29.099 1.00 47.47 465 LEU A N 1
ATOM 3682 C CA . LEU A 1 465 ? -42.015 2.116 29.901 1.00 47.47 465 LEU A CA 1
ATOM 3683 C C . LEU A 1 465 ? -40.592 2.698 30.047 1.00 47.47 465 LEU A C 1
ATOM 3685 O O . LEU A 1 465 ? -40.461 3.878 30.364 1.00 47.47 465 LEU A O 1
ATOM 3689 N N . ASP A 1 466 ? -39.547 1.919 29.751 1.00 43.53 466 ASP A N 1
ATOM 3690 C CA . ASP A 1 466 ? -38.160 2.387 29.663 1.00 43.53 466 ASP A CA 1
ATOM 3691 C C . ASP A 1 466 ? -37.821 2.825 28.232 1.00 43.53 466 ASP A C 1
ATOM 3693 O O . ASP A 1 466 ? -37.313 2.063 27.406 1.00 43.53 466 ASP A O 1
ATOM 3697 N N . LYS A 1 467 ? -38.107 4.092 27.920 1.00 53.56 467 LYS A N 1
ATOM 3698 C CA . LYS A 1 467 ? -37.696 4.701 26.648 1.00 53.56 467 LYS A CA 1
ATOM 3699 C C . LYS A 1 467 ? -36.189 4.940 26.657 1.00 53.56 467 LYS A C 1
ATOM 3701 O O . LYS A 1 467 ? -35.697 5.809 27.375 1.00 53.56 467 LYS A O 1
ATOM 3706 N N . SER A 1 468 ? -35.451 4.224 25.814 1.00 53.22 468 SER A N 1
ATOM 3707 C CA . SER A 1 468 ? -34.034 4.517 25.607 1.00 53.22 468 SER A CA 1
ATOM 3708 C C . SER A 1 468 ? -33.846 5.909 24.975 1.00 53.22 468 SER A C 1
ATOM 3710 O O . SER A 1 468 ? -34.570 6.312 24.061 1.00 53.22 468 SER A O 1
ATOM 3712 N N . SER A 1 469 ? -32.824 6.645 25.430 1.00 50.28 469 SER A N 1
ATOM 3713 C CA . SER A 1 469 ? -32.378 7.935 24.854 1.00 50.28 469 SER A CA 1
ATOM 3714 C C . SER A 1 469 ? -32.101 7.864 23.335 1.00 50.28 469 SER A C 1
ATOM 3716 O O . SER A 1 469 ? -32.090 8.881 22.639 1.00 50.28 469 SER A O 1
ATOM 3718 N N . PHE A 1 470 ? -31.905 6.645 22.830 1.00 53.78 470 PHE A N 1
ATOM 3719 C CA . PHE A 1 470 ? -31.697 6.266 21.438 1.00 53.78 470 PHE A CA 1
ATOM 3720 C C . PHE A 1 470 ? -32.910 6.551 20.537 1.00 53.78 470 PHE A C 1
ATOM 3722 O O . PHE A 1 470 ? -32.788 7.296 19.564 1.00 53.78 470 PHE A O 1
ATOM 3729 N N . CYS A 1 471 ? -34.097 6.037 20.873 1.00 54.97 471 CYS A N 1
ATOM 3730 C CA . CYS A 1 471 ? -35.269 6.168 19.997 1.00 54.97 471 CYS A CA 1
ATOM 3731 C C . CYS A 1 471 ? -35.816 7.597 19.933 1.00 54.97 471 CYS A C 1
ATOM 3733 O O . CYS A 1 471 ? -36.340 8.015 18.902 1.00 54.97 471 CYS A O 1
ATOM 3735 N N . ILE A 1 472 ? -35.609 8.369 21.003 1.00 56.47 472 ILE A N 1
ATOM 3736 C CA . ILE A 1 472 ? -35.972 9.790 21.084 1.00 56.47 472 ILE A CA 1
ATOM 3737 C C . ILE A 1 472 ? -35.111 10.650 20.140 1.00 56.47 472 ILE A C 1
ATOM 3739 O O . ILE A 1 472 ? -35.601 11.647 19.617 1.00 56.47 472 ILE A O 1
ATOM 3743 N N . ARG A 1 473 ? -33.844 10.279 19.899 1.00 52.25 473 ARG A N 1
ATOM 3744 C CA . ARG A 1 473 ? -32.921 11.037 19.031 1.00 52.25 473 ARG A CA 1
ATOM 3745 C C . ARG A 1 473 ? -33.094 10.752 17.538 1.00 52.25 473 ARG A C 1
ATOM 3747 O O . ARG A 1 473 ? -32.843 11.641 16.731 1.00 52.25 473 ARG A O 1
ATOM 3754 N N . ILE A 1 474 ? -33.483 9.530 17.172 1.00 49.47 474 ILE A N 1
ATOM 3755 C CA . ILE A 1 474 ? -33.494 9.075 15.770 1.00 49.47 474 ILE A CA 1
ATOM 3756 C C . ILE A 1 474 ? -34.877 9.176 15.115 1.00 49.47 474 ILE A C 1
ATOM 3758 O O . ILE A 1 474 ? -34.952 9.409 13.906 1.00 49.47 474 ILE A O 1
ATOM 3762 N N . MET A 1 475 ? -35.979 9.044 15.865 1.00 55.66 475 MET A N 1
ATOM 3763 C CA . MET A 1 475 ? -37.307 9.226 15.273 1.00 55.66 475 MET A CA 1
ATOM 3764 C C . MET A 1 475 ? -37.558 10.711 14.953 1.00 55.66 475 MET A C 1
ATOM 3766 O O . MET A 1 475 ? -37.430 11.558 15.839 1.00 55.66 475 MET A O 1
ATOM 3770 N N . PRO A 1 476 ? -37.946 11.065 13.712 1.00 47.38 476 PRO A N 1
ATOM 3771 C CA . PRO A 1 476 ? -38.295 12.439 13.384 1.00 47.38 476 PRO A CA 1
ATOM 3772 C C . PRO A 1 476 ? -39.487 12.891 14.238 1.00 47.38 476 PRO A C 1
ATOM 3774 O O . PRO A 1 476 ? -40.552 12.271 14.225 1.00 47.38 476 PRO A O 1
ATOM 3777 N N . ILE A 1 477 ? -39.307 14.012 14.945 1.00 46.22 477 ILE A N 1
ATOM 3778 C CA . ILE A 1 477 ? -40.288 14.630 15.858 1.00 46.22 477 ILE A CA 1
ATOM 3779 C C . ILE A 1 477 ? -41.673 14.811 15.193 1.00 46.22 477 ILE A C 1
ATOM 3781 O O . ILE A 1 477 ? -42.701 14.753 15.864 1.00 46.22 477 ILE A O 1
ATOM 3785 N N . ASN A 1 478 ? -41.733 14.934 13.863 1.00 35.62 478 ASN A N 1
ATOM 3786 C CA . ASN A 1 478 ? -42.969 15.198 13.122 1.00 35.62 478 ASN A CA 1
ATOM 3787 C C . ASN A 1 478 ? -43.994 14.049 13.087 1.00 35.62 478 ASN A C 1
ATOM 3789 O O . ASN A 1 478 ? -45.168 14.330 12.854 1.00 35.62 478 ASN A O 1
ATOM 3793 N N . ASN A 1 479 ? -43.624 12.795 13.375 1.00 38.69 479 ASN A N 1
ATOM 3794 C CA . ASN A 1 479 ? -44.624 11.721 13.507 1.00 38.69 479 ASN A CA 1
ATOM 3795 C C . ASN A 1 479 ? -45.277 11.673 14.901 1.00 38.69 479 ASN A C 1
ATOM 3797 O O . ASN A 1 479 ? -46.347 11.083 15.052 1.00 38.69 479 ASN A O 1
ATOM 3801 N N . TYR A 1 480 ? -44.700 12.343 15.906 1.00 38.88 480 TYR A N 1
ATOM 3802 C CA . TYR A 1 480 ? -45.254 12.355 17.264 1.00 38.88 480 TYR A CA 1
ATOM 3803 C C . TYR A 1 480 ? -46.490 13.254 17.409 1.00 38.88 480 TYR A C 1
ATOM 3805 O O . TYR A 1 480 ? -47.345 12.975 18.248 1.00 38.88 480 TYR A O 1
ATOM 3813 N N . LEU A 1 481 ? -46.637 14.289 16.574 1.00 36.12 481 LEU A N 1
ATOM 3814 C CA . LEU A 1 481 ? -47.793 15.196 16.632 1.00 36.12 481 LEU A CA 1
ATOM 3815 C C . LEU A 1 481 ? -49.037 14.652 15.912 1.00 36.12 481 LEU A C 1
ATOM 3817 O O . LEU A 1 481 ? -50.154 15.012 16.275 1.00 36.12 481 LEU A O 1
ATOM 3821 N N . LEU A 1 482 ? -48.878 13.756 14.934 1.00 34.56 482 LEU A N 1
ATOM 3822 C CA . LEU A 1 482 ? -50.012 13.154 14.218 1.00 34.56 482 LEU A CA 1
ATOM 3823 C C . LEU A 1 482 ? -50.665 12.006 15.002 1.00 34.56 482 LEU A C 1
ATOM 3825 O O . LEU A 1 482 ? -51.875 11.818 14.913 1.00 34.56 482 LEU A O 1
ATOM 3829 N N . GLN A 1 483 ? -49.898 11.279 15.820 1.00 35.06 483 GLN A N 1
ATOM 3830 C CA . GLN A 1 483 ? -50.440 10.204 16.657 1.00 35.06 483 GLN A CA 1
ATOM 3831 C C . GLN A 1 483 ? -50.935 10.698 18.026 1.00 35.06 483 GLN A C 1
ATOM 3833 O O . GLN A 1 483 ? -51.899 10.140 18.550 1.00 35.06 483 GLN A O 1
ATOM 3838 N N . SER A 1 484 ? -50.360 11.777 18.584 1.00 36.19 484 SER A N 1
ATOM 3839 C CA . SER A 1 484 ? -50.908 12.380 19.809 1.00 36.19 484 SER A CA 1
ATOM 3840 C C . SER A 1 484 ? -52.211 13.146 19.548 1.00 36.19 484 SER A C 1
ATOM 3842 O O . SER A 1 484 ? -53.125 13.048 20.362 1.00 36.19 484 SER A O 1
ATOM 3844 N N . ASN A 1 485 ? -52.371 13.800 18.388 1.00 33.25 485 ASN A N 1
ATOM 3845 C CA . ASN A 1 485 ? -53.632 14.470 18.041 1.00 33.25 485 ASN A CA 1
ATOM 3846 C C . ASN A 1 485 ? -54.793 13.494 17.793 1.00 33.25 485 ASN A C 1
ATOM 3848 O O . ASN A 1 485 ? -55.932 13.829 18.119 1.00 33.25 485 ASN A O 1
ATOM 3852 N N . ASN A 1 486 ? -54.530 12.281 17.294 1.00 35.72 486 ASN A N 1
ATOM 3853 C CA . ASN A 1 486 ? -55.571 11.259 17.109 1.00 35.72 486 ASN A CA 1
ATOM 3854 C C . ASN A 1 486 ? -55.966 10.557 18.422 1.00 35.72 486 ASN A C 1
ATOM 3856 O O . ASN A 1 486 ? -57.115 10.153 18.577 1.00 35.72 486 ASN A O 1
ATOM 3860 N N . ASN A 1 487 ? -55.058 10.472 19.402 1.00 36.19 487 ASN A N 1
ATOM 3861 C CA . ASN A 1 487 ? -55.393 9.943 20.728 1.00 36.19 487 ASN A CA 1
ATOM 3862 C C . ASN A 1 487 ? -56.040 10.999 21.641 1.00 36.19 487 ASN A C 1
ATOM 3864 O O . ASN A 1 487 ? -56.900 10.653 22.445 1.00 36.19 487 ASN A O 1
ATOM 3868 N N . ILE A 1 488 ? -55.695 12.284 21.498 1.00 39.38 488 ILE A N 1
ATOM 3869 C CA . ILE A 1 488 ? -56.328 13.376 22.259 1.00 39.38 488 ILE A CA 1
ATOM 3870 C C . ILE A 1 488 ? -57.748 13.667 21.743 1.00 39.38 488 ILE A C 1
ATOM 3872 O O . ILE A 1 488 ? -58.629 13.969 22.543 1.00 39.38 488 ILE A O 1
ATOM 3876 N N . THR A 1 489 ? -58.015 13.514 20.441 1.00 35.81 489 THR A N 1
ATOM 3877 C CA . THR A 1 489 ? -59.383 13.645 19.896 1.00 35.81 489 THR A CA 1
ATOM 3878 C C . THR A 1 489 ? -60.305 12.501 20.323 1.00 35.81 489 THR A C 1
ATOM 3880 O O . THR A 1 489 ? -61.476 12.759 20.593 1.00 35.81 489 THR A O 1
ATOM 3883 N N . HIS A 1 490 ? -59.789 11.279 20.495 1.00 34.81 490 HIS A N 1
ATOM 3884 C CA . HIS A 1 490 ? -60.564 10.177 21.080 1.00 34.81 490 HIS A CA 1
ATOM 3885 C C . HIS A 1 490 ? -60.796 10.341 22.594 1.00 34.81 490 HIS A C 1
ATOM 3887 O O . HIS A 1 490 ? -61.904 10.111 23.066 1.00 34.81 490 HIS A O 1
ATOM 3893 N N . LEU A 1 491 ? -59.808 10.832 23.353 1.00 34.72 491 LEU A N 1
ATOM 3894 C CA . LEU A 1 491 ? -59.945 11.065 24.803 1.00 34.72 491 LEU A CA 1
ATOM 3895 C C . LEU A 1 491 ? -60.808 12.286 25.176 1.00 34.72 491 LEU A C 1
ATOM 3897 O O . LEU A 1 491 ? -61.314 12.350 26.295 1.00 34.72 491 LEU A O 1
ATOM 3901 N N . LEU A 1 492 ? -60.994 13.250 24.267 1.00 33.75 492 LEU A N 1
ATOM 3902 C CA . LEU A 1 492 ? -61.872 14.408 24.489 1.00 33.75 492 LEU A CA 1
ATOM 3903 C C . LEU A 1 492 ? -63.326 14.176 24.048 1.00 33.75 492 LEU A C 1
ATOM 3905 O O . LEU A 1 492 ? -64.199 14.911 24.506 1.00 33.75 492 LEU A O 1
ATOM 3909 N N . MET A 1 493 ? -63.613 13.167 23.213 1.00 34.69 493 MET A N 1
ATOM 3910 C CA . MET A 1 493 ? -64.997 12.803 22.873 1.00 34.69 493 MET A CA 1
ATOM 3911 C C . MET A 1 493 ? -65.659 11.886 23.910 1.00 34.69 493 MET A C 1
ATOM 3913 O O . MET A 1 493 ? -66.858 12.027 24.134 1.00 34.69 493 MET A O 1
ATOM 3917 N N . ASP A 1 494 ? -64.898 11.041 24.611 1.00 35.59 494 ASP A N 1
ATOM 3918 C CA . ASP A 1 494 ? -65.455 10.143 25.639 1.00 35.59 494 ASP A CA 1
ATOM 3919 C C . ASP A 1 494 ? -65.780 10.850 26.975 1.00 35.59 494 ASP A C 1
ATOM 3921 O O . ASP A 1 494 ? -66.506 10.307 27.804 1.00 35.59 494 ASP A O 1
ATOM 3925 N N . ASN A 1 495 ? -65.311 12.089 27.178 1.00 33.53 495 ASN A N 1
ATOM 3926 C CA . ASN A 1 495 ? -65.543 12.882 28.398 1.00 33.53 495 ASN A CA 1
ATOM 3927 C C . ASN A 1 495 ? -66.641 13.963 28.263 1.00 33.53 495 ASN A C 1
ATOM 3929 O O . ASN A 1 495 ? -66.753 14.826 29.132 1.00 33.53 495 ASN A O 1
ATOM 3933 N N . MET A 1 496 ? -67.458 13.937 27.199 1.00 34.06 496 MET A N 1
ATOM 3934 C CA . MET A 1 496 ? -68.610 14.847 27.031 1.00 34.06 496 MET A CA 1
ATOM 3935 C C . MET A 1 496 ? -69.983 14.150 26.951 1.00 34.06 496 MET A C 1
ATOM 3937 O O . MET A 1 496 ? -70.970 14.797 26.603 1.00 34.06 496 MET A O 1
ATOM 3941 N N . THR A 1 497 ? -70.097 12.862 27.296 1.00 37.78 497 THR A N 1
ATOM 3942 C CA . THR A 1 497 ? -71.394 12.147 27.296 1.00 37.78 497 THR A CA 1
ATOM 3943 C C . THR A 1 497 ? -71.667 11.319 28.552 1.00 37.78 497 THR A C 1
ATOM 3945 O O . THR A 1 497 ? -72.058 10.158 28.449 1.00 37.78 497 THR A O 1
ATOM 3948 N N . LEU A 1 498 ? -71.505 11.928 29.726 1.00 34.34 498 LEU A N 1
ATOM 3949 C CA . LEU A 1 498 ? -72.123 11.562 31.011 1.00 34.34 498 LEU A CA 1
ATOM 3950 C C . LEU A 1 498 ? -72.143 12.817 31.891 1.00 34.34 498 LEU A C 1
ATOM 3952 O O . LEU A 1 498 ? -73.080 12.926 32.713 1.00 34.34 498 LEU A O 1
#

InterPro domains:
  IPR002528 Multi antimicrobial extrusion protein [PF01554] (2-158)
  IPR002528 Multi antimicrobial extrusion protein [PF01554] (191-309)

Organism: Schistosoma bovis (NCBI:txid6184)